Protein AF-A0A3B1A2A9-F1 (afdb_monomer)

pLDDT: mean 73.96, std 19.76, range [22.53, 96.31]

Structure (mmCIF, N/CA/C/O backbone):
data_AF-A0A3B1A2A9-F1
#
_entry.id   AF-A0A3B1A2A9-F1
#
loop_
_atom_site.group_PDB
_atom_site.id
_atom_site.type_symbol
_atom_site.label_atom_id
_atom_site.label_alt_id
_atom_site.label_comp_id
_atom_site.label_asym_id
_atom_site.label_entity_id
_atom_site.label_seq_id
_atom_site.pdbx_PDB_ins_code
_atom_site.Cartn_x
_atom_site.Cartn_y
_atom_site.Cartn_z
_atom_site.occupancy
_atom_site.B_iso_or_equiv
_atom_site.auth_seq_id
_atom_site.auth_comp_id
_atom_site.auth_asym_id
_atom_site.auth_atom_id
_atom_site.pdbx_PDB_model_num
ATOM 1 N N . GLU A 1 1 ? 9.808 -23.663 -14.595 1.00 27.73 1 GLU A N 1
ATOM 2 C CA . GLU A 1 1 ? 9.965 -24.298 -15.918 1.00 27.73 1 GLU A CA 1
ATOM 3 C C . GLU A 1 1 ? 10.204 -23.204 -16.942 1.00 27.73 1 GLU A C 1
ATOM 5 O O . GLU A 1 1 ? 9.520 -22.186 -16.897 1.00 27.73 1 GLU A O 1
ATOM 10 N N . TYR A 1 2 ? 11.259 -23.348 -17.740 1.00 28.92 2 TYR A N 1
ATOM 11 C CA . TYR A 1 2 ? 11.684 -22.374 -18.742 1.00 28.92 2 TYR A CA 1
ATOM 12 C C . TYR A 1 2 ? 10.851 -22.633 -20.002 1.00 28.92 2 TYR A C 1
ATOM 14 O O . TYR A 1 2 ? 10.947 -23.704 -20.588 1.00 28.92 2 TYR A O 1
ATOM 22 N N . ASN A 1 3 ? 9.958 -21.705 -20.343 1.00 31.47 3 ASN A N 1
ATOM 23 C CA . ASN A 1 3 ? 9.167 -21.779 -21.568 1.00 31.47 3 ASN A CA 1
ATOM 24 C C . ASN A 1 3 ? 10.062 -21.319 -22.729 1.00 31.47 3 ASN A C 1
ATOM 26 O O . ASN A 1 3 ? 10.518 -20.178 -22.698 1.00 31.47 3 ASN A O 1
ATOM 30 N N . GLU A 1 4 ? 10.341 -22.189 -23.702 1.00 34.75 4 GLU A N 1
ATOM 31 C CA . GLU A 1 4 ? 11.272 -21.918 -24.816 1.00 34.75 4 GLU A CA 1
ATOM 32 C C . GLU A 1 4 ? 10.700 -20.977 -25.888 1.00 34.75 4 GLU A C 1
ATOM 34 O O . GLU A 1 4 ? 11.444 -20.496 -26.736 1.00 34.75 4 GLU A O 1
ATOM 39 N N . ASP A 1 5 ? 9.412 -20.636 -25.797 1.00 41.22 5 ASP A N 1
ATOM 40 C CA . ASP A 1 5 ? 8.772 -19.642 -26.660 1.00 41.22 5 ASP A CA 1
ATOM 41 C C . ASP A 1 5 ? 7.884 -18.708 -25.809 1.00 41.22 5 ASP A C 1
ATOM 43 O O . ASP A 1 5 ? 6.647 -18.797 -25.807 1.00 41.22 5 ASP A O 1
ATOM 47 N N . PRO A 1 6 ? 8.483 -17.845 -24.958 1.00 40.66 6 PRO A N 1
ATOM 48 C CA . PRO A 1 6 ? 7.706 -16.870 -24.216 1.00 40.66 6 PRO A CA 1
ATOM 49 C C . PRO A 1 6 ? 7.072 -15.939 -25.242 1.00 40.66 6 PRO A C 1
ATOM 51 O O . PRO A 1 6 ? 7.781 -15.303 -26.024 1.00 40.66 6 PRO A O 1
ATOM 54 N N . SER A 1 7 ? 5.734 -15.863 -25.257 1.00 50.72 7 SER A N 1
ATOM 55 C CA . SER A 1 7 ? 5.036 -14.975 -26.193 1.00 50.72 7 SER A CA 1
ATOM 56 C C . SER A 1 7 ? 5.697 -13.597 -26.145 1.00 50.72 7 SER A C 1
ATOM 58 O O . SER A 1 7 ? 6.099 -13.131 -25.079 1.00 50.72 7 SER A O 1
ATOM 60 N N . LEU A 1 8 ? 5.826 -12.926 -27.281 1.00 43.97 8 LEU A N 1
ATOM 61 C CA . LEU A 1 8 ? 6.548 -11.655 -27.368 1.00 43.97 8 LEU A CA 1
ATOM 62 C C . LEU A 1 8 ? 6.011 -10.598 -26.373 1.00 43.97 8 LEU A C 1
ATOM 64 O O . LEU A 1 8 ? 6.749 -9.734 -25.903 1.00 43.97 8 LEU A O 1
ATOM 68 N N . GLY A 1 9 ? 4.741 -10.744 -25.974 1.00 41.38 9 GLY A N 1
ATOM 69 C CA . GLY A 1 9 ? 4.128 -10.015 -24.870 1.00 41.38 9 GLY A CA 1
ATOM 70 C C . GLY A 1 9 ? 4.683 -10.350 -23.485 1.00 41.38 9 GLY A C 1
ATOM 71 O O . GLY A 1 9 ? 4.899 -9.439 -22.707 1.00 41.38 9 GLY A O 1
ATOM 72 N N . GLN A 1 10 ? 5.001 -11.605 -23.172 1.00 46.31 10 GLN A N 1
ATOM 73 C CA . GLN A 1 10 ? 5.679 -11.994 -21.928 1.00 46.31 10 GLN A CA 1
ATOM 74 C C . GLN A 1 10 ? 7.103 -11.445 -21.840 1.00 46.31 10 GLN A C 1
ATOM 76 O O . GLN A 1 10 ? 7.514 -11.062 -20.753 1.00 46.31 10 GLN A O 1
ATOM 81 N N . ILE A 1 11 ? 7.845 -11.362 -22.951 1.00 47.53 11 ILE A N 1
ATOM 82 C CA . ILE A 1 11 ? 9.187 -10.758 -22.957 1.00 47.53 11 ILE A CA 1
ATOM 83 C C . ILE A 1 11 ? 9.076 -9.266 -22.643 1.00 47.53 11 ILE A C 1
ATOM 85 O O . ILE A 1 11 ? 9.707 -8.803 -21.704 1.00 47.53 11 ILE A O 1
ATOM 89 N N . ILE A 1 12 ? 8.216 -8.528 -23.351 1.00 49.12 12 ILE A N 1
ATOM 90 C CA . ILE A 1 12 ? 8.043 -7.085 -23.127 1.00 49.12 12 ILE A CA 1
ATOM 91 C C . ILE A 1 12 ? 7.391 -6.807 -21.764 1.00 49.12 12 ILE A C 1
ATOM 93 O O . ILE A 1 12 ? 7.818 -5.881 -21.093 1.00 49.12 12 ILE A O 1
ATOM 97 N N . VAL A 1 13 ? 6.425 -7.610 -21.299 1.00 50.91 13 VAL A N 1
ATOM 98 C CA . VAL A 1 13 ? 5.856 -7.525 -19.939 1.00 50.91 13 VAL A CA 1
ATOM 99 C C . VAL A 1 13 ? 6.926 -7.807 -18.891 1.00 50.91 13 VAL A C 1
ATOM 101 O O . VAL A 1 13 ? 7.052 -7.028 -17.961 1.00 50.91 13 VAL A O 1
ATOM 104 N N . ASN A 1 14 ? 7.740 -8.854 -19.033 1.00 50.38 14 ASN A N 1
ATOM 105 C CA . ASN A 1 14 ? 8.820 -9.138 -18.086 1.00 50.38 14 ASN A CA 1
ATOM 106 C C . ASN A 1 14 ? 9.898 -8.048 -18.126 1.00 50.38 14 ASN A C 1
ATOM 108 O O . ASN A 1 14 ? 10.423 -7.677 -17.082 1.00 50.38 14 ASN A O 1
ATOM 112 N N . THR A 1 15 ? 10.200 -7.483 -19.296 1.00 51.34 15 THR A N 1
ATOM 113 C CA . THR A 1 15 ? 11.117 -6.347 -19.457 1.00 51.34 15 THR A CA 1
ATOM 114 C C . THR A 1 15 ? 10.533 -5.069 -18.851 1.00 51.34 15 THR A C 1
ATOM 116 O O . THR A 1 15 ? 11.230 -4.370 -18.133 1.00 51.34 15 THR A O 1
ATOM 119 N N . LEU A 1 16 ? 9.248 -4.779 -19.052 1.00 50.59 16 LEU A N 1
ATOM 120 C CA . LEU A 1 16 ? 8.565 -3.625 -18.461 1.00 50.59 16 LEU A CA 1
ATOM 121 C C . LEU A 1 16 ? 8.451 -3.775 -16.940 1.00 50.59 16 LEU A C 1
ATOM 123 O O . LEU A 1 16 ? 8.774 -2.849 -16.209 1.00 50.59 16 LEU A O 1
ATOM 127 N N . LEU A 1 17 ? 8.067 -4.952 -16.446 1.00 52.53 17 LEU A N 1
ATOM 128 C CA . LEU A 1 17 ? 7.952 -5.236 -15.014 1.00 52.53 17 LEU A CA 1
ATOM 129 C C . LEU A 1 17 ? 9.298 -5.186 -14.287 1.00 52.53 17 LEU A C 1
ATOM 131 O O . LEU A 1 17 ? 9.328 -4.774 -13.134 1.00 52.53 17 LEU A O 1
ATOM 135 N N . THR A 1 18 ? 10.397 -5.582 -14.937 1.00 52.00 18 THR A N 1
ATOM 136 C CA . THR A 1 18 ? 11.746 -5.553 -14.333 1.00 52.00 18 THR A CA 1
ATOM 137 C C . THR A 1 18 ? 12.444 -4.197 -14.448 1.00 52.00 18 THR A C 1
ATOM 139 O O . THR A 1 18 ? 13.417 -3.960 -13.736 1.00 52.00 18 THR A O 1
ATOM 142 N N . LEU A 1 19 ? 11.972 -3.305 -15.327 1.00 44.88 19 LEU A N 1
ATOM 143 C CA . LEU A 1 19 ? 12.591 -1.999 -15.576 1.00 44.88 19 LEU A CA 1
ATOM 144 C C . LEU A 1 19 ? 11.820 -0.807 -14.992 1.00 44.88 19 LEU A C 1
ATOM 146 O O . LEU A 1 19 ? 12.374 0.288 -14.993 1.00 44.88 19 LEU A O 1
ATOM 150 N N . ILE A 1 20 ? 10.596 -0.983 -14.473 1.00 48.97 20 ILE A N 1
ATOM 151 C CA . ILE A 1 20 ? 9.854 0.070 -13.757 1.00 48.97 20 ILE A CA 1
ATOM 152 C C . ILE A 1 20 ? 10.272 0.065 -12.274 1.00 48.97 20 ILE A C 1
ATOM 154 O O . ILE A 1 20 ? 9.777 -0.761 -11.503 1.00 48.97 20 ILE A O 1
ATOM 158 N N . PRO A 1 21 ? 11.085 1.030 -11.800 1.00 43.72 21 PRO A N 1
ATOM 159 C CA . PRO A 1 21 ? 11.542 1.066 -10.405 1.00 43.72 21 PRO A CA 1
ATOM 160 C C . PRO A 1 21 ? 10.399 1.349 -9.411 1.00 43.72 21 PRO A C 1
ATOM 162 O O . PRO A 1 21 ? 10.538 1.139 -8.209 1.00 43.72 21 PRO A O 1
ATOM 165 N N . VAL A 1 22 ? 9.265 1.852 -9.913 1.00 39.75 22 VAL A N 1
ATOM 166 C CA . VAL A 1 22 ? 8.077 2.242 -9.134 1.00 39.75 22 VAL A CA 1
ATOM 167 C C . VAL A 1 22 ? 7.258 1.021 -8.683 1.00 39.75 22 VAL A C 1
ATOM 169 O O . VAL A 1 22 ? 6.613 1.066 -7.638 1.00 39.75 22 VAL A O 1
ATOM 172 N N . VAL A 1 23 ? 7.313 -0.092 -9.428 1.00 43.31 23 VAL A N 1
ATOM 173 C CA . VAL A 1 23 ? 6.503 -1.303 -9.181 1.00 43.31 23 VAL A CA 1
ATOM 174 C C . VAL A 1 23 ? 7.154 -2.241 -8.150 1.00 43.31 23 VAL A C 1
ATOM 176 O O . VAL A 1 23 ? 6.456 -3.015 -7.496 1.00 43.31 23 VAL A O 1
ATOM 179 N N . ASP A 1 24 ? 8.459 -2.102 -7.899 1.00 37.44 24 ASP A N 1
ATOM 180 C CA . ASP A 1 24 ? 9.218 -2.932 -6.948 1.00 37.44 24 ASP A CA 1
ATOM 181 C C . ASP A 1 24 ? 8.899 -2.678 -5.460 1.00 37.44 24 ASP A C 1
ATOM 183 O O . ASP A 1 24 ? 9.404 -3.382 -4.583 1.00 37.44 24 ASP A O 1
ATOM 187 N N . GLN A 1 25 ? 8.061 -1.688 -5.128 1.00 43.91 25 GLN A N 1
ATOM 188 C CA . GLN A 1 25 ? 7.821 -1.299 -3.732 1.00 43.91 25 GLN A CA 1
ATOM 189 C C . GLN A 1 25 ? 6.473 -1.699 -3.127 1.00 43.91 25 GLN A C 1
ATOM 191 O O . GLN A 1 25 ? 6.313 -1.525 -1.916 1.00 43.91 25 GLN A O 1
ATOM 196 N N . VAL A 1 26 ? 5.496 -2.204 -3.888 1.00 42.25 26 VAL A N 1
ATOM 197 C CA . VAL A 1 26 ? 4.115 -2.205 -3.377 1.00 42.25 26 VAL A CA 1
ATOM 198 C C . VAL A 1 26 ? 3.330 -3.449 -3.782 1.00 42.25 26 VAL A C 1
ATOM 200 O O . VAL A 1 26 ? 2.771 -3.532 -4.867 1.00 42.25 26 VAL A O 1
ATOM 203 N N . GLY A 1 27 ? 3.242 -4.391 -2.845 1.00 42.38 27 GLY A N 1
ATOM 204 C CA . GLY A 1 27 ? 1.992 -5.067 -2.479 1.00 42.38 27 GLY A CA 1
ATOM 205 C C . GLY A 1 27 ? 1.338 -6.040 -3.459 1.00 42.38 27 GLY A C 1
ATOM 206 O O . GLY A 1 27 ? 1.071 -7.152 -3.043 1.00 42.38 27 GLY A O 1
ATOM 207 N N . ASP A 1 28 ? 1.094 -5.686 -4.722 1.00 54.28 28 ASP A N 1
ATOM 208 C CA . ASP A 1 28 ? 0.291 -6.488 -5.658 1.00 54.28 28 ASP A CA 1
ATOM 209 C C . ASP A 1 28 ? 0.727 -6.273 -7.123 1.00 54.28 28 ASP A C 1
ATOM 211 O O . ASP A 1 28 ? -0.059 -5.882 -7.991 1.00 54.28 28 ASP A O 1
ATOM 215 N N . ILE A 1 29 ? 1.998 -6.565 -7.432 1.00 55.41 29 ILE A N 1
ATOM 216 C CA . ILE A 1 29 ? 2.536 -6.566 -8.811 1.00 55.41 29 ILE A CA 1
ATOM 217 C C . ILE A 1 29 ? 1.628 -7.379 -9.744 1.00 55.41 29 ILE A C 1
ATOM 219 O O . ILE A 1 29 ? 1.369 -6.985 -10.880 1.00 55.41 29 ILE A O 1
ATOM 223 N N . ARG A 1 30 ? 1.085 -8.493 -9.244 1.00 59.12 30 ARG A N 1
ATOM 224 C CA . ARG A 1 30 ? 0.255 -9.428 -10.008 1.00 59.12 30 ARG A CA 1
ATOM 225 C C . ARG A 1 30 ? -1.053 -8.808 -10.515 1.00 59.12 30 ARG A C 1
ATOM 227 O O . ARG A 1 30 ? -1.417 -9.035 -11.667 1.00 59.12 30 ARG A O 1
ATOM 234 N N . ASP A 1 31 ? -1.739 -8.021 -9.690 1.00 66.56 31 ASP A N 1
ATOM 235 C CA . ASP A 1 31 ? -3.053 -7.472 -10.044 1.00 66.56 31 ASP A CA 1
ATOM 236 C C . ASP A 1 31 ? -2.915 -6.243 -10.952 1.00 66.56 31 ASP A C 1
ATOM 238 O O . ASP A 1 31 ? -3.664 -6.101 -11.918 1.00 66.56 31 ASP A O 1
ATOM 242 N N . THR A 1 32 ? -1.899 -5.406 -10.727 1.00 72.44 32 THR A N 1
ATOM 243 C CA . THR A 1 32 ? -1.562 -4.302 -11.641 1.00 72.44 32 THR A CA 1
ATOM 244 C C . THR A 1 32 ? -1.129 -4.837 -13.008 1.00 72.44 32 THR A C 1
ATOM 246 O O . THR A 1 32 ? -1.621 -4.366 -14.031 1.00 72.44 32 THR A O 1
ATOM 249 N N . THR A 1 33 ? -0.296 -5.887 -13.039 1.00 70.56 33 THR A N 1
ATOM 250 C CA . THR A 1 33 ? 0.133 -6.550 -14.287 1.00 70.56 33 THR A CA 1
ATOM 251 C C . THR A 1 33 ? -1.058 -7.040 -15.100 1.00 70.56 33 THR A C 1
ATOM 253 O O . THR A 1 33 ? -1.091 -6.847 -16.313 1.00 70.56 33 THR A O 1
ATOM 256 N N . LYS A 1 34 ? -2.058 -7.641 -14.440 1.00 81.75 34 LYS A N 1
ATOM 257 C CA . LYS A 1 34 ? -3.269 -8.119 -15.110 1.00 81.75 34 LYS A CA 1
ATOM 258 C C . LYS A 1 34 ? -3.975 -6.993 -15.864 1.00 81.75 34 LYS A C 1
ATOM 260 O O . LYS A 1 34 ? -4.238 -7.136 -17.052 1.00 81.75 34 LYS A O 1
ATOM 265 N N . TYR A 1 35 ? -4.274 -5.881 -15.196 1.00 83.50 35 TYR A N 1
ATOM 266 C CA . TYR A 1 35 ? -5.019 -4.800 -15.843 1.00 83.50 35 TYR A CA 1
ATOM 267 C C . TYR A 1 35 ? -4.179 -4.035 -16.868 1.00 83.50 35 TYR A C 1
ATOM 269 O O . TYR A 1 35 ? -4.712 -3.633 -17.896 1.00 83.50 35 TYR A O 1
ATOM 277 N N . LEU A 1 36 ? -2.867 -3.890 -16.657 1.00 80.12 36 LEU A N 1
ATOM 278 C CA . LEU A 1 36 ? -1.971 -3.334 -17.677 1.00 80.12 36 LEU A CA 1
ATOM 279 C C . LEU A 1 36 ? -1.939 -4.204 -18.938 1.00 80.12 36 LEU A C 1
ATOM 281 O O . LEU A 1 36 ? -1.995 -3.678 -20.047 1.00 80.12 36 LEU A O 1
ATOM 285 N N . LYS A 1 37 ? -1.913 -5.532 -18.781 1.00 80.88 37 LYS A N 1
ATOM 286 C CA . LYS A 1 37 ? -2.017 -6.480 -19.894 1.00 80.88 37 LYS A CA 1
ATOM 287 C C . LYS A 1 37 ? -3.349 -6.324 -20.634 1.00 80.88 37 LYS A C 1
ATOM 289 O O . LYS A 1 37 ? -3.342 -6.226 -21.858 1.00 80.88 37 LYS A O 1
ATOM 294 N N . ASP A 1 38 ? -4.468 -6.221 -19.920 1.00 82.69 38 ASP A N 1
ATOM 295 C CA . ASP A 1 38 ? -5.782 -6.005 -20.541 1.00 82.69 38 ASP A CA 1
ATOM 296 C C . ASP A 1 38 ? -5.841 -4.662 -21.314 1.00 82.69 38 ASP A C 1
ATOM 298 O O . ASP A 1 38 ? -6.349 -4.607 -22.435 1.00 82.69 38 ASP A O 1
ATOM 302 N N . LEU A 1 39 ? -5.282 -3.577 -20.764 1.00 84.44 39 LEU A N 1
ATOM 303 C CA . LEU A 1 39 ? -5.281 -2.253 -21.405 1.00 84.44 39 LEU A CA 1
ATOM 304 C C . LEU A 1 39 ? -4.358 -2.179 -22.630 1.00 84.44 39 LEU A C 1
ATOM 306 O O . LEU A 1 39 ? -4.749 -1.635 -23.663 1.00 84.44 39 LEU A O 1
ATOM 310 N N . ILE A 1 40 ? -3.138 -2.705 -22.508 1.00 80.50 40 ILE A N 1
ATOM 311 C CA . ILE A 1 40 ? -2.063 -2.512 -23.490 1.00 80.50 40 ILE A CA 1
ATOM 312 C C . ILE A 1 40 ? -2.065 -3.626 -24.542 1.00 80.50 40 ILE A C 1
ATOM 314 O O . ILE A 1 40 ? -1.954 -3.346 -25.731 1.00 80.50 40 ILE A O 1
ATOM 318 N N . TRP A 1 41 ? -2.212 -4.889 -24.138 1.00 73.88 41 TRP A N 1
ATOM 319 C CA . TRP A 1 41 ? -2.144 -6.024 -25.069 1.00 73.88 41 TRP A CA 1
ATOM 320 C C . TRP A 1 41 ? -3.486 -6.369 -25.675 1.00 73.88 41 TRP A C 1
ATOM 322 O O . TRP A 1 41 ? -3.599 -6.489 -26.894 1.00 73.88 41 TRP A O 1
ATOM 332 N N . ASP A 1 42 ? -4.506 -6.487 -24.832 1.00 79.88 42 ASP A N 1
ATOM 333 C CA . ASP A 1 42 ? -5.843 -6.818 -25.318 1.00 79.88 42 ASP A CA 1
ATOM 334 C C . ASP A 1 42 ? -6.539 -5.574 -25.910 1.00 79.88 42 ASP A C 1
ATOM 336 O O . ASP A 1 42 ? -7.639 -5.674 -26.448 1.00 79.88 42 ASP A O 1
ATOM 340 N N . LYS A 1 43 ? -5.882 -4.400 -25.850 1.00 83.62 43 LYS A N 1
ATOM 341 C CA . LYS A 1 43 ? -6.362 -3.103 -26.361 1.00 83.62 43 LYS A CA 1
ATOM 342 C C . LYS A 1 43 ? -7.719 -2.707 -25.781 1.00 83.62 43 LYS A C 1
ATOM 344 O O . LYS A 1 43 ? -8.501 -1.997 -26.411 1.00 83.62 43 LYS A O 1
ATOM 349 N N . ARG A 1 44 ? -7.985 -3.122 -24.541 1.00 87.00 44 ARG A N 1
ATOM 350 C CA . ARG A 1 44 ? -9.249 -2.880 -23.831 1.00 87.00 44 ARG A CA 1
ATOM 351 C C . ARG A 1 44 ? -9.247 -1.529 -23.118 1.00 87.00 44 ARG A C 1
ATOM 353 O O . ARG A 1 44 ? -9.903 -1.356 -22.096 1.00 87.00 44 ARG A O 1
ATOM 360 N N . TYR A 1 45 ? -8.520 -0.549 -23.657 1.00 86.31 45 TYR A N 1
ATOM 361 C CA . TYR A 1 45 ? -8.405 0.797 -23.088 1.00 86.31 45 TYR A CA 1
ATOM 362 C C . TYR A 1 45 ? -9.714 1.598 -23.136 1.00 86.31 45 TYR A C 1
ATOM 364 O O . TYR A 1 45 ? -9.856 2.550 -22.381 1.00 86.31 45 TYR A O 1
ATOM 372 N N . ALA A 1 46 ? -10.700 1.186 -23.937 1.00 87.00 46 ALA A N 1
ATOM 373 C CA . ALA A 1 46 ? -12.050 1.755 -23.912 1.00 87.00 46 ALA A CA 1
ATOM 374 C C . ALA A 1 46 ? -12.960 1.130 -22.828 1.00 87.00 46 ALA A C 1
ATOM 376 O O . ALA A 1 46 ? -14.048 1.637 -22.552 1.00 87.00 46 ALA A O 1
ATOM 377 N N . GLU A 1 47 ? -12.556 0.015 -22.209 1.00 89.81 47 GLU A N 1
ATOM 378 C CA . GLU A 1 47 ? -13.406 -0.719 -21.275 1.00 89.81 47 GLU A CA 1
ATOM 379 C C . GLU A 1 47 ? -13.286 -0.185 -19.849 1.00 89.81 47 GLU A C 1
ATOM 381 O O . GLU A 1 47 ? -12.325 -0.449 -19.123 1.00 89.81 47 GLU A O 1
ATOM 386 N N . PHE A 1 48 ? -14.338 0.491 -19.392 1.00 88.75 48 PHE A N 1
ATOM 387 C CA . PHE A 1 48 ? -14.388 1.051 -18.044 1.00 88.75 48 PHE A CA 1
ATOM 388 C C . PHE A 1 48 ? -14.170 0.012 -16.928 1.00 88.75 48 PHE A C 1
ATOM 390 O O . PHE A 1 48 ? -13.578 0.331 -15.903 1.00 88.75 48 PHE A O 1
ATOM 397 N N . ALA A 1 49 ? -14.598 -1.243 -17.108 1.00 85.25 49 ALA A N 1
ATOM 398 C CA . ALA A 1 49 ? -14.408 -2.290 -16.100 1.00 85.25 49 ALA A CA 1
ATOM 399 C C . ALA A 1 49 ? -12.922 -2.612 -15.845 1.00 85.25 49 ALA A C 1
ATOM 401 O O . ALA A 1 49 ? -12.540 -2.884 -14.705 1.00 85.25 49 ALA A O 1
ATOM 402 N N . VAL A 1 50 ? -12.086 -2.542 -16.887 1.00 87.38 50 VAL A N 1
ATOM 403 C CA . VAL A 1 50 ? -10.635 -2.749 -16.788 1.00 87.38 50 VAL A CA 1
ATOM 404 C C . VAL A 1 50 ? -10.002 -1.593 -16.011 1.00 87.38 50 VAL A C 1
ATOM 406 O O . VAL A 1 50 ? -9.242 -1.820 -15.068 1.00 87.38 50 VAL A O 1
ATOM 409 N N . TRP A 1 51 ? -10.402 -0.357 -16.325 1.00 90.56 51 TRP A N 1
ATOM 410 C CA . TRP A 1 51 ? -9.975 0.845 -15.607 1.00 90.56 51 TRP A CA 1
ATOM 411 C C . TRP A 1 51 ? -10.419 0.864 -14.149 1.00 90.56 51 TRP A C 1
ATOM 413 O O . TRP A 1 51 ? -9.611 1.143 -13.270 1.00 90.56 51 TRP A O 1
ATOM 423 N N . ALA A 1 52 ? -11.674 0.519 -13.866 1.00 87.62 52 ALA A N 1
ATOM 424 C CA . ALA A 1 52 ? -12.190 0.436 -12.505 1.00 87.62 52 ALA A CA 1
ATOM 425 C C . ALA A 1 52 ? -11.420 -0.600 -11.674 1.00 87.62 52 ALA A C 1
ATOM 427 O O . ALA A 1 52 ? -11.173 -0.372 -10.492 1.00 87.62 52 ALA A O 1
ATOM 428 N N . GLY A 1 53 ? -11.015 -1.712 -12.297 1.00 84.88 53 GLY A N 1
ATOM 429 C CA . GLY A 1 53 ? -10.116 -2.694 -11.704 1.00 84.88 53 GLY A CA 1
ATOM 430 C C . GLY A 1 53 ? -8.763 -2.086 -11.349 1.00 84.88 53 GLY A C 1
ATOM 431 O O . GLY A 1 53 ? -8.393 -2.109 -10.180 1.00 84.88 53 GLY A O 1
ATOM 432 N N . LEU A 1 54 ? -8.079 -1.478 -12.324 1.00 85.94 54 LEU A N 1
ATOM 433 C CA . LEU A 1 54 ? -6.765 -0.853 -12.142 1.00 85.94 54 LEU A CA 1
ATOM 434 C C . LEU A 1 54 ? -6.771 0.273 -11.095 1.00 85.94 54 LEU A C 1
ATOM 436 O O . LEU A 1 54 ? -5.917 0.309 -10.211 1.00 85.94 54 LEU A O 1
ATOM 440 N N . ILE A 1 55 ? -7.755 1.170 -11.163 1.00 87.62 55 ILE A N 1
ATOM 441 C CA . ILE A 1 55 ? -7.936 2.278 -10.218 1.00 87.62 55 ILE A CA 1
ATOM 442 C C . ILE A 1 55 ? -8.152 1.738 -8.805 1.00 87.62 55 ILE A C 1
ATOM 444 O O . ILE A 1 55 ? -7.558 2.244 -7.856 1.00 87.62 55 ILE A O 1
ATOM 448 N N . LEU A 1 56 ? -8.956 0.684 -8.649 1.00 81.88 56 LEU A N 1
ATOM 449 C CA . LEU A 1 56 ? -9.173 0.045 -7.355 1.00 81.88 56 LEU A CA 1
ATOM 450 C C . LEU A 1 56 ? -7.885 -0.583 -6.804 1.00 81.88 56 LEU A C 1
ATOM 452 O O . LEU A 1 56 ? -7.663 -0.519 -5.594 1.00 81.88 56 LEU A O 1
ATOM 456 N N . THR A 1 57 ? -7.029 -1.146 -7.662 1.00 77.62 57 THR A N 1
ATOM 457 C CA . THR A 1 57 ? -5.705 -1.654 -7.268 1.00 77.62 57 THR A CA 1
ATOM 458 C C . THR A 1 57 ? -4.810 -0.527 -6.748 1.00 77.62 57 THR A C 1
ATOM 460 O O . THR A 1 57 ? -4.209 -0.673 -5.688 1.00 77.62 57 THR A O 1
ATOM 463 N N . ILE A 1 58 ? -4.789 0.626 -7.428 1.00 77.06 58 ILE A N 1
ATOM 464 C CA . ILE A 1 58 ? -3.989 1.805 -7.038 1.00 77.06 58 ILE A CA 1
ATOM 465 C C . ILE A 1 58 ? -4.534 2.463 -5.764 1.00 77.06 58 ILE A C 1
ATOM 467 O O . ILE A 1 58 ? -3.770 2.845 -4.882 1.00 77.06 58 ILE A O 1
ATOM 471 N N . ILE A 1 59 ? -5.858 2.555 -5.606 1.00 72.88 59 ILE A N 1
ATOM 472 C CA . ILE A 1 59 ? -6.491 3.000 -4.352 1.00 72.88 59 ILE A CA 1
ATOM 473 C C . ILE A 1 59 ? -6.157 2.019 -3.215 1.00 72.88 59 ILE A C 1
ATOM 475 O O . ILE A 1 59 ? -5.961 2.444 -2.077 1.00 72.88 59 ILE A O 1
ATOM 479 N N . GLY A 1 60 ? -6.016 0.726 -3.521 1.00 63.31 60 GLY A N 1
ATOM 480 C CA . GLY A 1 60 ? -5.536 -0.314 -2.607 1.00 63.31 60 GLY A CA 1
ATOM 481 C C . GLY A 1 60 ? -4.161 -0.033 -1.990 1.00 63.31 60 GLY A C 1
ATOM 482 O O . GLY A 1 60 ? -3.886 -0.519 -0.897 1.00 63.31 60 GLY A O 1
ATOM 483 N N . TRP A 1 61 ? -3.333 0.806 -2.623 1.00 61.72 61 TRP A N 1
ATOM 484 C CA . TRP A 1 61 ? -2.042 1.247 -2.079 1.00 61.72 61 TRP A CA 1
ATOM 485 C C . TRP A 1 61 ? -2.176 2.283 -0.960 1.00 61.72 61 TRP A C 1
ATOM 487 O O . TRP A 1 61 ? -1.185 2.612 -0.314 1.00 61.72 61 TRP A O 1
ATOM 497 N N . ILE A 1 62 ? -3.385 2.797 -0.713 1.00 59.38 62 ILE A N 1
ATOM 498 C CA . ILE A 1 62 ? -3.699 3.687 0.403 1.00 59.38 62 ILE A CA 1
ATOM 499 C C . ILE A 1 62 ? -4.279 2.815 1.532 1.00 59.38 62 ILE A C 1
ATOM 501 O O . ILE A 1 62 ? -5.465 2.479 1.476 1.00 59.38 62 ILE A O 1
ATOM 505 N N . PRO A 1 63 ? -3.498 2.438 2.564 1.00 45.66 63 PRO A N 1
ATOM 506 C CA . PRO A 1 63 ? -3.847 1.332 3.466 1.00 45.66 63 PRO A CA 1
ATOM 507 C C . PRO A 1 63 ? -5.188 1.489 4.203 1.00 45.66 63 PRO A C 1
ATOM 509 O O . PRO A 1 63 ? -5.901 0.511 4.412 1.00 45.66 63 PRO A O 1
ATOM 512 N N . GLU A 1 64 ? -5.570 2.719 4.552 1.00 51.19 64 GLU A N 1
ATOM 513 C CA . GLU A 1 64 ? -6.817 3.017 5.278 1.00 51.19 64 GLU A CA 1
ATOM 514 C C . GLU A 1 64 ? -8.009 3.313 4.350 1.00 51.19 64 GLU A C 1
ATOM 516 O O . GLU A 1 64 ? -9.167 3.130 4.718 1.00 51.19 64 GLU A O 1
ATOM 521 N N . PHE A 1 65 ? -7.737 3.760 3.125 1.00 56.25 65 PHE A N 1
ATOM 522 C CA . PHE A 1 65 ? -8.745 4.261 2.185 1.00 56.25 65 PHE A CA 1
ATOM 523 C C . PHE A 1 65 ? -9.141 3.195 1.153 1.00 56.25 65 PHE A C 1
ATOM 525 O O . PHE A 1 65 ? -10.310 3.088 0.786 1.00 56.25 65 PHE A O 1
ATOM 532 N N . GLY A 1 66 ? -8.186 2.360 0.735 1.00 56.28 66 GLY A N 1
ATOM 533 C CA . GLY A 1 66 ? -8.347 1.335 -0.292 1.00 56.28 66 GLY A CA 1
ATOM 534 C C . GLY A 1 66 ? -9.274 0.199 0.109 1.00 56.28 66 GLY A C 1
ATOM 535 O O . GLY A 1 66 ? -10.259 -0.070 -0.577 1.00 56.28 66 GLY A O 1
ATOM 536 N N . SER A 1 67 ? -9.006 -0.439 1.249 1.00 58.03 67 SER A N 1
ATOM 537 C CA . SER A 1 67 ? -9.826 -1.546 1.765 1.00 58.03 67 SER A CA 1
ATOM 538 C C . SER A 1 67 ? -11.256 -1.109 2.074 1.00 58.03 67 SER A C 1
ATOM 540 O O . SER A 1 67 ? -12.207 -1.855 1.835 1.00 58.03 67 SER A O 1
ATOM 542 N N . LEU A 1 68 ? -11.409 0.127 2.548 1.00 58.97 68 LEU A N 1
ATOM 543 C CA . LEU A 1 68 ? -12.696 0.696 2.900 1.00 58.97 68 LEU A CA 1
ATOM 544 C C . LEU A 1 68 ? -13.507 1.049 1.655 1.00 58.97 68 LEU A C 1
ATOM 546 O O . LEU A 1 68 ? -14.605 0.526 1.513 1.00 58.97 68 LEU A O 1
ATOM 550 N N . ILE A 1 69 ? -12.961 1.807 0.695 1.00 64.56 69 ILE A N 1
ATOM 551 C CA . ILE A 1 69 ? -13.639 2.064 -0.590 1.00 64.56 69 ILE A CA 1
ATOM 552 C C . ILE A 1 69 ? -13.966 0.767 -1.314 1.00 64.56 69 ILE A C 1
ATOM 554 O O . ILE A 1 69 ? -15.070 0.624 -1.827 1.00 64.56 69 ILE A O 1
ATOM 558 N N . LYS A 1 70 ? -13.056 -0.210 -1.315 1.00 63.91 70 LYS A N 1
ATOM 559 C CA . LYS A 1 70 ? -13.314 -1.532 -1.892 1.00 63.91 70 LYS A CA 1
ATOM 560 C C . LYS A 1 70 ? -14.501 -2.218 -1.217 1.00 63.91 70 LYS A C 1
ATOM 562 O O . LYS A 1 70 ? -15.327 -2.811 -1.908 1.00 63.91 70 LYS A O 1
ATOM 567 N N . GLY A 1 71 ? -14.616 -2.105 0.106 1.00 63.09 71 GLY A N 1
ATOM 568 C CA . GLY A 1 71 ? -15.786 -2.535 0.870 1.00 63.09 71 GLY A CA 1
ATOM 569 C C . GLY A 1 71 ? -17.057 -1.794 0.455 1.00 63.09 71 GLY A C 1
ATOM 570 O O . GLY A 1 71 ? -18.046 -2.436 0.121 1.00 63.09 71 GLY A O 1
ATOM 571 N N . ILE A 1 72 ? -17.016 -0.463 0.389 1.00 62.19 72 ILE A N 1
ATOM 572 C CA . ILE A 1 72 ? -18.151 0.398 0.026 1.00 62.19 72 ILE A CA 1
ATOM 573 C C . ILE A 1 72 ? -18.644 0.102 -1.393 1.00 62.19 72 ILE A C 1
ATOM 575 O O . ILE A 1 72 ? -19.812 -0.224 -1.580 1.00 62.19 72 ILE A O 1
ATOM 579 N N . VAL A 1 73 ? -17.748 0.117 -2.380 1.00 65.69 73 VAL A N 1
ATOM 580 C CA . VAL A 1 73 ? -18.039 -0.210 -3.782 1.00 65.69 73 VAL A CA 1
ATOM 581 C C . VAL A 1 73 ? -18.630 -1.616 -3.893 1.00 65.69 73 VAL A C 1
ATOM 583 O O . VAL A 1 73 ? -19.599 -1.830 -4.619 1.00 65.69 73 VAL A O 1
ATOM 586 N N . LYS A 1 74 ? -18.098 -2.590 -3.142 1.00 65.19 74 LYS A N 1
ATOM 587 C CA . LYS A 1 74 ? -18.629 -3.959 -3.120 1.00 65.19 74 LYS A CA 1
ATOM 588 C C . LYS A 1 74 ? -20.017 -4.032 -2.484 1.00 65.19 74 LYS A C 1
ATOM 590 O O . LYS A 1 74 ? -20.832 -4.818 -2.953 1.00 65.19 74 LYS A O 1
ATOM 595 N N . LEU A 1 75 ? -20.292 -3.249 -1.443 1.00 61.97 75 LEU A N 1
ATOM 596 C CA . LEU A 1 75 ? -21.591 -3.206 -0.766 1.00 61.97 75 LEU A CA 1
ATOM 597 C C . LEU A 1 75 ? -22.656 -2.516 -1.626 1.00 61.97 75 LEU A C 1
ATOM 599 O O . LEU A 1 75 ? -23.761 -3.038 -1.742 1.00 61.97 75 LEU A O 1
ATOM 603 N N . ILE A 1 76 ? -22.311 -1.407 -2.283 1.00 60.78 76 ILE A N 1
ATOM 604 C CA . ILE A 1 76 ? -23.223 -0.649 -3.148 1.00 60.78 76 ILE A CA 1
ATOM 605 C C . ILE A 1 76 ? -23.539 -1.440 -4.419 1.00 60.78 76 ILE A C 1
ATOM 607 O O . ILE A 1 76 ? -24.709 -1.642 -4.741 1.00 60.78 76 ILE A O 1
ATOM 611 N N . ARG A 1 77 ? -22.525 -2.024 -5.073 1.00 62.00 77 ARG A N 1
ATOM 612 C CA . ARG A 1 77 ? -22.724 -2.869 -6.265 1.00 62.00 77 ARG A CA 1
ATOM 613 C C . ARG A 1 77 ? -23.417 -4.203 -5.962 1.00 62.00 77 ARG A C 1
ATOM 615 O O . ARG A 1 77 ? -24.056 -4.764 -6.846 1.00 62.00 77 ARG A O 1
ATOM 622 N N . LYS A 1 78 ? -23.340 -4.710 -4.723 1.00 58.41 78 LYS A N 1
ATOM 623 C CA . LYS A 1 78 ? -24.150 -5.852 -4.244 1.00 58.41 78 LYS A CA 1
ATOM 624 C C . LYS A 1 78 ? -25.522 -5.444 -3.696 1.00 58.41 78 LYS A C 1
ATOM 626 O O . LYS A 1 78 ? -26.295 -6.317 -3.308 1.00 58.41 78 LYS A O 1
ATOM 631 N N . GLY A 1 79 ? -25.859 -4.154 -3.707 1.00 48.78 79 GLY A N 1
ATOM 632 C CA . GLY A 1 79 ? -27.126 -3.581 -3.245 1.00 48.78 79 GLY A CA 1
ATOM 633 C C . GLY A 1 79 ? -28.364 -3.951 -4.073 1.00 48.78 79 GLY A C 1
ATOM 634 O O . GLY A 1 79 ? -29.394 -3.294 -3.951 1.00 48.78 79 GLY A O 1
ATOM 635 N N . GLY A 1 80 ? -28.292 -5.009 -4.884 1.00 42.72 80 GLY A N 1
ATOM 636 C CA . GLY A 1 80 ? -29.441 -5.739 -5.398 1.00 42.72 80 GLY A CA 1
ATOM 637 C C . GLY A 1 80 ? -29.742 -6.957 -4.517 1.00 42.72 80 GLY A C 1
ATOM 638 O O . GLY A 1 80 ? -29.189 -8.027 -4.739 1.00 42.72 80 GLY A O 1
ATOM 639 N N . LYS A 1 81 ? -30.675 -6.786 -3.569 1.00 44.59 81 LYS A N 1
ATOM 640 C CA . LYS A 1 81 ? -31.493 -7.823 -2.890 1.00 44.59 81 LYS A CA 1
ATOM 641 C C . LYS A 1 81 ? -30.957 -8.613 -1.678 1.00 44.59 81 LYS A C 1
ATOM 643 O O . LYS A 1 81 ? -31.753 -9.359 -1.118 1.00 44.59 81 LYS A O 1
ATOM 648 N N . SER A 1 82 ? -29.723 -8.453 -1.186 1.00 47.41 82 SER A N 1
ATOM 649 C CA . SER A 1 82 ? -29.261 -9.324 -0.071 1.00 47.41 82 SER A CA 1
ATOM 650 C C . SER A 1 82 ? -28.253 -8.733 0.927 1.00 47.41 82 SER A C 1
ATOM 652 O O . SER A 1 82 ? -27.583 -9.482 1.632 1.00 47.41 82 SER A O 1
ATOM 654 N N . VAL A 1 83 ? -28.137 -7.406 1.024 1.00 51.09 83 VAL A N 1
ATOM 655 C CA . VAL A 1 83 ? -27.320 -6.744 2.058 1.00 51.09 83 VAL A CA 1
ATOM 656 C C . VAL A 1 83 ? -28.232 -5.888 2.931 1.00 51.09 83 VAL A C 1
ATOM 658 O O . VAL A 1 83 ? -28.873 -4.966 2.428 1.00 51.09 83 VAL A O 1
ATOM 661 N N . ASN A 1 84 ? -28.305 -6.201 4.227 1.00 59.19 84 ASN A N 1
ATOM 662 C CA . ASN A 1 84 ? -29.063 -5.408 5.186 1.00 59.19 84 ASN A CA 1
ATOM 663 C C . ASN A 1 84 ? -28.354 -4.056 5.388 1.00 59.19 84 ASN A C 1
ATOM 665 O O . ASN A 1 84 ? -27.191 -4.008 5.796 1.00 59.19 84 ASN A O 1
ATOM 669 N N . LEU A 1 85 ? -29.047 -2.959 5.072 1.00 54.75 85 LEU A N 1
ATOM 670 C CA . LEU A 1 85 ? -28.540 -1.591 5.229 1.00 54.75 85 LEU A CA 1
ATOM 671 C C . LEU A 1 85 ? -28.117 -1.295 6.677 1.00 54.75 85 LEU A C 1
ATOM 673 O O . LEU A 1 85 ? -27.221 -0.478 6.880 1.00 54.75 85 LEU A O 1
ATOM 677 N N . ASP A 1 86 ? -28.673 -2.010 7.658 1.00 57.91 86 ASP A N 1
ATOM 678 C CA . ASP A 1 86 ? -28.300 -1.902 9.069 1.00 57.91 86 ASP A CA 1
ATOM 679 C C . ASP A 1 86 ? -26.903 -2.467 9.367 1.00 57.91 86 ASP A C 1
ATOM 681 O O . ASP A 1 86 ? -26.193 -1.946 10.228 1.00 57.91 86 ASP A O 1
ATOM 685 N N . ASP A 1 87 ? -26.459 -3.504 8.652 1.00 59.59 87 ASP A N 1
ATOM 686 C CA . ASP A 1 87 ? -25.116 -4.073 8.836 1.00 59.59 87 ASP A CA 1
ATOM 687 C C . ASP A 1 87 ? -24.055 -3.199 8.170 1.00 59.59 87 ASP A C 1
ATOM 689 O O . ASP A 1 87 ? -22.977 -2.981 8.725 1.00 59.59 87 ASP A O 1
ATOM 693 N N . VAL A 1 88 ? -24.405 -2.601 7.028 1.00 57.47 88 VAL A N 1
ATOM 694 C CA . VAL A 1 88 ? -23.620 -1.520 6.426 1.00 57.47 88 VAL A CA 1
ATOM 695 C C . VAL A 1 88 ? -23.529 -0.360 7.417 1.00 57.47 88 VAL A C 1
ATOM 697 O O . VAL A 1 88 ? -22.435 0.086 7.746 1.00 57.47 88 VAL A O 1
ATOM 700 N N . PHE A 1 89 ? -24.650 0.072 7.992 1.00 59.81 89 PHE A N 1
ATOM 701 C CA . PHE A 1 89 ? -24.676 1.156 8.968 1.00 59.81 89 PHE A CA 1
ATOM 702 C C . PHE A 1 89 ? -23.802 0.877 10.199 1.00 59.81 89 PHE A C 1
ATOM 704 O O . PHE A 1 89 ? -23.063 1.764 10.619 1.00 59.81 89 PHE A O 1
ATOM 711 N N . LYS A 1 90 ? -23.802 -0.348 10.743 1.00 60.97 90 LYS A N 1
ATOM 712 C CA . LYS A 1 90 ? -22.928 -0.742 11.865 1.00 60.97 90 LYS A CA 1
ATOM 713 C C . LYS A 1 90 ? -21.446 -0.683 11.507 1.00 60.97 90 LYS A C 1
ATOM 715 O O . LYS A 1 90 ? -20.670 -0.144 12.291 1.00 60.97 90 LYS A O 1
ATOM 720 N N . VAL A 1 91 ? -21.056 -1.179 10.330 1.00 56.81 91 VAL A N 1
ATOM 721 C CA . VAL A 1 91 ? -19.664 -1.104 9.849 1.00 56.81 91 VAL A CA 1
ATOM 722 C C . VAL A 1 91 ? -19.234 0.355 9.707 1.00 56.81 91 VAL A C 1
ATOM 724 O O . VAL A 1 91 ? -18.181 0.746 10.203 1.00 56.81 91 VAL A O 1
ATOM 727 N N . PHE A 1 92 ? -20.072 1.195 9.104 1.00 57.47 92 PHE A N 1
ATOM 728 C CA . PHE A 1 92 ? -19.762 2.613 8.958 1.00 57.47 92 PHE A CA 1
ATOM 729 C C . PHE A 1 92 ? -19.732 3.351 10.303 1.00 57.47 92 PHE A C 1
ATOM 731 O O . PHE A 1 92 ? -18.826 4.147 10.526 1.00 57.47 92 PHE A O 1
ATOM 738 N N . ASN A 1 93 ? -20.661 3.082 11.226 1.00 59.66 93 ASN A N 1
ATOM 739 C CA . ASN A 1 93 ? -20.644 3.690 12.560 1.00 59.66 93 ASN A CA 1
ATOM 740 C C . ASN A 1 93 ? -19.449 3.235 13.401 1.00 59.66 93 ASN A C 1
ATOM 742 O O . ASN A 1 93 ? -18.934 4.038 14.178 1.00 59.66 93 ASN A O 1
ATOM 746 N N . PHE A 1 94 ? -18.987 1.997 13.223 1.00 57.41 94 PHE A N 1
ATOM 747 C CA . PHE A 1 94 ? -17.770 1.484 13.847 1.00 57.41 94 PHE A CA 1
ATOM 748 C C . PHE A 1 94 ? -16.539 2.294 13.411 1.00 57.41 94 PHE A C 1
ATOM 750 O O . PHE A 1 94 ? -15.821 2.820 14.259 1.00 57.41 94 PHE A O 1
ATOM 757 N N . PHE A 1 95 ? -16.352 2.511 12.103 1.00 51.97 95 PHE A N 1
ATOM 758 C CA . PHE A 1 95 ? -15.254 3.347 11.590 1.00 51.97 95 PHE A CA 1
ATOM 759 C C . PHE A 1 95 ? -15.434 4.847 11.882 1.00 51.97 95 PHE A C 1
ATOM 761 O O . PHE A 1 95 ? -14.457 5.581 12.016 1.00 51.97 95 PHE A O 1
ATOM 768 N N . ALA A 1 96 ? -16.676 5.311 12.021 1.00 53.75 96 ALA A N 1
ATOM 769 C CA . ALA A 1 96 ? -17.013 6.720 12.193 1.00 53.75 96 ALA A CA 1
ATOM 770 C C . ALA A 1 96 ? -17.214 7.167 13.652 1.00 53.75 96 ALA A C 1
ATOM 772 O O . ALA A 1 96 ? -17.755 8.253 13.876 1.00 53.75 96 ALA A O 1
ATOM 773 N N . LYS A 1 97 ? -16.849 6.341 14.646 1.00 58.94 97 LYS A N 1
ATOM 774 C CA . LYS A 1 97 ? -17.097 6.607 16.081 1.00 58.94 97 LYS A CA 1
ATOM 775 C C . LYS A 1 97 ? -18.553 7.027 16.366 1.00 58.94 97 LYS A C 1
ATOM 777 O O . LYS A 1 97 ? -18.808 7.939 17.148 1.00 58.94 97 LYS A O 1
ATOM 782 N N . GLY A 1 98 ? -19.510 6.395 15.684 1.00 58.53 98 GLY A N 1
ATOM 783 C CA . GLY A 1 98 ? -20.945 6.648 15.841 1.00 58.53 98 GLY A CA 1
ATOM 784 C C . GLY A 1 98 ? -21.554 7.719 14.927 1.00 58.53 98 GLY A C 1
ATOM 785 O O . GLY A 1 98 ? -22.724 8.049 15.113 1.00 58.53 98 GLY A O 1
ATOM 786 N N . ASN A 1 99 ? -20.822 8.268 13.945 1.00 69.81 99 ASN A N 1
ATOM 787 C CA . ASN A 1 99 ? -21.391 9.219 12.978 1.00 69.81 99 ASN A CA 1
ATOM 788 C C . ASN A 1 99 ? -21.015 8.914 11.517 1.00 69.81 99 ASN A C 1
ATOM 790 O O . ASN A 1 99 ? -20.276 9.661 10.869 1.00 69.81 99 ASN A O 1
ATOM 794 N N . ALA A 1 100 ? -21.564 7.814 10.994 1.00 68.88 100 ALA A N 1
ATOM 795 C CA . ALA A 1 100 ? -21.382 7.351 9.616 1.00 68.88 100 ALA A CA 1
ATOM 796 C C . ALA A 1 100 ? -21.590 8.452 8.558 1.00 68.88 100 ALA A C 1
ATOM 798 O O . ALA A 1 100 ? -20.784 8.594 7.641 1.00 68.88 100 ALA A O 1
ATOM 799 N N . VAL A 1 101 ? -22.636 9.274 8.700 1.00 74.31 101 VAL A N 1
ATOM 800 C CA . VAL A 1 101 ? -22.955 10.350 7.744 1.00 74.31 101 VAL A CA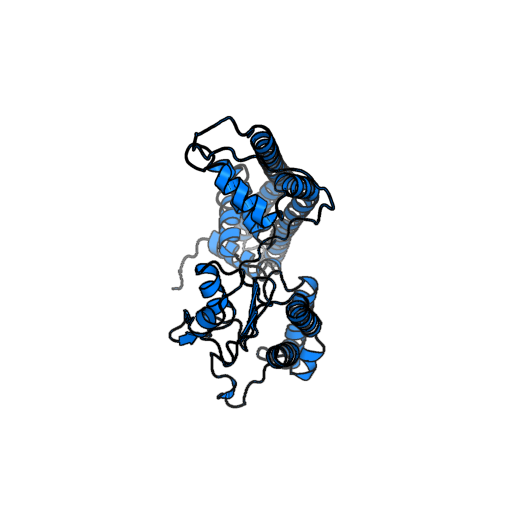 1
ATOM 801 C C . VAL A 1 101 ? -21.876 11.432 7.738 1.00 74.31 101 VAL A C 1
ATOM 803 O O . VAL A 1 101 ? -21.464 11.875 6.667 1.00 74.31 101 VAL A O 1
ATOM 806 N N . LYS A 1 102 ? -21.393 11.862 8.913 1.00 80.44 102 LYS A N 1
ATOM 807 C CA . LYS A 1 102 ? -20.291 12.831 9.012 1.00 80.44 102 LYS A CA 1
ATOM 808 C C . LYS A 1 102 ? -19.025 12.276 8.365 1.00 80.44 102 LYS A C 1
ATOM 810 O O . LYS A 1 102 ? -18.388 12.974 7.586 1.00 80.44 102 LYS A O 1
ATOM 815 N N . TRP A 1 103 ? -18.707 11.017 8.636 1.00 75.12 103 TRP A N 1
ATOM 816 C CA . TRP A 1 103 ? -17.532 10.365 8.073 1.00 75.12 103 TRP A CA 1
ATOM 817 C C . TRP A 1 103 ? -17.606 10.229 6.542 1.00 75.12 103 TRP A C 1
ATOM 819 O O . TRP A 1 103 ? -16.635 10.546 5.860 1.00 75.12 103 TRP A O 1
ATOM 829 N N . ILE A 1 104 ? -18.764 9.867 5.972 1.00 75.94 104 ILE A N 1
ATOM 830 C CA . ILE A 1 104 ? -18.934 9.832 4.506 1.00 75.94 104 ILE A CA 1
ATOM 831 C C . ILE A 1 104 ? -18.803 11.234 3.906 1.00 75.94 104 ILE A C 1
ATOM 833 O O . ILE A 1 104 ? -18.189 11.390 2.857 1.00 75.94 104 ILE A O 1
ATOM 837 N N . LYS A 1 105 ? -19.311 12.275 4.575 1.00 82.62 105 LYS A N 1
ATOM 838 C CA . LYS A 1 105 ? -19.107 13.665 4.134 1.00 82.62 105 LYS A CA 1
ATOM 839 C C . LYS A 1 105 ? -17.629 14.069 4.154 1.00 82.62 105 LYS A C 1
ATOM 841 O O . LYS A 1 105 ? -17.168 14.730 3.228 1.00 82.62 105 LYS A O 1
ATOM 846 N N . GLU A 1 106 ? -16.871 13.645 5.163 1.00 83.25 106 GLU A N 1
ATOM 847 C CA . GLU A 1 106 ? -15.416 13.843 5.210 1.00 83.25 106 GLU A CA 1
ATOM 848 C C . GLU A 1 106 ? -14.688 13.054 4.108 1.00 83.25 106 GLU A C 1
ATOM 850 O O . GLU A 1 106 ? -13.709 13.546 3.545 1.00 83.25 106 GLU A O 1
ATOM 855 N N . LEU A 1 107 ? -15.173 11.857 3.763 1.00 78.31 107 LEU A N 1
ATOM 856 C CA . LEU A 1 107 ? -14.667 11.058 2.647 1.00 78.31 107 LEU A CA 1
ATOM 857 C C . LEU A 1 107 ? -14.923 11.756 1.304 1.00 78.31 107 LEU A C 1
ATOM 859 O O . LEU A 1 107 ? -13.995 11.919 0.514 1.00 78.31 107 LEU A O 1
ATOM 863 N N . LEU A 1 108 ? -16.155 12.226 1.082 1.00 82.62 108 LEU A N 1
ATOM 864 C CA . LEU A 1 108 ? -16.559 13.017 -0.083 1.00 82.62 108 LEU A CA 1
ATOM 865 C C . LEU A 1 108 ? -15.673 14.256 -0.247 1.00 82.62 108 LEU A C 1
ATOM 867 O O . LEU A 1 108 ? -15.199 14.530 -1.347 1.00 82.62 108 LEU A O 1
ATOM 871 N N . ALA A 1 109 ? -15.374 14.957 0.850 1.00 85.94 109 ALA A N 1
ATOM 872 C CA . ALA A 1 109 ? -14.485 16.118 0.839 1.00 85.94 109 ALA A CA 1
ATOM 873 C C . ALA A 1 109 ? -13.037 15.770 0.441 1.00 85.94 109 ALA A C 1
ATOM 875 O O . ALA A 1 109 ? -12.324 16.610 -0.108 1.00 85.94 109 ALA A O 1
ATOM 876 N N . LYS A 1 110 ? -12.589 14.535 0.696 1.00 84.69 110 LYS A N 1
ATOM 877 C CA . LYS A 1 110 ? -11.244 14.058 0.341 1.00 84.69 110 LYS A CA 1
ATOM 878 C C . LYS A 1 110 ? -11.168 13.449 -1.061 1.00 84.69 110 LYS A C 1
ATOM 880 O O . LYS A 1 110 ? -10.058 13.332 -1.582 1.00 84.69 110 LYS A O 1
ATOM 885 N N . LEU A 1 111 ? -12.292 13.094 -1.697 1.00 84.81 111 LEU A N 1
ATOM 886 C CA . LEU A 1 111 ? -12.303 12.468 -3.028 1.00 84.81 111 LEU A CA 1
ATOM 887 C C . LEU A 1 111 ? -11.454 13.209 -4.074 1.00 84.81 111 LEU A C 1
ATOM 889 O O . LEU A 1 111 ? -10.672 12.528 -4.734 1.00 84.81 111 LEU A O 1
ATOM 893 N N . PRO A 1 112 ? -11.485 14.554 -4.195 1.00 89.06 112 PRO A N 1
ATOM 894 C CA . PRO A 1 112 ? -10.661 15.253 -5.184 1.00 89.06 112 PRO A CA 1
ATOM 895 C C . PRO A 1 112 ? -9.155 15.034 -4.982 1.00 89.06 112 PRO A C 1
ATOM 897 O O . PRO A 1 112 ? -8.402 14.888 -5.944 1.00 89.06 112 PRO A O 1
ATOM 900 N N . LYS A 1 113 ? -8.700 14.953 -3.722 1.00 86.88 113 LYS A N 1
ATOM 901 C CA . LYS A 1 113 ? -7.297 14.661 -3.390 1.00 86.88 113 LYS A CA 1
ATOM 902 C C . LYS A 1 113 ? -6.911 13.254 -3.844 1.00 86.88 113 LYS A C 1
ATOM 904 O O . LYS A 1 113 ? -5.819 13.059 -4.373 1.00 86.88 113 LYS A O 1
ATOM 909 N N . HIS A 1 114 ? -7.796 12.283 -3.637 1.00 83.56 114 HIS A N 1
ATOM 910 C CA . HIS A 1 114 ? -7.561 10.894 -4.024 1.00 83.56 114 HIS A CA 1
ATOM 911 C C . HIS A 1 114 ? -7.642 10.689 -5.534 1.00 83.56 114 HIS A C 1
ATOM 913 O O . HIS A 1 114 ? -6.813 9.969 -6.080 1.00 83.56 114 HIS A O 1
ATOM 919 N N . GLN A 1 115 ? -8.563 11.377 -6.206 1.00 89.06 115 GLN A N 1
ATOM 920 C CA . GLN A 1 115 ? -8.632 11.422 -7.661 1.00 89.06 115 GLN A CA 1
ATOM 921 C C . GLN A 1 115 ? -7.311 11.936 -8.235 1.00 89.06 115 GLN A C 1
ATOM 923 O O . GLN A 1 115 ? -6.690 11.249 -9.037 1.00 89.06 115 GLN A O 1
ATOM 928 N N . LYS A 1 116 ? -6.818 13.079 -7.735 1.00 88.19 116 LYS A N 1
ATOM 929 C CA . LYS A 1 116 ? -5.524 13.637 -8.148 1.00 88.19 116 LYS A CA 1
ATOM 930 C C . LYS A 1 116 ? -4.370 12.663 -7.902 1.00 88.19 116 LYS A C 1
ATOM 932 O O . LYS A 1 116 ? -3.543 12.483 -8.785 1.00 88.19 116 LYS A O 1
ATOM 937 N N . PHE A 1 117 ? -4.325 12.020 -6.733 1.00 83.06 117 PHE A N 1
ATOM 938 C CA . PHE A 1 117 ? -3.304 11.015 -6.428 1.00 83.06 117 PHE A CA 1
ATOM 939 C C . PHE A 1 117 ? -3.320 9.861 -7.439 1.00 83.06 117 PHE A C 1
ATOM 941 O O . PHE A 1 117 ? -2.281 9.552 -8.010 1.00 83.06 117 PHE A O 1
ATOM 948 N N . VAL A 1 118 ? -4.487 9.264 -7.700 1.00 85.50 118 VAL A N 1
ATOM 949 C CA . VAL A 1 118 ? -4.628 8.154 -8.657 1.00 85.50 118 VAL A CA 1
ATOM 950 C C . VAL A 1 118 ? -4.237 8.591 -10.070 1.00 85.50 118 VAL A C 1
ATOM 952 O O . VAL A 1 118 ? -3.471 7.886 -10.722 1.00 85.50 118 VAL A O 1
ATOM 955 N N . THR A 1 119 ? -4.698 9.762 -10.523 1.00 90.25 119 THR A N 1
ATOM 956 C CA . THR A 1 119 ? -4.317 10.335 -11.822 1.00 90.25 119 THR A CA 1
ATOM 957 C C . THR A 1 119 ? -2.803 10.509 -11.934 1.00 90.25 119 THR A C 1
ATOM 959 O O . THR A 1 119 ? -2.226 10.135 -12.952 1.00 90.25 119 THR A O 1
ATOM 962 N N . THR A 1 120 ? -2.140 11.043 -10.903 1.00 84.75 120 THR A N 1
ATOM 963 C CA . THR A 1 120 ? -0.678 11.202 -10.895 1.00 84.75 120 THR A CA 1
ATOM 964 C C . THR A 1 120 ? 0.028 9.851 -10.951 1.00 84.75 120 THR A C 1
ATOM 966 O O . THR A 1 120 ? 0.875 9.659 -11.812 1.00 84.75 120 THR A O 1
ATOM 969 N N . GLN A 1 121 ? -0.363 8.886 -10.113 1.00 81.31 121 GLN A N 1
ATOM 970 C CA . GLN A 1 121 ? 0.265 7.560 -10.100 1.00 81.31 121 GLN A CA 1
ATOM 971 C C . GLN A 1 121 ? 0.115 6.825 -11.438 1.00 81.31 121 GLN A C 1
ATOM 973 O O . GLN A 1 121 ? 1.061 6.192 -11.901 1.00 81.31 121 GLN A O 1
ATOM 978 N N . LEU A 1 122 ? -1.050 6.927 -12.085 1.00 86.06 122 LEU A N 1
ATOM 979 C CA . LEU A 1 122 ? -1.255 6.373 -13.423 1.00 86.06 122 LEU A CA 1
ATOM 980 C C . LEU A 1 122 ? -0.396 7.091 -14.466 1.00 86.06 122 LEU A C 1
ATOM 982 O O . LEU A 1 122 ? 0.257 6.431 -15.267 1.00 86.06 122 LEU A O 1
ATOM 986 N N . ASN A 1 123 ? -0.340 8.422 -14.448 1.00 87.19 123 ASN A N 1
ATOM 987 C CA . ASN A 1 123 ? 0.504 9.166 -15.383 1.00 87.19 123 ASN A CA 1
ATOM 988 C C . ASN A 1 123 ? 1.991 8.828 -15.225 1.00 87.19 123 ASN A C 1
ATOM 990 O O . ASN A 1 123 ? 2.668 8.624 -16.233 1.00 87.19 123 ASN A O 1
ATOM 994 N N . ASP A 1 124 ? 2.484 8.719 -13.992 1.00 80.81 124 ASP A N 1
ATOM 995 C CA . ASP A 1 124 ? 3.873 8.355 -13.699 1.00 80.81 124 ASP A CA 1
ATOM 996 C C . ASP A 1 124 ? 4.176 6.922 -14.162 1.00 80.81 124 ASP A C 1
ATOM 998 O O . ASP A 1 124 ? 5.205 6.674 -14.791 1.00 80.81 124 ASP A O 1
ATOM 1002 N N . LEU A 1 125 ? 3.253 5.984 -13.921 1.00 79.81 125 LEU A N 1
ATOM 1003 C CA . LEU A 1 125 ? 3.367 4.595 -14.369 1.00 79.81 125 LEU A CA 1
ATOM 1004 C C . LEU A 1 125 ? 3.436 4.497 -15.899 1.00 79.81 125 LEU A C 1
ATOM 1006 O O . LEU A 1 125 ? 4.327 3.842 -16.439 1.00 79.81 125 LEU A O 1
ATOM 1010 N N . PHE A 1 126 ? 2.512 5.152 -16.606 1.00 84.69 126 PHE A N 1
ATOM 1011 C CA . PHE A 1 126 ? 2.453 5.118 -18.069 1.00 84.69 126 PHE A CA 1
ATOM 1012 C C . PHE A 1 126 ? 3.635 5.849 -18.710 1.00 84.69 126 PHE A C 1
ATOM 1014 O O . PHE A 1 126 ? 4.212 5.335 -19.668 1.00 84.69 126 PHE A O 1
ATOM 1021 N N . SER A 1 127 ? 4.055 6.987 -18.150 1.00 84.06 127 SER A N 1
ATOM 1022 C CA . SER A 1 127 ? 5.241 7.715 -18.623 1.00 84.06 127 SER A CA 1
ATOM 1023 C C . SER A 1 127 ? 6.512 6.894 -18.407 1.00 84.06 127 SER A C 1
ATOM 1025 O O . SER A 1 127 ? 7.277 6.708 -19.346 1.00 84.06 127 SER A O 1
ATOM 1027 N N . GLY A 1 128 ? 6.682 6.284 -17.229 1.00 76.12 128 GLY A N 1
ATOM 1028 C CA . GLY A 1 128 ? 7.823 5.410 -16.950 1.00 76.12 128 GLY A CA 1
ATOM 1029 C C . GLY A 1 128 ? 7.905 4.200 -17.888 1.00 76.12 128 GLY A C 1
ATOM 1030 O O . GLY A 1 128 ? 9.001 3.818 -18.301 1.00 76.12 128 GLY A O 1
ATOM 1031 N N . MET A 1 129 ? 6.763 3.621 -18.281 1.00 76.50 129 MET A N 1
ATOM 1032 C CA . MET A 1 129 ? 6.725 2.568 -19.304 1.00 76.50 129 MET A CA 1
ATOM 1033 C C . MET A 1 129 ? 7.183 3.082 -20.673 1.00 76.50 129 MET A C 1
ATOM 1035 O O . MET A 1 129 ? 8.001 2.429 -21.321 1.00 76.50 129 MET A O 1
ATOM 1039 N N . ILE A 1 130 ? 6.685 4.242 -21.109 1.00 84.06 130 ILE A N 1
ATOM 1040 C CA . ILE A 1 130 ? 7.063 4.854 -22.392 1.00 84.06 130 ILE A CA 1
ATOM 1041 C C . ILE A 1 130 ? 8.563 5.160 -22.416 1.00 84.06 130 ILE A C 1
ATOM 1043 O O . ILE A 1 130 ? 9.249 4.717 -23.337 1.00 84.06 130 ILE A O 1
ATOM 1047 N N . ASP A 1 131 ? 9.081 5.836 -21.392 1.00 82.62 131 ASP A N 1
ATOM 1048 C CA . ASP A 1 131 ? 10.491 6.231 -21.291 1.00 82.62 131 ASP A CA 1
ATOM 1049 C C . ASP A 1 131 ? 11.417 5.009 -21.311 1.00 82.62 131 ASP A C 1
ATOM 1051 O O . ASP A 1 131 ? 12.459 4.995 -21.976 1.00 82.62 131 ASP A O 1
ATOM 1055 N N . THR A 1 132 ? 11.010 3.940 -20.624 1.00 72.94 132 THR A N 1
ATOM 1056 C CA . THR A 1 132 ? 11.735 2.668 -20.606 1.00 72.94 132 THR A CA 1
ATOM 1057 C C . THR A 1 132 ? 11.762 2.025 -21.989 1.00 72.94 132 THR A C 1
ATOM 1059 O O . THR A 1 132 ? 12.830 1.649 -22.477 1.00 72.94 132 THR A O 1
ATOM 1062 N N . LEU A 1 133 ? 10.606 1.918 -22.652 1.00 79.19 133 LEU A N 1
ATOM 1063 C CA . LEU A 1 133 ? 10.511 1.336 -23.992 1.00 79.19 133 LEU A CA 1
ATOM 1064 C C . LEU A 1 133 ? 11.310 2.145 -25.012 1.00 79.19 133 LEU A C 1
ATOM 1066 O O . LEU A 1 133 ? 12.015 1.558 -25.830 1.00 79.19 133 LEU A O 1
ATOM 1070 N N . GLN A 1 134 ? 11.260 3.475 -24.937 1.00 84.81 134 GLN A N 1
ATOM 1071 C CA . GLN A 1 134 ? 12.062 4.360 -25.782 1.00 84.81 134 GLN A CA 1
ATOM 1072 C C . GLN A 1 134 ? 13.562 4.167 -25.534 1.00 84.81 134 GLN A C 1
ATOM 1074 O O . GLN A 1 134 ? 14.334 4.049 -26.487 1.00 84.81 134 GLN A O 1
ATOM 1079 N N . SER A 1 135 ? 13.976 4.055 -24.270 1.00 80.62 135 SER A N 1
ATOM 1080 C CA . SER A 1 135 ? 15.376 3.834 -23.893 1.00 80.62 135 SER A CA 1
ATOM 1081 C C . SER A 1 135 ? 15.916 2.488 -24.376 1.00 80.62 135 SER A C 1
ATOM 1083 O O . SER A 1 135 ? 17.078 2.396 -24.774 1.00 80.62 135 SER A O 1
ATOM 1085 N N . VAL A 1 136 ? 15.093 1.435 -24.346 1.00 76.19 136 VAL A N 1
ATOM 1086 C CA . VAL A 1 136 ? 15.460 0.116 -24.884 1.00 76.19 136 VAL A CA 1
ATOM 1087 C C . VAL A 1 136 ? 15.500 0.161 -26.409 1.00 76.19 136 VAL A C 1
ATOM 1089 O O . VAL A 1 136 ? 16.496 -0.258 -26.994 1.00 76.19 136 VAL A O 1
ATOM 1092 N N . LYS A 1 137 ? 14.475 0.737 -27.051 1.00 80.44 137 LYS A N 1
ATOM 1093 C CA . LYS A 1 137 ? 14.406 0.914 -28.509 1.00 80.44 137 LYS A CA 1
ATOM 1094 C C . LYS A 1 137 ? 15.645 1.630 -29.052 1.00 80.44 137 LYS A C 1
ATOM 1096 O O . LYS A 1 137 ? 16.211 1.186 -30.043 1.00 80.44 137 LYS A O 1
ATOM 1101 N N . ALA A 1 138 ? 16.097 2.693 -28.385 1.00 84.81 138 ALA A N 1
ATOM 1102 C CA . ALA A 1 138 ? 17.262 3.480 -28.795 1.00 84.81 138 ALA A CA 1
ATOM 1103 C C . ALA A 1 138 ? 18.584 2.687 -28.804 1.00 84.81 138 ALA A C 1
ATOM 1105 O O . ALA A 1 138 ? 19.539 3.097 -29.458 1.00 84.81 138 ALA A O 1
ATOM 1106 N N . LYS A 1 139 ? 18.651 1.561 -28.083 1.00 82.06 139 LYS A N 1
ATOM 1107 C CA . LYS A 1 139 ? 19.833 0.688 -28.009 1.00 82.06 139 LYS A CA 1
ATOM 1108 C C . LYS A 1 139 ? 19.788 -0.470 -29.009 1.00 82.06 139 LYS A C 1
ATOM 1110 O O . LYS A 1 139 ? 20.767 -1.207 -29.112 1.00 82.06 139 LYS A O 1
ATOM 1115 N N . LEU A 1 140 ? 18.672 -0.664 -29.715 1.00 78.19 140 LEU A N 1
ATOM 1116 C CA . LEU A 1 140 ? 18.535 -1.745 -30.687 1.00 78.19 140 LEU A CA 1
ATOM 1117 C C . LEU A 1 140 ? 19.253 -1.396 -32.002 1.00 78.19 140 LEU A C 1
ATOM 1119 O O . LEU A 1 140 ? 19.095 -0.283 -32.508 1.00 78.19 140 LEU A O 1
ATOM 1123 N N . PRO A 1 141 ? 20.000 -2.341 -32.603 1.00 87.69 141 PRO A N 1
ATOM 1124 C CA . PRO A 1 141 ? 20.543 -2.170 -33.946 1.00 87.69 141 PRO A CA 1
ATOM 1125 C C . PRO A 1 141 ? 19.433 -1.971 -34.985 1.00 87.69 141 PRO A C 1
ATOM 1127 O O . PRO A 1 141 ? 18.400 -2.639 -34.934 1.00 87.69 141 PRO A O 1
ATOM 1130 N N . SER A 1 142 ? 19.680 -1.131 -35.994 1.00 82.94 142 SER A N 1
ATOM 1131 C CA . SER A 1 142 ? 18.730 -0.858 -37.089 1.00 82.94 142 SER A CA 1
ATOM 1132 C C . SER A 1 142 ? 18.320 -2.105 -37.885 1.00 82.94 142 SER A C 1
ATOM 1134 O O . SER A 1 142 ? 17.230 -2.140 -38.449 1.00 82.94 142 SER A O 1
ATOM 1136 N N . ALA A 1 143 ? 19.155 -3.149 -37.883 1.00 80.19 143 ALA A N 1
ATOM 1137 C CA . ALA A 1 143 ? 18.860 -4.450 -38.481 1.00 80.19 143 ALA A CA 1
ATOM 1138 C C . ALA A 1 143 ? 17.694 -5.201 -37.798 1.00 80.19 143 ALA A C 1
ATOM 1140 O O . ALA A 1 143 ? 17.161 -6.144 -38.372 1.00 80.19 143 ALA A O 1
ATOM 1141 N N . MET A 1 144 ? 17.269 -4.790 -36.596 1.00 81.50 144 MET A N 1
ATOM 1142 C CA . MET A 1 144 ? 16.136 -5.373 -35.860 1.00 81.50 144 MET A CA 1
ATOM 1143 C C . MET A 1 144 ? 14.824 -4.607 -36.114 1.00 81.50 144 MET A C 1
ATOM 1145 O O . MET A 1 144 ? 14.077 -4.309 -35.179 1.00 81.50 144 MET A O 1
ATOM 1149 N N . SER A 1 145 ? 14.536 -4.264 -37.372 1.00 81.75 145 SER A N 1
ATOM 1150 C CA . SER A 1 145 ? 13.398 -3.416 -37.770 1.00 81.75 145 SER A CA 1
ATOM 1151 C C . SER A 1 145 ? 12.039 -3.927 -37.271 1.00 81.75 145 SER A C 1
ATOM 1153 O O . SER A 1 145 ? 11.228 -3.138 -36.785 1.00 81.75 145 SER A O 1
ATOM 1155 N N . ASP A 1 146 ? 11.805 -5.240 -37.307 1.00 80.00 146 ASP A N 1
ATOM 1156 C CA . ASP A 1 146 ? 10.560 -5.848 -36.823 1.00 80.00 146 ASP A CA 1
ATOM 1157 C C . ASP A 1 146 ? 10.375 -5.690 -35.311 1.00 80.00 146 ASP A C 1
ATOM 1159 O O . ASP A 1 146 ? 9.260 -5.476 -34.831 1.00 80.00 146 ASP A O 1
ATOM 1163 N N . LEU A 1 147 ? 11.465 -5.778 -34.544 1.00 75.69 147 LEU A N 1
ATOM 1164 C CA . LEU A 1 147 ? 11.431 -5.558 -33.102 1.00 75.69 147 LEU A CA 1
ATOM 1165 C C . LEU A 1 147 ? 11.202 -4.075 -32.802 1.00 75.69 147 LEU A C 1
ATOM 1167 O O . LEU A 1 147 ? 10.323 -3.750 -32.012 1.00 75.69 147 LEU A O 1
ATOM 1171 N N . ILE A 1 148 ? 11.914 -3.178 -33.490 1.00 79.94 148 ILE A N 1
ATOM 1172 C CA . ILE A 1 148 ? 11.740 -1.721 -33.380 1.00 79.94 148 ILE A CA 1
ATOM 1173 C C . ILE A 1 148 ? 10.279 -1.323 -33.646 1.00 79.94 148 ILE A C 1
ATOM 1175 O O . ILE A 1 148 ? 9.698 -0.578 -32.857 1.00 79.94 148 ILE A O 1
ATOM 1179 N N . LYS A 1 149 ? 9.652 -1.879 -34.691 1.00 84.00 149 LYS A N 1
ATOM 1180 C CA . LYS A 1 149 ? 8.236 -1.644 -35.005 1.00 84.00 149 LYS A CA 1
ATOM 1181 C C . LYS A 1 149 ? 7.301 -2.113 -33.886 1.00 84.00 149 LYS A C 1
ATOM 1183 O O . LYS A 1 149 ? 6.361 -1.409 -33.539 1.00 84.00 149 LYS A O 1
ATOM 1188 N N . LYS A 1 150 ? 7.581 -3.261 -33.263 1.00 78.75 150 LYS A N 1
ATOM 1189 C CA . LYS A 1 150 ? 6.805 -3.761 -32.113 1.00 78.75 150 LYS A CA 1
ATOM 1190 C C . LYS A 1 150 ? 6.919 -2.848 -30.888 1.00 78.75 150 LYS A C 1
ATOM 1192 O O . LYS A 1 150 ? 5.929 -2.668 -30.177 1.00 78.75 150 LYS A O 1
ATOM 1197 N N . PHE A 1 151 ? 8.091 -2.254 -30.645 1.00 80.81 151 PHE A N 1
ATOM 1198 C CA . PHE A 1 151 ? 8.248 -1.214 -29.622 1.00 80.81 151 PHE A CA 1
ATOM 1199 C C . PHE A 1 151 ? 7.384 0.010 -29.948 1.00 80.81 151 PHE A C 1
ATOM 1201 O O . PHE A 1 151 ? 6.674 0.488 -29.067 1.00 80.81 151 PHE A O 1
ATOM 1208 N N . ASP A 1 152 ? 7.379 0.465 -31.204 1.00 85.94 152 ASP A N 1
ATOM 1209 C CA . ASP A 1 152 ? 6.549 1.593 -31.645 1.00 85.94 152 ASP A CA 1
ATOM 1210 C C . ASP A 1 152 ? 5.049 1.326 -31.492 1.00 85.94 152 ASP A C 1
ATOM 1212 O O . ASP A 1 152 ? 4.334 2.148 -30.917 1.00 85.94 152 ASP A O 1
ATOM 1216 N N . ASP A 1 153 ? 4.577 0.151 -31.908 1.00 85.00 153 ASP A N 1
ATOM 1217 C CA . ASP A 1 153 ? 3.173 -0.248 -31.768 1.00 85.00 153 ASP A CA 1
ATOM 1218 C C . ASP A 1 153 ? 2.748 -0.339 -30.289 1.00 85.00 153 ASP A C 1
ATOM 1220 O O . ASP A 1 153 ? 1.635 0.052 -29.912 1.00 85.00 153 ASP A O 1
ATOM 1224 N N . THR A 1 154 ? 3.649 -0.822 -29.426 1.00 80.94 154 THR A N 1
ATOM 1225 C CA . THR A 1 154 ? 3.417 -0.905 -27.976 1.00 80.94 154 THR A CA 1
ATOM 1226 C C . THR A 1 154 ? 3.366 0.489 -27.352 1.00 80.94 154 THR A C 1
ATOM 1228 O O . THR A 1 154 ? 2.416 0.797 -26.635 1.00 80.94 154 THR A O 1
ATOM 1231 N N . ILE A 1 155 ? 4.326 1.365 -27.672 1.00 86.19 155 ILE A N 1
ATOM 1232 C CA . ILE A 1 155 ? 4.353 2.764 -27.212 1.00 86.19 155 ILE A CA 1
ATOM 1233 C C . ILE A 1 155 ? 3.087 3.500 -27.664 1.00 86.19 155 ILE A C 1
ATOM 1235 O O . ILE A 1 155 ? 2.456 4.182 -26.860 1.00 86.19 155 ILE A O 1
ATOM 1239 N N . ALA A 1 156 ? 2.669 3.331 -28.920 1.00 89.94 156 ALA A N 1
ATOM 1240 C CA . ALA A 1 156 ? 1.445 3.934 -29.437 1.00 89.94 156 ALA A CA 1
ATOM 1241 C C . ALA A 1 156 ? 0.200 3.462 -28.671 1.00 89.94 156 ALA A C 1
ATOM 1243 O O . ALA A 1 156 ? -0.698 4.256 -28.397 1.00 89.94 156 ALA A O 1
ATOM 1244 N N . THR A 1 157 ? 0.149 2.186 -28.285 1.00 87.12 157 THR A N 1
ATOM 1245 C CA . THR A 1 157 ? -0.968 1.648 -27.498 1.00 87.12 157 THR A CA 1
ATOM 1246 C C . THR A 1 157 ? -0.957 2.164 -26.056 1.00 87.12 157 THR A C 1
ATOM 1248 O O . THR A 1 157 ? -2.010 2.519 -25.529 1.00 87.12 157 THR A O 1
ATOM 1251 N N . ILE A 1 158 ? 0.221 2.284 -25.436 1.00 86.56 158 ILE A N 1
ATOM 1252 C CA . ILE A 1 158 ? 0.369 2.880 -24.100 1.00 86.56 158 ILE A CA 1
ATOM 1253 C C . ILE A 1 158 ? -0.031 4.359 -24.121 1.00 86.56 158 ILE A C 1
ATOM 1255 O O . ILE A 1 158 ? -0.733 4.791 -23.215 1.00 86.56 158 ILE A O 1
ATOM 1259 N N . ASN A 1 159 ? 0.338 5.115 -25.161 1.00 91.62 159 ASN A N 1
ATOM 1260 C CA . ASN A 1 159 ? -0.098 6.506 -25.330 1.00 91.62 159 ASN A CA 1
ATOM 1261 C C . ASN A 1 159 ? -1.624 6.616 -25.428 1.00 91.62 159 ASN A C 1
ATOM 1263 O O . ASN A 1 159 ? -2.212 7.386 -24.680 1.00 91.62 159 ASN A O 1
ATOM 1267 N N . LYS A 1 160 ? -2.282 5.775 -26.239 1.00 92.38 160 LYS A N 1
ATOM 1268 C CA . LYS A 1 160 ? -3.756 5.747 -26.304 1.00 92.38 160 LYS A CA 1
ATOM 1269 C C . LYS A 1 160 ? -4.397 5.486 -24.944 1.00 92.38 160 LYS A C 1
ATOM 1271 O O . LYS A 1 160 ? -5.369 6.133 -24.585 1.00 92.38 160 LYS A O 1
ATOM 1276 N N . ALA A 1 161 ? -3.863 4.536 -24.182 1.00 88.88 161 ALA A N 1
ATOM 1277 C CA . ALA A 1 161 ? -4.362 4.269 -22.840 1.00 88.88 161 ALA A CA 1
ATOM 1278 C C . ALA A 1 161 ? -4.054 5.424 -21.866 1.00 88.88 161 ALA A C 1
ATOM 1280 O O . ALA A 1 161 ? -4.877 5.721 -21.006 1.00 88.88 161 ALA A O 1
ATOM 1281 N N . ARG A 1 162 ? -2.914 6.111 -22.012 1.00 90.06 162 ARG A N 1
ATOM 1282 C CA . ARG A 1 162 ? -2.569 7.300 -21.222 1.00 90.06 162 ARG A CA 1
ATOM 1283 C C . ARG A 1 162 ? -3.552 8.447 -21.462 1.00 90.06 162 ARG A C 1
ATOM 1285 O O . ARG A 1 162 ? -3.969 9.081 -20.497 1.00 90.06 162 ARG A O 1
ATOM 1292 N N . ASP A 1 163 ? -3.956 8.665 -22.710 1.00 94.06 163 ASP A N 1
ATOM 1293 C CA . ASP A 1 163 ? -4.917 9.709 -23.087 1.00 94.06 163 ASP A CA 1
ATOM 1294 C C . ASP A 1 163 ? -6.299 9.494 -22.434 1.00 94.06 163 ASP A C 1
ATOM 1296 O O . ASP A 1 163 ? -7.030 10.448 -22.173 1.00 94.06 163 ASP A O 1
ATOM 1300 N N . GLU A 1 164 ? -6.639 8.247 -22.090 1.00 94.00 164 GLU A N 1
ATOM 1301 C CA . GLU A 1 164 ? -7.892 7.886 -21.415 1.00 94.00 164 GLU A CA 1
ATOM 1302 C C . GLU A 1 164 ? -7.848 8.051 -19.884 1.00 94.00 164 GLU A C 1
ATOM 1304 O O . GLU A 1 164 ? -8.894 7.960 -19.234 1.00 94.00 164 GLU A O 1
ATOM 1309 N N . ILE A 1 165 ?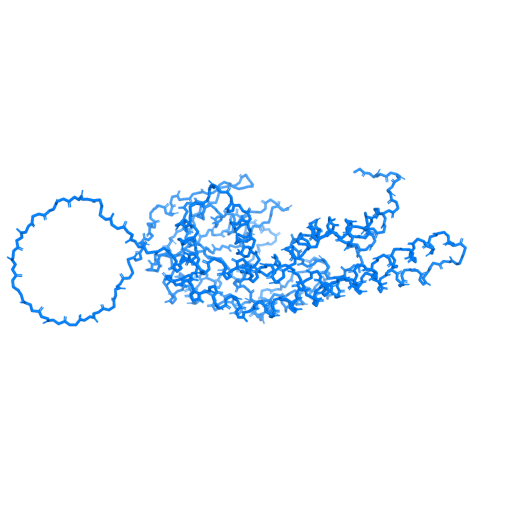 -6.677 8.298 -19.275 1.00 93.62 165 ILE A N 1
ATOM 1310 C CA . ILE A 1 165 ? -6.519 8.327 -17.807 1.00 93.62 165 ILE A CA 1
ATOM 1311 C C . ILE A 1 165 ? -7.475 9.335 -17.168 1.00 93.62 165 ILE A C 1
ATOM 1313 O O . ILE A 1 165 ? -8.219 8.974 -16.255 1.00 93.62 165 ILE A O 1
ATOM 1317 N N . ASP A 1 166 ? -7.477 10.586 -17.631 1.00 93.19 166 ASP A N 1
ATOM 1318 C CA . ASP A 1 166 ? -8.281 11.644 -17.010 1.00 93.19 166 ASP A CA 1
ATOM 1319 C C . ASP A 1 166 ? -9.781 11.363 -17.140 1.00 93.19 166 ASP A C 1
ATOM 1321 O O . ASP A 1 166 ? -10.531 11.513 -16.169 1.00 93.19 166 ASP A O 1
ATOM 1325 N N . THR A 1 167 ? -10.206 10.865 -18.304 1.00 95.69 167 THR A N 1
ATOM 1326 C CA . THR A 1 167 ? -11.589 10.457 -18.577 1.00 95.69 167 THR A CA 1
ATOM 1327 C C . THR A 1 167 ? -12.023 9.321 -17.654 1.00 95.69 167 THR A C 1
ATOM 1329 O O . THR A 1 167 ? -13.057 9.409 -16.986 1.00 95.69 167 THR A O 1
ATOM 1332 N N . MET A 1 168 ? -11.233 8.252 -17.577 1.00 95.56 168 MET A N 1
ATOM 1333 C CA . MET A 1 168 ? -11.595 7.036 -16.848 1.00 95.56 168 MET A CA 1
ATOM 1334 C C . MET A 1 168 ? -11.511 7.222 -15.334 1.00 95.56 168 MET A C 1
ATOM 1336 O O . MET A 1 168 ? -12.401 6.774 -14.605 1.00 95.56 168 MET A O 1
ATOM 1340 N N . VAL A 1 169 ? -10.491 7.937 -14.852 1.00 94.31 169 VAL A N 1
ATOM 1341 C CA . VAL A 1 169 ? -10.377 8.313 -13.439 1.00 94.31 169 VAL A CA 1
ATOM 1342 C C . VAL A 1 169 ? -11.504 9.274 -13.058 1.00 94.31 169 VAL A C 1
ATOM 1344 O O . VAL A 1 169 ? -12.180 9.048 -12.054 1.00 94.31 169 VAL A O 1
ATOM 1347 N N . GLY A 1 170 ? -11.774 10.298 -13.873 1.00 93.19 170 GLY A N 1
ATOM 1348 C CA . GLY A 1 170 ? -12.876 11.232 -13.642 1.00 93.19 170 GLY A CA 1
ATOM 1349 C C . GLY A 1 170 ? -14.230 10.527 -13.572 1.00 93.19 170 GLY A C 1
ATOM 1350 O O . GLY A 1 170 ? -15.004 10.756 -12.637 1.00 93.19 170 GLY A O 1
ATOM 1351 N N . ARG A 1 171 ? -14.488 9.594 -14.495 1.00 93.50 171 ARG A N 1
ATOM 1352 C CA . ARG A 1 171 ? -15.691 8.758 -14.478 1.00 93.50 171 ARG A CA 1
ATOM 1353 C C . ARG A 1 171 ? -15.780 7.910 -13.209 1.00 93.50 171 ARG A C 1
ATOM 1355 O O . ARG A 1 171 ? -16.807 7.950 -12.538 1.00 93.50 171 ARG A O 1
ATOM 1362 N N . TYR A 1 172 ? -14.716 7.193 -12.840 1.00 91.88 172 TYR A N 1
ATOM 1363 C CA . TYR A 1 172 ? -14.708 6.337 -11.647 1.00 91.88 172 TYR A CA 1
ATOM 1364 C C . TYR A 1 172 ? -15.031 7.119 -10.370 1.00 91.88 172 TYR A C 1
ATOM 1366 O O . TYR A 1 172 ? -15.855 6.687 -9.564 1.00 91.88 172 TYR A O 1
ATOM 1374 N N . PHE A 1 173 ? -14.407 8.284 -10.183 1.00 90.69 173 PHE A N 1
ATOM 1375 C CA . PHE A 1 173 ? -14.637 9.113 -9.000 1.00 90.69 173 PHE A CA 1
ATOM 1376 C C . PHE A 1 173 ? -16.006 9.802 -9.018 1.00 90.69 173 PHE A C 1
ATOM 1378 O O . PHE A 1 173 ? -16.573 10.040 -7.952 1.00 90.69 173 PHE A O 1
ATOM 1385 N N . THR A 1 174 ? -16.570 10.059 -10.199 1.00 92.25 174 THR A N 1
ATOM 1386 C CA . THR A 1 174 ? -17.949 10.545 -10.339 1.00 92.25 174 THR A CA 1
ATOM 1387 C C . THR A 1 174 ? -18.959 9.474 -9.927 1.00 92.25 174 THR A C 1
ATOM 1389 O O . THR A 1 174 ? -19.832 9.760 -9.110 1.00 92.25 174 THR A O 1
ATOM 1392 N N . GLU A 1 175 ? -18.816 8.241 -10.425 1.00 88.31 175 GLU A N 1
ATOM 1393 C CA . GLU A 1 175 ? -19.670 7.111 -10.029 1.00 88.31 175 GLU A CA 1
ATOM 1394 C C . GLU A 1 175 ? -19.537 6.826 -8.523 1.00 88.31 175 GLU A C 1
ATOM 1396 O O . GLU A 1 175 ? -20.536 6.712 -7.820 1.00 88.31 175 GLU A O 1
ATOM 1401 N N . LEU A 1 176 ? -18.310 6.837 -7.986 1.00 85.75 176 LEU A N 1
ATOM 1402 C CA . LEU A 1 176 ? -18.070 6.680 -6.549 1.00 85.75 176 LEU A CA 1
ATOM 1403 C C . LEU A 1 176 ? -18.724 7.795 -5.717 1.00 85.75 176 LEU A C 1
ATOM 1405 O O . LEU A 1 176 ? -19.247 7.537 -4.635 1.00 85.75 176 LEU A O 1
ATOM 1409 N N . LYS A 1 177 ? -18.689 9.045 -6.190 1.00 87.75 177 LYS A N 1
ATOM 1410 C CA . LYS A 1 177 ? -19.360 10.160 -5.514 1.00 87.75 177 LYS A CA 1
ATOM 1411 C C . LYS A 1 177 ? -20.875 9.943 -5.474 1.00 87.75 177 LYS A C 1
ATOM 1413 O O . LYS A 1 177 ? -21.465 10.112 -4.412 1.00 87.75 177 LYS A O 1
ATOM 1418 N N . GLN A 1 178 ? -21.481 9.563 -6.600 1.00 86.38 178 GLN A N 1
ATOM 1419 C CA . GLN A 1 178 ? -22.919 9.274 -6.687 1.00 86.38 178 GLN A CA 1
ATOM 1420 C C . GLN A 1 178 ? -23.316 8.145 -5.732 1.00 86.38 178 GLN A C 1
ATOM 1422 O O . GLN A 1 178 ? -24.246 8.302 -4.948 1.00 86.38 178 GLN A O 1
ATOM 1427 N N . ASP A 1 179 ? -22.542 7.064 -5.724 1.00 81.31 179 ASP A N 1
ATOM 1428 C CA . ASP A 1 179 ? -22.694 5.925 -4.822 1.00 81.31 179 ASP A CA 1
ATOM 1429 C C . ASP A 1 179 ? -22.692 6.352 -3.334 1.00 81.31 179 ASP A C 1
ATOM 1431 O O . ASP A 1 179 ? -23.523 5.911 -2.533 1.00 81.31 179 ASP A O 1
ATOM 1435 N N . LEU A 1 180 ? -21.772 7.241 -2.946 1.00 81.44 180 LEU A N 1
ATOM 1436 C CA . LEU A 1 180 ? -21.674 7.764 -1.578 1.00 81.44 180 LEU A CA 1
ATOM 1437 C C . LEU A 1 180 ? -22.811 8.736 -1.224 1.00 81.44 180 LEU A C 1
ATOM 1439 O O . LEU A 1 180 ? -23.308 8.704 -0.094 1.00 81.44 180 LEU A O 1
ATOM 1443 N N . ASP A 1 181 ? -23.234 9.580 -2.165 1.00 84.31 181 ASP A N 1
ATOM 1444 C CA . ASP A 1 181 ? -24.376 10.486 -1.995 1.00 84.31 181 ASP A CA 1
ATOM 1445 C C . ASP A 1 181 ? -25.686 9.690 -1.819 1.00 84.31 181 ASP A C 1
ATOM 1447 O O . ASP A 1 181 ? -26.468 9.964 -0.902 1.00 84.31 181 ASP A O 1
ATOM 1451 N N . ASP A 1 182 ? -25.888 8.637 -2.615 1.00 80.44 182 ASP A N 1
ATOM 1452 C CA . ASP A 1 182 ? -27.015 7.707 -2.497 1.00 80.44 182 ASP A CA 1
ATOM 1453 C C . ASP A 1 182 ? -27.029 6.995 -1.143 1.00 80.44 182 ASP A C 1
ATOM 1455 O O . ASP A 1 182 ? -28.087 6.807 -0.532 1.00 80.44 182 ASP A O 1
ATOM 1459 N N . LEU A 1 183 ? -25.853 6.615 -0.643 1.00 75.25 183 LEU A N 1
ATOM 1460 C CA . LEU A 1 183 ? -25.715 6.001 0.671 1.00 75.25 183 LEU A CA 1
ATOM 1461 C C . LEU A 1 183 ? -26.128 6.969 1.793 1.00 75.25 183 LEU A C 1
ATOM 1463 O O . LEU A 1 183 ? -26.876 6.580 2.693 1.00 75.25 183 LEU A O 1
ATOM 1467 N N . ILE A 1 184 ? -25.726 8.244 1.715 1.00 77.25 184 ILE A N 1
ATOM 1468 C CA . ILE A 1 184 ? -26.180 9.290 2.649 1.00 77.25 184 ILE A CA 1
ATOM 1469 C C . ILE A 1 184 ? -27.702 9.470 2.569 1.00 77.25 184 ILE A C 1
ATOM 1471 O O . ILE A 1 184 ? -28.369 9.553 3.604 1.00 77.25 184 ILE A O 1
ATOM 1475 N N . ALA A 1 185 ? -28.271 9.515 1.362 1.00 80.31 185 ALA A N 1
ATOM 1476 C CA . ALA A 1 185 ? -29.710 9.680 1.168 1.00 80.31 185 ALA A CA 1
ATOM 1477 C C . ALA A 1 185 ? -30.512 8.506 1.754 1.00 80.31 185 ALA A C 1
ATOM 1479 O O . ALA A 1 185 ? -31.573 8.713 2.348 1.00 80.31 185 ALA A O 1
ATOM 1480 N N . ARG A 1 186 ? -29.993 7.276 1.644 1.00 72.19 186 ARG A N 1
ATOM 1481 C CA . ARG A 1 186 ? -30.581 6.080 2.268 1.00 72.19 186 ARG A CA 1
ATOM 1482 C C . ARG A 1 186 ? -30.544 6.161 3.794 1.00 72.19 186 ARG A C 1
ATOM 1484 O O . ARG A 1 186 ? -31.562 5.874 4.416 1.00 72.19 186 ARG A O 1
ATOM 1491 N N . PHE A 1 187 ? -29.450 6.647 4.387 1.00 66.44 187 PHE A N 1
ATOM 1492 C CA . PHE A 1 187 ? -29.371 6.877 5.838 1.00 66.44 187 PHE A CA 1
ATOM 1493 C C . PHE A 1 187 ? -30.341 7.950 6.348 1.00 66.44 187 PHE A C 1
ATOM 1495 O O . PHE A 1 187 ? -30.790 7.878 7.489 1.00 66.44 187 PHE A O 1
ATOM 1502 N N . GLY A 1 188 ? -30.699 8.934 5.518 1.00 60.75 188 GLY A N 1
ATOM 1503 C CA . GLY A 1 188 ? -31.713 9.937 5.860 1.00 60.75 188 GLY A CA 1
ATOM 1504 C C . GLY A 1 188 ? -33.160 9.428 5.782 1.00 60.75 188 GLY A C 1
ATOM 1505 O O . GLY A 1 188 ? -34.039 9.998 6.427 1.00 60.75 188 GLY A O 1
ATOM 1506 N N . LYS A 1 189 ? -33.418 8.365 5.005 1.00 56.56 189 LYS A N 1
ATOM 1507 C CA . LYS A 1 189 ? -34.757 7.777 4.803 1.00 56.56 189 LYS A CA 1
ATOM 1508 C C . LYS A 1 189 ? -35.121 6.699 5.828 1.00 56.56 189 LYS A C 1
ATOM 1510 O O . LYS A 1 189 ? -36.301 6.404 5.984 1.00 56.56 189 LYS A O 1
ATOM 1515 N N . SER A 1 190 ? -34.155 6.147 6.558 1.00 43.97 190 SER A N 1
ATOM 1516 C CA . SER A 1 190 ? -34.394 5.270 7.710 1.00 43.97 190 SER A CA 1
ATOM 1517 C C . SER A 1 190 ? -34.864 6.078 8.931 1.00 43.97 190 SER A C 1
ATOM 1519 O O . SER A 1 190 ? -34.095 6.341 9.854 1.00 43.97 190 SER A O 1
ATOM 1521 N N . LYS A 1 191 ? -36.138 6.497 8.940 1.00 31.25 191 LYS A N 1
ATOM 1522 C CA . LYS A 1 191 ? -36.868 6.771 10.190 1.00 31.25 191 LYS A CA 1
ATOM 1523 C C . LYS A 1 191 ? -37.314 5.433 10.805 1.00 31.25 191 LYS A C 1
ATOM 1525 O O . LYS A 1 191 ? -37.693 4.535 10.056 1.00 31.25 191 LYS A O 1
ATOM 1530 N N . PRO A 1 192 ? -37.282 5.283 12.141 1.00 35.88 192 PRO A N 1
ATOM 1531 C CA . PRO A 1 192 ? -37.798 4.099 12.810 1.00 35.88 192 PRO A CA 1
ATOM 1532 C C . PRO A 1 192 ? -39.325 4.186 12.878 1.00 35.88 192 PRO A C 1
ATOM 1534 O O . PRO A 1 192 ? -39.865 4.893 13.728 1.00 35.88 192 PRO A O 1
ATOM 1537 N N . ASP A 1 193 ? -40.025 3.464 12.008 1.00 30.50 193 ASP A N 1
ATOM 1538 C CA . ASP A 1 193 ? -41.466 3.278 12.160 1.00 30.50 193 ASP A CA 1
ATOM 1539 C C . ASP A 1 193 ? -41.757 2.083 13.083 1.00 30.50 193 ASP A C 1
ATOM 1541 O O . ASP A 1 193 ? -41.568 0.917 12.751 1.00 30.50 193 ASP A O 1
ATOM 1545 N N . THR A 1 194 ? -42.253 2.449 14.266 1.00 29.03 194 THR A N 1
ATOM 1546 C CA . THR A 1 194 ? -43.323 1.802 15.043 1.00 29.03 194 THR A CA 1
ATOM 1547 C C . THR A 1 194 ? -43.181 0.362 15.564 1.00 29.03 194 THR A C 1
ATOM 1549 O O . THR A 1 194 ? -43.324 -0.622 14.852 1.00 29.03 194 THR A O 1
ATOM 1552 N N . VAL A 1 195 ? -43.105 0.294 16.901 1.00 31.20 195 VAL A N 1
ATOM 1553 C CA . VAL A 1 195 ? -43.963 -0.509 17.800 1.00 31.20 195 VAL A CA 1
ATOM 1554 C C . VAL A 1 195 ? -44.126 -1.998 17.459 1.00 31.20 195 VAL A C 1
ATOM 1556 O O . VAL A 1 195 ? -45.099 -2.424 16.848 1.00 31.20 195 VAL A O 1
ATOM 1559 N N . GLY A 1 196 ? -43.245 -2.811 18.045 1.00 24.42 196 GLY A N 1
ATOM 1560 C CA . GLY A 1 196 ? -43.551 -4.175 18.475 1.00 24.42 196 GLY A CA 1
ATOM 1561 C C . GLY A 1 196 ? -43.646 -4.212 20.000 1.00 24.42 196 GLY A C 1
ATOM 1562 O O . GLY A 1 196 ? -42.637 -4.242 20.697 1.00 24.42 196 GLY A O 1
ATOM 1563 N N . THR A 1 197 ? -44.870 -4.161 20.516 1.00 29.59 197 THR A N 1
ATOM 1564 C CA . THR A 1 197 ? -45.262 -4.299 21.927 1.00 29.59 197 THR A CA 1
ATOM 1565 C C . THR A 1 197 ? -44.470 -5.348 22.715 1.00 29.59 197 THR A C 1
ATOM 1567 O O . THR A 1 197 ? -44.588 -6.539 22.437 1.00 29.59 197 THR A O 1
ATOM 1570 N N . LYS A 1 198 ? -43.841 -4.937 23.825 1.00 27.52 198 LYS A N 1
ATOM 1571 C CA . LYS A 1 198 ? -43.839 -5.726 25.067 1.00 27.52 198 LYS A CA 1
ATOM 1572 C C . LYS A 1 198 ? -44.107 -4.818 26.266 1.00 27.52 198 LYS A C 1
ATOM 1574 O O . LYS A 1 198 ? -43.401 -3.849 26.515 1.00 27.52 198 LYS A O 1
ATOM 1579 N N . LYS A 1 199 ? -45.204 -5.151 26.947 1.00 30.27 199 LYS A N 1
ATOM 1580 C CA . LYS A 1 199 ? -45.719 -4.560 28.181 1.00 30.27 199 LYS A CA 1
ATOM 1581 C C . LYS A 1 199 ? -44.661 -4.593 29.284 1.00 30.27 199 LYS A C 1
ATOM 1583 O O . LYS A 1 199 ? -44.158 -5.671 29.590 1.00 30.27 199 LYS A O 1
ATOM 1588 N N . THR A 1 200 ? -44.495 -3.478 29.987 1.00 23.83 200 THR A N 1
ATOM 1589 C CA . THR A 1 200 ? -44.093 -3.512 31.396 1.00 23.83 200 THR A CA 1
ATOM 1590 C C . THR A 1 200 ? -44.727 -2.355 32.154 1.00 23.83 200 THR A C 1
ATOM 1592 O O . THR A 1 200 ? -44.892 -1.250 31.644 1.00 23.83 200 THR A O 1
ATOM 1595 N N . PHE A 1 201 ? -45.189 -2.698 33.349 1.00 23.38 201 PHE A N 1
ATOM 1596 C CA . PHE A 1 201 ? -46.126 -1.979 34.194 1.00 23.38 201 PHE A CA 1
ATOM 1597 C C . PHE A 1 201 ? -45.660 -0.584 34.625 1.00 23.38 201 PHE A C 1
ATOM 1599 O O . PHE A 1 201 ? -44.499 -0.357 34.952 1.00 23.38 201 PHE A O 1
ATOM 1606 N N . SER A 1 202 ? -46.637 0.319 34.719 1.00 22.53 202 SER A N 1
ATOM 1607 C CA . SER A 1 202 ? -46.534 1.591 35.424 1.00 22.53 202 SER A CA 1
ATOM 1608 C C . SER A 1 202 ? -46.238 1.374 36.911 1.00 22.53 202 SER A C 1
ATOM 1610 O O . SER A 1 202 ? -46.966 0.652 37.594 1.00 22.53 202 SER A O 1
ATOM 1612 N N . LYS A 1 203 ? -45.235 2.084 37.435 1.00 25.50 203 LYS A N 1
ATOM 1613 C CA . LYS A 1 203 ? -45.256 2.567 38.818 1.00 25.50 203 LYS A CA 1
ATOM 1614 C C . LYS A 1 203 ? -44.644 3.969 38.863 1.00 25.50 203 LYS A C 1
ATOM 1616 O O . LYS A 1 203 ? -43.488 4.168 38.508 1.00 25.50 203 LYS A O 1
ATOM 1621 N N . LYS A 1 204 ? -45.469 4.945 39.253 1.00 24.33 204 LYS A N 1
ATOM 1622 C CA . LYS A 1 204 ? -45.082 6.327 39.577 1.00 24.33 204 LYS A CA 1
ATOM 1623 C C . LYS A 1 204 ? -44.046 6.334 40.705 1.00 24.33 204 LYS A C 1
ATOM 1625 O O . LYS A 1 204 ? -44.334 5.757 41.749 1.00 24.33 204 LYS A O 1
ATOM 1630 N N . GLN A 1 205 ? -42.974 7.119 40.568 1.00 24.06 205 GLN A N 1
ATOM 1631 C CA . GLN A 1 205 ? -42.518 7.980 41.665 1.00 24.06 205 GLN A CA 1
ATOM 1632 C C . GLN A 1 205 ? -41.680 9.179 41.188 1.00 24.06 205 GLN A C 1
ATOM 1634 O O . GLN A 1 205 ? -41.089 9.180 40.115 1.00 24.06 205 GLN A O 1
ATOM 1639 N N . SER A 1 206 ? -41.767 10.217 42.009 1.00 23.08 206 SER A N 1
ATOM 1640 C CA . SER A 1 206 ? -41.473 11.642 41.874 1.00 23.08 206 SER A CA 1
ATOM 1641 C C . SER A 1 206 ? -40.010 12.065 41.645 1.00 23.08 206 SER A C 1
ATOM 1643 O O . SER A 1 206 ? -39.104 11.531 42.270 1.00 23.08 206 SER A O 1
ATOM 1645 N N . SER A 1 207 ? -39.855 13.122 40.835 1.00 24.41 207 SER A N 1
ATOM 1646 C CA . SER A 1 207 ? -38.953 14.290 40.963 1.00 24.41 207 SER A CA 1
ATOM 1647 C C . SER A 1 207 ? -37.560 14.156 41.606 1.00 24.41 207 SER A C 1
ATOM 1649 O O . SER A 1 207 ? -37.464 13.995 42.817 1.00 24.41 207 SER A O 1
ATOM 1651 N N . GLN A 1 208 ? -36.516 14.472 40.825 1.00 23.30 208 GLN A N 1
ATOM 1652 C CA . GLN A 1 208 ? -35.542 15.564 41.061 1.00 23.30 208 GLN A CA 1
ATOM 1653 C C . GLN A 1 208 ? -34.491 15.585 39.926 1.00 23.30 208 GLN A C 1
ATOM 1655 O O . GLN A 1 208 ? -33.959 14.549 39.543 1.00 23.30 208 GLN A O 1
ATOM 1660 N N . ALA A 1 209 ? -34.202 16.764 39.365 1.00 26.27 209 ALA A N 1
ATOM 1661 C CA . ALA A 1 209 ? -33.020 17.004 38.522 1.00 26.27 209 ALA A CA 1
ATOM 1662 C C . ALA A 1 209 ? -31.767 17.044 39.430 1.00 26.27 209 ALA A C 1
ATOM 1664 O O . ALA A 1 209 ? -31.922 17.523 40.557 1.00 26.27 209 ALA A O 1
ATOM 1665 N N . PRO A 1 210 ? -30.543 16.627 39.008 1.00 26.97 210 PRO A N 1
ATOM 1666 C CA . PRO A 1 210 ? -29.777 17.407 38.018 1.00 26.97 210 PRO A CA 1
ATOM 1667 C C . PRO A 1 210 ? -28.682 16.652 37.197 1.00 26.97 210 PRO A C 1
ATOM 1669 O O . PRO A 1 210 ? -28.357 15.500 37.445 1.00 26.97 210 PRO A O 1
ATOM 1672 N N . LYS A 1 211 ? -28.050 17.398 36.269 1.00 24.67 211 LYS A N 1
ATOM 1673 C CA . LYS A 1 211 ? -26.752 17.168 35.578 1.00 24.67 211 LYS A CA 1
ATOM 1674 C C . LYS A 1 211 ? -26.664 16.012 34.562 1.00 24.67 211 LYS A C 1
ATOM 1676 O O . LYS A 1 211 ? -26.415 14.864 34.899 1.00 24.67 211 LYS A O 1
ATOM 1681 N N . LYS A 1 212 ? -26.729 16.369 33.270 1.00 26.20 212 LYS A N 1
ATOM 1682 C CA . LYS A 1 212 ? -26.288 15.514 32.155 1.00 26.20 212 LYS A CA 1
ATOM 1683 C C . LYS A 1 212 ? -24.762 15.364 32.186 1.00 26.20 212 LYS A C 1
ATOM 1685 O O . LYS A 1 212 ? -24.049 16.234 31.693 1.00 26.20 212 LYS A O 1
ATOM 1690 N N . SER A 1 213 ? -24.283 14.268 32.764 1.00 27.08 213 SER A N 1
ATOM 1691 C CA . SER A 1 213 ? -23.019 13.641 32.383 1.00 27.08 213 SER A CA 1
ATOM 1692 C C . SER A 1 213 ? -23.183 12.989 31.005 1.00 27.08 213 SER A C 1
ATOM 1694 O O . SER A 1 213 ? -24.228 12.422 30.677 1.00 27.08 213 SER A O 1
ATOM 1696 N N . SER A 1 214 ? -22.161 13.135 30.167 1.00 26.03 214 SER A N 1
ATOM 1697 C CA . SER A 1 214 ? -22.041 12.468 28.870 1.00 26.03 214 SER A CA 1
ATOM 1698 C C . SER A 1 214 ? -22.125 10.942 29.041 1.00 26.03 214 SER A C 1
ATOM 1700 O O . SER A 1 214 ? -21.602 10.433 30.030 1.00 26.03 214 SER A O 1
ATOM 1702 N N . PRO A 1 215 ? -22.750 10.194 28.115 1.00 31.88 215 PRO A N 1
ATOM 1703 C CA . PRO A 1 215 ? -22.853 8.744 28.240 1.00 31.88 215 PRO A CA 1
ATOM 1704 C C . PRO A 1 215 ? -21.466 8.095 28.119 1.00 31.88 215 PRO A C 1
ATOM 1706 O O . PRO A 1 215 ? -20.832 8.158 27.064 1.00 31.88 215 PRO A O 1
ATOM 1709 N N . GLU A 1 216 ? -21.002 7.471 29.205 1.00 32.88 216 GLU A N 1
ATOM 1710 C CA . GLU A 1 216 ? -19.873 6.542 29.194 1.00 32.88 216 GLU A CA 1
ATOM 1711 C C . GLU A 1 216 ? -20.176 5.412 28.207 1.00 32.88 216 GLU A C 1
ATOM 1713 O O . GLU A 1 216 ? -21.157 4.676 28.327 1.00 32.88 216 GLU A O 1
ATOM 1718 N N . THR A 1 217 ? -19.335 5.298 27.184 1.00 37.06 217 THR A N 1
ATOM 1719 C CA . THR A 1 217 ? -19.339 4.143 26.290 1.00 37.06 217 THR A CA 1
ATOM 1720 C C . THR A 1 217 ? -18.839 2.957 27.109 1.00 37.06 217 THR A C 1
ATOM 1722 O O . THR A 1 217 ? -17.716 3.003 27.600 1.00 37.06 217 THR A O 1
ATOM 1725 N N . ILE A 1 218 ? -19.656 1.915 27.289 1.00 43.47 218 ILE A N 1
ATOM 1726 C CA . ILE A 1 218 ? -19.234 0.684 27.970 1.00 43.47 218 ILE A CA 1
ATOM 1727 C C . ILE A 1 218 ? -18.140 0.037 27.111 1.00 43.47 218 ILE A C 1
ATOM 1729 O O . ILE A 1 218 ? -18.425 -0.644 26.126 1.00 43.47 218 ILE A O 1
ATOM 1733 N N . VAL A 1 219 ? -16.879 0.298 27.448 1.00 54.91 219 VAL A N 1
ATOM 1734 C CA . VAL A 1 219 ? -15.721 -0.359 26.840 1.00 54.91 219 VAL A CA 1
ATOM 1735 C C . VAL A 1 219 ? -15.743 -1.814 27.302 1.00 54.91 219 VAL A C 1
ATOM 1737 O O . VAL A 1 219 ? -15.674 -2.089 28.499 1.00 54.91 219 VAL A O 1
ATOM 1740 N N . LYS A 1 220 ? -15.879 -2.761 26.365 1.00 62.09 220 LYS A N 1
ATOM 1741 C CA . LYS A 1 220 ? -15.808 -4.194 26.679 1.00 62.09 220 LYS A CA 1
ATOM 1742 C C . LYS A 1 220 ? -14.413 -4.486 27.242 1.00 62.09 220 LYS A C 1
ATOM 1744 O O . LYS A 1 220 ? -13.426 -4.378 26.518 1.00 62.09 220 LYS A O 1
ATOM 1749 N N . LYS A 1 221 ? -14.336 -4.819 28.533 1.00 71.50 221 LYS A N 1
ATOM 1750 C CA . LYS A 1 221 ? -13.080 -5.185 29.195 1.00 71.50 221 LYS A CA 1
ATOM 1751 C C . LYS A 1 221 ? -12.515 -6.450 28.539 1.00 71.50 221 LYS A C 1
ATOM 1753 O O . LYS A 1 221 ? -13.263 -7.395 28.288 1.00 71.50 221 LYS A O 1
ATOM 1758 N N . ILE A 1 222 ? -11.222 -6.440 28.229 1.00 86.69 222 ILE A N 1
ATOM 1759 C CA . ILE A 1 222 ? -10.515 -7.600 27.680 1.00 86.69 222 ILE A CA 1
ATOM 1760 C C . ILE A 1 222 ? -10.244 -8.591 28.815 1.00 86.69 222 ILE A C 1
ATOM 1762 O O . ILE A 1 222 ? -9.749 -8.194 29.870 1.00 86.69 222 ILE A O 1
ATOM 1766 N N . ASP A 1 223 ? -10.562 -9.864 28.590 1.00 87.31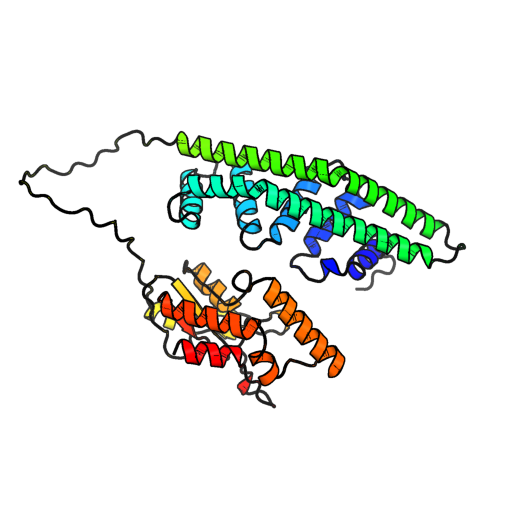 223 ASP A N 1
ATOM 1767 C CA . ASP A 1 223 ? -10.214 -10.953 29.500 1.00 87.31 223 ASP A CA 1
ATOM 1768 C C . ASP A 1 223 ? -8.756 -11.376 29.256 1.00 87.31 223 ASP A C 1
ATOM 1770 O O . ASP A 1 223 ? -8.414 -11.977 28.234 1.00 87.31 223 ASP A O 1
ATOM 1774 N N . VAL A 1 224 ? -7.869 -11.010 30.181 1.00 88.69 224 VAL A N 1
ATOM 1775 C CA . VAL A 1 224 ? -6.437 -11.326 30.090 1.00 88.69 224 VAL A CA 1
ATOM 1776 C C . VAL A 1 224 ? -6.137 -12.809 30.321 1.00 88.69 224 VAL A C 1
ATOM 1778 O O . VAL A 1 224 ? -5.139 -13.298 29.793 1.00 88.69 224 VAL A O 1
ATOM 1781 N N . ASP A 1 225 ? -6.995 -13.540 31.039 1.00 88.38 225 ASP A N 1
ATOM 1782 C CA . ASP A 1 225 ? -6.824 -14.978 31.268 1.00 88.38 225 ASP A CA 1
ATOM 1783 C C . ASP A 1 225 ? -7.175 -15.780 30.012 1.00 88.38 225 ASP A C 1
ATOM 1785 O O . ASP A 1 225 ? -6.567 -16.821 29.743 1.00 88.38 225 ASP A O 1
ATOM 1789 N N . GLU A 1 226 ? -8.139 -15.294 29.225 1.00 88.50 226 GLU A N 1
ATOM 1790 C CA . GLU A 1 226 ? -8.430 -15.819 27.890 1.00 88.50 226 GLU A CA 1
ATOM 1791 C C . GLU A 1 226 ? -7.241 -15.592 26.947 1.00 88.50 226 GLU A C 1
ATOM 1793 O O . GLU A 1 226 ? -6.759 -16.537 26.318 1.00 88.50 226 GLU A O 1
ATOM 1798 N N . LEU A 1 227 ? -6.700 -14.368 26.909 1.00 88.75 227 LEU A N 1
ATOM 1799 C CA . LEU A 1 227 ? -5.539 -14.049 26.072 1.00 88.75 227 LEU A CA 1
ATOM 1800 C C . LEU A 1 227 ? -4.287 -14.846 26.463 1.00 88.75 227 LEU A C 1
ATOM 1802 O O . LEU A 1 227 ? -3.537 -15.270 25.587 1.00 88.75 227 LEU A O 1
ATOM 1806 N N . ALA A 1 228 ? -4.063 -15.098 27.755 1.00 88.81 228 ALA A N 1
ATOM 1807 C CA . ALA A 1 228 ? -2.920 -15.884 28.226 1.00 88.81 228 ALA A CA 1
ATOM 1808 C C . ALA A 1 228 ? -2.960 -17.346 27.746 1.00 88.81 228 ALA A C 1
ATOM 1810 O O . ALA A 1 228 ? -1.915 -17.982 27.606 1.00 88.81 228 ALA A O 1
ATOM 1811 N N . LYS A 1 229 ? -4.159 -17.877 27.477 1.00 91.19 229 LYS A N 1
ATOM 1812 C CA . LYS A 1 229 ? -4.379 -19.235 26.951 1.00 91.19 229 LYS A CA 1
ATOM 1813 C C . LYS A 1 229 ? -4.453 -19.273 25.425 1.00 91.19 229 LYS A C 1
ATOM 1815 O O . LYS A 1 229 ? -4.539 -20.358 24.852 1.00 91.19 229 LYS A O 1
ATOM 1820 N N . PHE A 1 230 ? -4.457 -18.115 24.766 1.00 91.06 230 PHE A N 1
ATOM 1821 C CA . PHE A 1 230 ? -4.608 -18.028 23.324 1.00 91.06 230 PHE A CA 1
ATOM 1822 C C . PHE A 1 230 ? -3.328 -18.457 22.599 1.00 91.06 230 PHE A C 1
ATOM 1824 O O . PHE A 1 230 ? -2.242 -17.911 22.824 1.00 91.06 230 PHE A O 1
ATOM 1831 N N . GLU A 1 231 ? -3.485 -19.405 21.675 1.00 92.31 231 GLU A N 1
ATOM 1832 C CA . GLU A 1 231 ? -2.406 -19.944 20.853 1.00 92.31 231 GLU A CA 1
ATOM 1833 C C . GLU A 1 231 ? -2.737 -19.850 19.361 1.00 92.31 231 GLU A C 1
ATOM 1835 O O . GLU A 1 231 ? -3.866 -20.101 18.932 1.00 92.31 231 GLU A O 1
ATOM 1840 N N . VAL A 1 232 ? -1.722 -19.560 18.546 1.00 89.69 232 VAL A N 1
ATOM 1841 C CA . VAL A 1 232 ? -1.821 -19.581 17.081 1.00 89.69 232 VAL A CA 1
ATOM 1842 C C . VAL A 1 232 ? -0.841 -20.596 16.523 1.00 89.69 232 VAL A C 1
ATOM 1844 O O . VAL A 1 232 ? 0.348 -20.564 16.830 1.00 89.69 232 VAL A O 1
ATOM 1847 N N . ARG A 1 233 ? -1.329 -21.491 15.661 1.00 87.31 233 ARG A N 1
ATOM 1848 C CA . ARG A 1 233 ? -0.474 -22.398 14.890 1.00 87.31 233 ARG A CA 1
ATOM 1849 C C . ARG A 1 233 ? -0.185 -21.786 13.527 1.00 87.31 233 ARG A C 1
ATOM 1851 O O . ARG A 1 233 ? -1.097 -21.633 12.720 1.00 87.31 233 ARG A O 1
ATOM 1858 N N . ALA A 1 234 ? 1.078 -21.468 13.274 1.00 79.50 234 ALA A N 1
ATOM 1859 C CA . ALA A 1 234 ? 1.554 -20.907 12.014 1.00 79.50 234 ALA A CA 1
ATOM 1860 C C . ALA A 1 234 ? 2.918 -21.516 11.675 1.00 79.50 234 ALA A C 1
ATOM 1862 O O . ALA A 1 234 ? 3.701 -21.799 12.576 1.00 79.50 234 ALA A O 1
ATOM 1863 N N . GLY A 1 235 ? 3.203 -21.782 10.396 1.00 74.25 235 GLY A N 1
ATOM 1864 C CA . GLY A 1 235 ? 4.528 -22.254 9.957 1.00 74.25 235 GLY A CA 1
ATOM 1865 C C . GLY A 1 235 ? 5.076 -23.491 10.695 1.00 74.25 235 GLY A C 1
ATOM 1866 O O . GLY A 1 235 ? 6.284 -23.601 10.876 1.00 74.25 235 GLY A O 1
ATOM 1867 N N . GLY A 1 236 ? 4.208 -24.386 11.185 1.00 81.06 236 GLY A N 1
ATOM 1868 C CA . GLY A 1 236 ? 4.601 -25.552 11.995 1.00 81.06 236 GLY A CA 1
ATOM 1869 C C . GLY A 1 236 ? 5.003 -25.242 13.447 1.00 81.06 236 GLY A C 1
ATOM 1870 O O . GLY A 1 236 ? 5.412 -26.146 14.169 1.00 81.06 236 GLY A O 1
ATOM 1871 N N . LYS A 1 237 ? 4.873 -23.988 13.890 1.00 83.88 237 LYS A N 1
ATOM 1872 C CA . LYS A 1 237 ? 5.174 -23.506 15.243 1.00 83.88 237 LYS A CA 1
ATOM 1873 C C . LYS A 1 237 ? 3.895 -23.093 15.974 1.00 83.88 237 LYS A C 1
ATOM 1875 O O . LYS A 1 237 ? 2.880 -22.768 15.354 1.00 83.88 237 LYS A O 1
ATOM 1880 N N . VAL A 1 238 ? 3.959 -23.099 17.303 1.00 88.44 238 VAL A N 1
ATOM 1881 C CA . VAL A 1 238 ? 2.900 -22.592 18.186 1.00 88.44 238 VAL A CA 1
ATOM 1882 C C . VAL A 1 238 ? 3.351 -21.249 18.748 1.00 88.44 238 VAL A C 1
ATOM 1884 O O . VAL A 1 238 ? 4.370 -21.175 19.431 1.00 88.44 238 VAL A O 1
ATOM 1887 N N . LEU A 1 239 ? 2.597 -20.196 18.451 1.00 90.75 239 LEU A N 1
ATOM 1888 C CA . LEU A 1 239 ? 2.754 -18.869 19.032 1.00 90.75 239 LEU A CA 1
ATOM 1889 C C . LEU A 1 239 ? 1.837 -18.730 20.242 1.00 90.75 239 LEU A C 1
ATOM 1891 O O . LEU A 1 239 ? 0.651 -19.041 20.148 1.00 90.75 239 LEU A O 1
ATOM 1895 N N . LYS A 1 240 ? 2.375 -18.216 21.345 1.00 92.19 240 LYS A N 1
ATOM 1896 C CA . LYS A 1 240 ? 1.648 -17.933 22.586 1.00 92.19 240 LYS A CA 1
ATOM 1897 C C . LYS A 1 240 ? 2.267 -16.733 23.295 1.00 92.19 240 LYS A C 1
ATOM 1899 O O . LYS A 1 240 ? 3.392 -16.350 22.971 1.00 92.19 240 LYS A O 1
ATOM 1904 N N . ALA A 1 241 ? 1.546 -16.167 24.257 1.00 90.81 241 ALA A N 1
ATOM 1905 C CA . ALA A 1 241 ? 2.081 -15.105 25.097 1.00 90.81 241 ALA A CA 1
ATOM 1906 C C . ALA A 1 241 ? 3.316 -15.592 25.884 1.00 90.81 241 ALA A C 1
ATOM 1908 O O . ALA A 1 241 ? 3.324 -16.684 26.459 1.00 90.81 241 ALA A O 1
ATOM 1909 N N . GLU A 1 242 ? 4.362 -14.773 25.908 1.00 87.12 242 GLU A N 1
ATOM 1910 C CA . GLU A 1 242 ? 5.550 -14.937 26.732 1.00 87.12 242 GLU A CA 1
ATOM 1911 C C . GLU A 1 242 ? 5.391 -14.111 28.014 1.00 87.12 242 GLU A C 1
ATOM 1913 O O . GLU A 1 242 ? 5.449 -12.881 28.008 1.00 87.12 242 GLU A O 1
ATOM 1918 N N . GLY A 1 243 ? 5.220 -14.803 29.139 1.00 80.44 243 GLY A N 1
ATOM 1919 C CA . GLY A 1 243 ? 5.132 -14.167 30.449 1.00 80.44 243 GLY A CA 1
ATOM 1920 C C . GLY A 1 243 ? 3.805 -13.444 30.691 1.00 80.44 243 GLY A C 1
ATOM 1921 O O . GLY A 1 243 ? 2.741 -13.902 30.278 1.00 80.44 243 GLY A O 1
ATOM 1922 N N . LYS A 1 244 ? 3.863 -12.343 31.450 1.00 80.56 244 LYS A N 1
ATOM 1923 C CA . LYS A 1 244 ? 2.679 -11.592 31.881 1.00 80.56 244 LYS A CA 1
ATOM 1924 C C . LYS A 1 244 ? 2.162 -10.703 30.745 1.00 80.56 244 LYS A C 1
ATOM 1926 O O . LYS A 1 244 ? 2.938 -9.981 30.133 1.00 80.56 244 LYS A O 1
ATOM 1931 N N . ILE A 1 245 ? 0.850 -10.710 30.521 1.00 91.81 245 ILE A N 1
ATOM 1932 C CA . ILE A 1 245 ? 0.152 -9.756 29.647 1.00 91.81 245 ILE A CA 1
ATOM 1933 C C . ILE A 1 245 ? -0.070 -8.453 30.424 1.00 91.81 245 ILE A C 1
ATOM 1935 O O . ILE A 1 245 ? -0.480 -8.484 31.588 1.00 91.81 245 ILE A O 1
ATOM 1939 N N . LEU A 1 246 ? 0.206 -7.306 29.800 1.00 90.81 246 LEU A N 1
ATOM 1940 C CA . LEU A 1 246 ? -0.126 -6.008 30.386 1.00 90.81 246 LEU A CA 1
ATOM 1941 C C . LEU A 1 246 ? -1.635 -5.797 30.265 1.00 90.81 246 LEU A C 1
ATOM 1943 O O . LEU A 1 246 ? -2.145 -5.734 29.150 1.00 90.81 246 LEU A O 1
ATOM 1947 N N . GLU A 1 247 ? -2.345 -5.692 31.386 1.00 91.88 247 GLU A N 1
ATOM 1948 C CA . GLU A 1 247 ? -3.787 -5.426 31.387 1.00 91.88 247 GLU A CA 1
ATOM 1949 C C . GLU A 1 247 ? -4.059 -3.956 31.041 1.00 91.88 247 GLU A C 1
ATOM 1951 O O . GLU A 1 247 ? -3.518 -3.045 31.669 1.00 91.88 247 GLU A O 1
ATOM 1956 N N . GLY A 1 248 ? -4.898 -3.736 30.028 1.00 90.56 248 GLY A N 1
ATOM 1957 C CA . GLY A 1 248 ? -5.308 -2.410 29.583 1.00 90.56 248 GLY A CA 1
ATOM 1958 C C . GLY A 1 248 ? -6.712 -2.022 30.037 1.00 90.56 248 GLY A C 1
ATOM 1959 O O . GLY A 1 248 ? -7.479 -2.821 30.573 1.00 90.56 248 GLY A O 1
ATOM 1960 N N . THR A 1 249 ? -7.079 -0.775 29.764 1.00 87.00 249 THR A N 1
ATOM 1961 C CA . THR A 1 249 ? -8.361 -0.168 30.146 1.00 87.00 249 THR A CA 1
ATOM 1962 C C . THR A 1 249 ? -9.207 0.267 28.950 1.00 87.00 249 THR A C 1
ATOM 1964 O O . THR A 1 249 ? -10.396 0.532 29.111 1.00 87.00 249 THR A O 1
ATOM 1967 N N . ASN A 1 250 ? -8.636 0.318 27.741 1.00 83.44 250 ASN A N 1
ATOM 1968 C CA . ASN A 1 250 ? -9.305 0.879 26.562 1.00 83.44 250 ASN A CA 1
ATOM 1969 C C . ASN A 1 250 ? -9.992 -0.148 25.646 1.00 83.44 250 ASN A C 1
ATOM 1971 O O . ASN A 1 250 ? -10.531 0.227 24.604 1.00 83.44 250 ASN A O 1
ATOM 1975 N N . GLY A 1 251 ? -9.973 -1.432 26.016 1.00 85.56 251 GLY A N 1
ATOM 1976 C CA . GLY A 1 251 ? -10.611 -2.505 25.247 1.00 85.56 251 GLY A CA 1
ATOM 1977 C C . GLY A 1 251 ? -9.889 -2.888 23.950 1.00 85.56 251 GLY A C 1
ATOM 1978 O O . GLY A 1 251 ? -10.437 -3.665 23.170 1.00 85.56 251 GLY A O 1
ATOM 1979 N N . LYS A 1 252 ? -8.669 -2.384 23.722 1.00 91.00 252 LYS A N 1
ATOM 1980 C CA . LYS A 1 252 ? -7.812 -2.732 22.582 1.00 91.00 252 LYS A CA 1
ATOM 1981 C C . LYS A 1 252 ? -6.628 -3.589 23.001 1.00 91.00 252 LYS A C 1
ATOM 1983 O O . LYS A 1 252 ? -6.128 -3.475 24.122 1.00 91.00 252 LYS A O 1
ATOM 1988 N N . VAL A 1 253 ? -6.161 -4.413 22.070 1.00 93.75 253 VAL A N 1
ATOM 1989 C CA . VAL A 1 253 ? -4.987 -5.268 22.233 1.00 93.75 253 VAL A CA 1
ATOM 1990 C C . VAL A 1 253 ? -3.858 -4.757 21.342 1.00 93.75 253 VAL A C 1
ATOM 1992 O O . VAL A 1 253 ? -4.076 -4.425 20.181 1.00 93.75 253 VAL A O 1
ATOM 1995 N N . ALA A 1 254 ? -2.639 -4.715 21.858 1.00 95.19 254 ALA A N 1
ATOM 1996 C CA . ALA A 1 254 ? -1.436 -4.567 21.056 1.00 95.19 254 ALA A CA 1
ATOM 1997 C C . ALA A 1 254 ? -0.528 -5.777 21.242 1.00 95.19 254 ALA A C 1
ATOM 1999 O O . ALA A 1 254 ? -0.571 -6.441 22.278 1.00 95.19 254 ALA A O 1
ATOM 2000 N N . ILE A 1 255 ? 0.272 -6.085 20.225 1.00 95.19 255 ILE A N 1
ATOM 2001 C CA . ILE A 1 255 ? 1.180 -7.232 20.259 1.00 95.19 255 ILE A CA 1
ATOM 2002 C C . ILE A 1 255 ? 2.595 -6.754 19.975 1.00 95.19 255 ILE A C 1
ATOM 2004 O O . ILE A 1 255 ? 2.823 -6.054 18.987 1.00 95.19 255 ILE A O 1
ATOM 2008 N N . ILE A 1 256 ? 3.527 -7.175 20.826 1.00 92.25 256 ILE A N 1
ATOM 2009 C CA . ILE A 1 256 ? 4.965 -6.961 20.653 1.00 92.25 256 ILE A CA 1
ATOM 2010 C C . ILE A 1 256 ? 5.690 -8.303 20.585 1.00 92.25 256 ILE A C 1
ATOM 2012 O O . ILE A 1 256 ? 5.234 -9.305 21.138 1.00 92.25 256 ILE A O 1
ATOM 2016 N N . GLY A 1 257 ? 6.828 -8.329 19.906 1.00 91.00 257 GLY A N 1
ATOM 2017 C CA . GLY A 1 257 ? 7.636 -9.531 19.748 1.00 91.00 257 GLY A CA 1
ATOM 2018 C C . GLY A 1 257 ? 8.842 -9.274 18.858 1.00 91.00 257 GLY A C 1
ATOM 2019 O O . GLY A 1 257 ? 8.901 -8.291 18.123 1.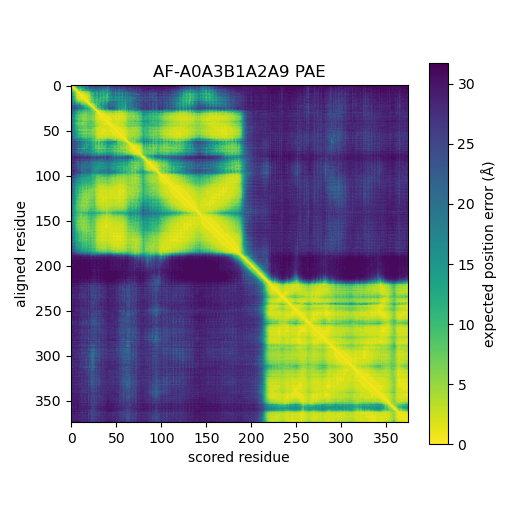00 91.00 257 GLY A O 1
ATOM 2020 N N . ARG A 1 258 ? 9.817 -10.181 18.886 1.00 85.62 258 ARG A N 1
ATOM 2021 C CA . ARG A 1 258 ? 11.083 -10.001 18.153 1.00 85.62 258 ARG A CA 1
ATOM 2022 C C . ARG A 1 258 ? 10.957 -10.080 16.639 1.00 85.62 258 ARG A C 1
ATOM 2024 O O . ARG A 1 258 ? 11.834 -9.586 15.936 1.00 85.62 258 ARG A O 1
ATOM 2031 N N . SER A 1 259 ? 9.915 -10.739 16.141 1.00 86.44 259 SER A N 1
ATOM 2032 C CA .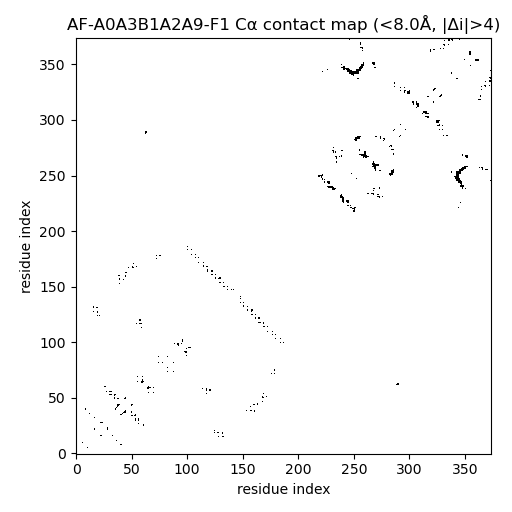 SER A 1 259 ? 9.685 -10.946 14.713 1.00 86.44 259 SER A CA 1
ATOM 2033 C C . SER A 1 259 ? 8.295 -10.504 14.323 1.00 86.44 259 SER A C 1
ATOM 2035 O O . SER A 1 259 ? 7.330 -10.861 14.992 1.00 86.44 259 SER A O 1
ATOM 2037 N N . MET A 1 260 ? 8.178 -9.843 13.175 1.00 85.62 260 MET A N 1
ATOM 2038 C CA . MET A 1 260 ? 6.881 -9.623 12.535 1.00 85.62 260 MET A CA 1
ATOM 2039 C C . MET A 1 260 ? 6.353 -10.880 11.829 1.00 85.62 260 MET A C 1
ATOM 2041 O O . MET A 1 260 ? 5.174 -10.924 11.501 1.00 85.62 260 MET A O 1
ATOM 2045 N N . GLY A 1 261 ? 7.193 -11.904 11.639 1.00 83.75 261 GLY A N 1
ATOM 2046 C CA . GLY A 1 261 ? 6.907 -13.061 10.791 1.00 83.75 261 GLY A CA 1
ATOM 2047 C C . GLY A 1 261 ? 7.369 -12.831 9.349 1.00 83.75 261 GLY A C 1
ATOM 2048 O O . GLY A 1 261 ? 7.322 -11.719 8.820 1.00 83.75 261 GLY A O 1
ATOM 2049 N N . ASN A 1 262 ? 7.868 -13.887 8.711 1.00 78.88 262 ASN A N 1
ATOM 2050 C CA . ASN A 1 262 ? 8.235 -13.889 7.300 1.00 78.88 262 ASN A CA 1
ATOM 2051 C C . ASN A 1 262 ? 8.013 -15.294 6.714 1.00 78.88 262 ASN A C 1
ATOM 2053 O O . ASN A 1 262 ? 8.894 -16.157 6.826 1.00 78.88 262 ASN A O 1
ATOM 2057 N N . PRO A 1 263 ? 6.886 -15.510 6.013 1.00 71.62 263 PRO A N 1
ATOM 2058 C CA . PRO A 1 263 ? 6.544 -16.811 5.447 1.00 71.62 263 PRO A CA 1
ATOM 2059 C C . PRO A 1 263 ? 7.600 -17.359 4.484 1.00 71.62 263 PRO A C 1
ATOM 2061 O O . PRO A 1 263 ? 7.779 -18.571 4.407 1.00 71.62 263 PRO A O 1
ATOM 2064 N N . LYS A 1 264 ? 8.348 -16.488 3.785 1.00 73.75 264 LYS A N 1
ATOM 2065 C CA . LYS A 1 264 ? 9.399 -16.913 2.841 1.00 73.75 264 LYS A CA 1
ATOM 2066 C C . LYS A 1 264 ? 10.543 -17.658 3.531 1.00 73.75 264 LYS A C 1
ATOM 2068 O O . LYS A 1 264 ? 11.184 -18.488 2.899 1.00 73.75 264 LYS A O 1
ATOM 2073 N N . ASN A 1 265 ? 10.772 -17.372 4.812 1.00 72.38 265 ASN A N 1
ATOM 2074 C CA . ASN A 1 265 ? 11.831 -17.980 5.614 1.00 72.38 265 ASN A CA 1
ATOM 2075 C C . ASN A 1 265 ? 11.287 -18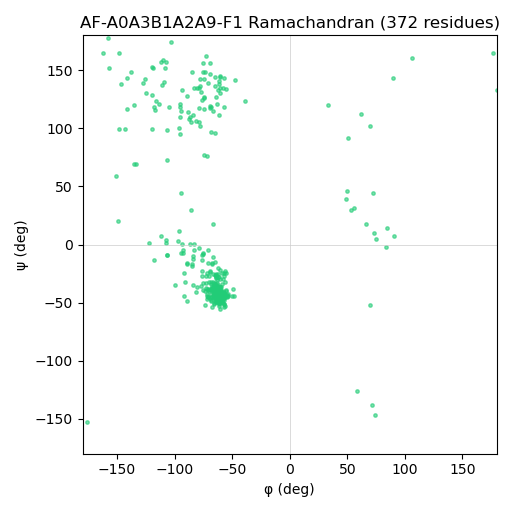.990 6.643 1.00 72.38 265 ASN A C 1
ATOM 2077 O O . ASN A 1 265 ? 12.057 -19.487 7.459 1.00 72.38 265 ASN A O 1
ATOM 2081 N N . GLY A 1 266 ? 9.975 -19.269 6.647 1.00 78.38 266 GLY A N 1
ATOM 2082 C CA . GLY A 1 266 ? 9.330 -20.075 7.695 1.00 78.38 266 GLY A CA 1
ATOM 2083 C C . GLY A 1 266 ? 9.332 -19.409 9.080 1.00 78.38 266 GLY A C 1
ATOM 2084 O O . GLY A 1 266 ? 9.157 -20.081 10.103 1.00 78.38 266 GLY A O 1
ATOM 2085 N N . ASP A 1 267 ? 9.557 -18.095 9.125 1.00 84.56 267 ASP A N 1
ATOM 2086 C CA . ASP A 1 267 ? 9.523 -17.320 10.358 1.00 84.56 267 ASP A CA 1
ATOM 2087 C C . ASP A 1 267 ? 8.079 -16.946 10.680 1.00 84.56 267 ASP A C 1
ATOM 2089 O O . ASP A 1 267 ? 7.342 -16.467 9.817 1.00 84.56 267 ASP A O 1
ATOM 2093 N N . VAL A 1 268 ? 7.705 -17.115 11.942 1.00 87.44 268 VAL A N 1
ATOM 2094 C CA . VAL A 1 268 ? 6.404 -16.711 12.489 1.00 87.44 268 VAL A CA 1
ATOM 2095 C C . VAL A 1 268 ? 6.582 -15.527 13.429 1.00 87.44 268 VAL A C 1
ATOM 2097 O O . VAL A 1 268 ? 7.684 -15.301 13.936 1.00 87.44 268 VAL A O 1
ATOM 2100 N N . GLY A 1 269 ? 5.536 -14.754 13.684 1.00 91.38 269 GLY A N 1
ATOM 2101 C CA . GLY A 1 269 ? 5.677 -13.595 14.552 1.00 91.38 269 GLY A CA 1
ATOM 2102 C C . GLY A 1 269 ? 4.402 -12.826 14.847 1.00 91.38 269 GLY A C 1
ATOM 2103 O O . GLY A 1 269 ? 3.296 -13.364 14.861 1.00 91.38 269 GLY A O 1
ATOM 2104 N N . VAL A 1 270 ? 4.592 -11.538 15.125 1.00 92.19 270 VAL A N 1
ATOM 2105 C CA . VAL A 1 270 ? 3.563 -10.609 15.597 1.00 92.19 270 VAL A CA 1
ATOM 2106 C C . VAL A 1 270 ? 2.365 -10.565 14.649 1.00 92.19 270 VAL A C 1
ATOM 2108 O O . VAL A 1 270 ? 1.231 -10.544 15.122 1.00 92.19 270 VAL A O 1
ATOM 2111 N N . LEU A 1 271 ? 2.581 -10.601 13.327 1.00 90.88 271 LEU A N 1
ATOM 2112 C CA . LEU A 1 271 ? 1.483 -10.549 12.356 1.00 90.88 271 LEU A CA 1
ATOM 2113 C C . LEU A 1 271 ? 0.610 -11.809 12.388 1.00 90.88 271 LEU A C 1
ATOM 2115 O O . LEU A 1 271 ? -0.612 -11.689 12.317 1.00 90.88 271 LEU A O 1
ATOM 2119 N N . ASP A 1 272 ? 1.210 -12.989 12.555 1.00 90.38 272 ASP A N 1
ATOM 2120 C CA . ASP A 1 272 ? 0.474 -14.255 12.644 1.00 90.38 272 ASP A CA 1
ATOM 2121 C C . ASP A 1 272 ? -0.393 -14.294 13.912 1.00 90.38 272 ASP A C 1
ATOM 2123 O O . ASP A 1 272 ? -1.577 -14.638 13.868 1.00 90.38 272 ASP A O 1
ATOM 2127 N N . TYR A 1 273 ? 0.178 -13.882 15.051 1.00 91.19 273 TYR A N 1
ATOM 2128 C CA . TYR A 1 273 ? -0.555 -13.812 16.316 1.00 91.19 273 TYR A CA 1
ATOM 2129 C C . TYR A 1 273 ? -1.691 -12.778 16.253 1.00 91.19 273 TYR A C 1
ATOM 2131 O O . TYR A 1 273 ? -2.812 -13.041 16.698 1.00 91.19 273 TYR A O 1
ATOM 2139 N N . ALA A 1 274 ? -1.429 -11.626 15.624 1.00 90.00 274 ALA A N 1
ATOM 2140 C CA . ALA A 1 274 ? -2.416 -10.571 15.420 1.00 90.00 274 ALA A CA 1
ATOM 2141 C C . ALA A 1 274 ? -3.590 -11.027 14.558 1.00 90.00 274 ALA A C 1
ATOM 2143 O O . ALA A 1 274 ? -4.737 -10.717 14.874 1.00 90.00 274 ALA A O 1
ATOM 2144 N N . GLU A 1 275 ? -3.329 -11.766 13.481 1.00 88.12 275 GLU A N 1
ATOM 2145 C CA . GLU A 1 275 ? -4.388 -12.329 12.649 1.00 88.12 275 GLU A CA 1
ATOM 2146 C C . GLU A 1 275 ? -5.268 -13.299 13.449 1.00 88.12 275 GLU A C 1
ATOM 2148 O O . GLU A 1 275 ? -6.496 -13.258 13.337 1.00 88.12 275 GLU A O 1
ATOM 2153 N N . GLY A 1 276 ? -4.656 -14.130 14.298 1.00 88.25 276 GLY A N 1
ATOM 2154 C CA . GLY A 1 276 ? -5.371 -15.030 15.199 1.00 88.25 276 GLY A CA 1
ATOM 2155 C C . GLY A 1 276 ? -6.338 -14.294 16.129 1.00 88.25 276 GLY A C 1
ATOM 2156 O O . GLY A 1 276 ? -7.521 -14.632 16.172 1.00 88.25 276 GLY A O 1
ATOM 2157 N N . LEU A 1 277 ? -5.869 -13.260 16.828 1.00 84.44 277 LEU A N 1
ATOM 2158 C CA . LEU A 1 277 ? -6.712 -12.484 17.744 1.00 84.44 277 LEU A CA 1
ATOM 2159 C C . LEU A 1 277 ? -7.796 -11.675 17.016 1.00 84.44 277 LEU A C 1
ATOM 2161 O O . LEU A 1 277 ? -8.926 -11.581 17.497 1.00 84.44 277 LEU A O 1
ATOM 2165 N N . LYS A 1 278 ? -7.505 -11.149 15.820 1.00 86.88 278 LYS A N 1
ATOM 2166 C CA . LYS A 1 278 ? -8.514 -10.477 14.983 1.00 86.88 278 LYS A CA 1
ATOM 2167 C C . LYS A 1 278 ? -9.649 -11.424 14.587 1.00 86.88 278 LYS A C 1
ATOM 2169 O O . LYS A 1 278 ? -10.803 -11.003 14.561 1.00 86.88 278 LYS A O 1
ATOM 2174 N N . LYS A 1 279 ? -9.360 -12.708 14.333 1.00 83.62 279 LYS A N 1
ATOM 2175 C CA . LYS A 1 279 ? -10.389 -13.735 14.062 1.00 83.62 279 LYS A CA 1
ATOM 2176 C C . LYS A 1 279 ? -11.295 -14.009 15.268 1.00 83.62 279 LYS A C 1
ATOM 2178 O O . LYS A 1 279 ? -12.446 -14.376 15.062 1.00 83.62 279 LYS A O 1
ATOM 2183 N N . GLN A 1 280 ? -10.811 -13.780 16.491 1.00 82.56 280 GLN A N 1
ATOM 2184 C CA . GLN A 1 280 ? -11.611 -13.832 17.725 1.00 82.56 280 GLN A CA 1
ATOM 2185 C C . GLN A 1 280 ? -12.378 -12.522 18.000 1.00 82.56 280 GLN A C 1
ATOM 2187 O O . GLN A 1 280 ? -13.111 -12.410 18.979 1.00 82.56 280 GLN A O 1
ATOM 2192 N N . GLY A 1 281 ? -12.246 -11.519 17.123 1.00 80.69 281 GLY A N 1
ATOM 2193 C CA . GLY A 1 281 ? -12.964 -10.250 17.226 1.00 80.69 281 GLY A CA 1
ATOM 2194 C C . GLY A 1 281 ? -12.301 -9.209 18.130 1.00 80.69 281 GLY A C 1
ATOM 2195 O O . GLY A 1 281 ? -12.952 -8.224 18.476 1.00 80.69 281 GLY A O 1
ATOM 2196 N N . HIS A 1 282 ? -11.032 -9.392 18.508 1.00 83.12 282 HIS A N 1
ATOM 2197 C CA . HIS A 1 282 ? -10.282 -8.357 19.221 1.00 83.12 282 HIS A CA 1
ATOM 2198 C C . HIS A 1 282 ? -9.875 -7.211 18.280 1.00 83.12 282 HIS A C 1
ATOM 2200 O O . HIS A 1 282 ? -9.488 -7.440 17.130 1.00 83.12 282 HIS A O 1
ATOM 2206 N N . ASP A 1 283 ? -9.916 -5.976 18.788 1.00 85.31 283 ASP A N 1
ATOM 2207 C CA . ASP A 1 283 ? -9.318 -4.811 18.127 1.00 85.31 283 ASP A CA 1
ATOM 2208 C C . ASP A 1 283 ? -7.808 -4.822 18.385 1.00 85.31 283 ASP A C 1
ATOM 2210 O O . ASP A 1 283 ? -7.369 -4.575 19.510 1.00 85.31 283 ASP A O 1
ATOM 2214 N N . VAL A 1 284 ? -7.030 -5.191 17.362 1.00 90.38 284 VAL A N 1
ATOM 2215 C CA . VAL A 1 284 ? -5.595 -5.469 17.492 1.00 90.38 284 VAL A CA 1
ATOM 2216 C C . VAL A 1 284 ? -4.744 -4.491 16.687 1.00 90.38 284 VAL A C 1
ATOM 2218 O O . VAL A 1 284 ? -4.854 -4.431 15.457 1.00 90.38 284 VAL A O 1
ATOM 2221 N N . GLU A 1 285 ? -3.820 -3.820 17.376 1.00 89.56 285 GLU A N 1
ATOM 2222 C CA . GLU A 1 285 ? -2.818 -2.914 16.808 1.00 89.56 285 GLU A CA 1
ATOM 2223 C C . GLU A 1 285 ? -1.401 -3.520 16.874 1.00 89.56 285 GLU A C 1
ATOM 2225 O O . GLU A 1 285 ? -1.006 -4.147 17.855 1.00 89.56 285 GLU A O 1
ATOM 2230 N N . THR A 1 286 ? -0.613 -3.328 15.818 1.00 92.12 286 THR A N 1
ATOM 2231 C CA . THR A 1 286 ? 0.789 -3.767 15.723 1.00 92.12 286 THR A CA 1
ATOM 2232 C C . THR A 1 286 ? 1.611 -2.660 15.074 1.00 92.12 286 THR A C 1
ATOM 2234 O O . THR A 1 286 ? 1.090 -1.956 14.205 1.00 92.12 286 THR A O 1
ATOM 2237 N N . PHE A 1 287 ? 2.893 -2.520 15.426 1.00 88.62 287 PHE A N 1
ATOM 2238 C CA . PHE A 1 287 ? 3.788 -1.549 14.783 1.00 88.62 287 PHE A CA 1
ATOM 2239 C C . PHE A 1 287 ? 4.150 -1.983 13.353 1.00 88.62 287 PHE A C 1
ATOM 2241 O O . PHE A 1 287 ? 5.201 -2.555 13.073 1.00 88.62 287 PHE A O 1
ATOM 2248 N N . SER A 1 288 ? 3.210 -1.798 12.431 1.00 83.88 288 SER A N 1
ATOM 2249 C CA . SER A 1 288 ? 3.301 -2.263 11.048 1.00 83.88 288 SER A CA 1
ATOM 2250 C C . SER A 1 288 ? 2.300 -1.540 10.155 1.00 83.88 288 SER A C 1
ATOM 2252 O O . SER A 1 288 ? 1.336 -0.947 10.641 1.00 83.88 288 SER A O 1
ATOM 2254 N N . GLY A 1 289 ? 2.482 -1.642 8.838 1.00 78.88 289 GLY A N 1
ATOM 2255 C CA . GLY A 1 289 ? 1.523 -1.100 7.877 1.00 78.88 289 GLY A CA 1
ATOM 2256 C C . GLY A 1 289 ? 1.322 0.404 8.064 1.00 78.88 289 GLY A C 1
ATOM 2257 O O . GLY A 1 289 ? 2.294 1.152 8.063 1.00 78.88 289 GLY A O 1
ATOM 2258 N N . SER A 1 290 ? 0.069 0.838 8.234 1.00 69.44 290 SER A N 1
ATOM 2259 C CA . SER A 1 290 ? -0.298 2.258 8.352 1.00 69.44 290 SER A CA 1
ATOM 2260 C C . SER A 1 290 ? 0.133 2.929 9.654 1.00 69.44 290 SER A C 1
ATOM 2262 O O . SER A 1 290 ? 0.146 4.154 9.710 1.00 69.44 290 SER A O 1
ATOM 2264 N N . ILE A 1 291 ? 0.501 2.155 10.680 1.00 77.38 291 ILE A N 1
ATOM 2265 C CA . ILE A 1 291 ? 1.048 2.704 11.929 1.00 77.38 291 ILE A CA 1
ATOM 2266 C C . ILE A 1 291 ? 2.418 3.351 11.692 1.00 77.38 291 ILE A C 1
ATOM 2268 O O . ILE A 1 291 ? 2.804 4.253 12.426 1.00 77.38 291 ILE A O 1
ATOM 2272 N N . ILE A 1 292 ? 3.133 2.915 10.652 1.00 77.19 292 ILE A N 1
ATOM 2273 C CA . ILE A 1 292 ? 4.426 3.466 10.260 1.00 77.19 292 ILE A CA 1
ATOM 2274 C C . ILE A 1 292 ? 4.200 4.514 9.173 1.00 77.19 292 ILE A C 1
ATOM 2276 O O . ILE A 1 292 ? 3.696 4.203 8.089 1.00 77.19 292 ILE A O 1
ATOM 2280 N N . SER A 1 293 ? 4.623 5.751 9.418 1.00 79.81 293 SER A N 1
ATOM 2281 C CA . SER A 1 293 ? 4.528 6.802 8.412 1.00 79.81 293 SER A CA 1
ATOM 2282 C C . SER A 1 293 ? 5.348 6.473 7.153 1.00 79.81 293 SER A C 1
ATOM 2284 O O . SER A 1 293 ? 6.472 5.963 7.203 1.00 79.81 293 SER A O 1
ATOM 2286 N N . GLY A 1 294 ? 4.793 6.794 5.977 1.00 79.56 294 GLY A N 1
ATOM 2287 C CA . GLY A 1 294 ? 5.439 6.489 4.693 1.00 79.56 294 GLY A CA 1
ATOM 2288 C C . GLY A 1 294 ? 6.830 7.118 4.556 1.00 79.56 294 GLY A C 1
ATOM 2289 O O . GLY A 1 294 ? 7.768 6.458 4.119 1.00 79.56 294 GLY A O 1
ATOM 2290 N N . SER A 1 295 ? 6.997 8.358 5.027 1.00 74.62 295 SER A N 1
ATOM 2291 C CA . SER A 1 295 ? 8.285 9.060 4.993 1.00 74.62 295 SER A CA 1
ATOM 2292 C C . SER A 1 295 ? 9.345 8.409 5.887 1.00 74.62 295 SER A C 1
ATOM 2294 O O . SER A 1 295 ? 10.527 8.424 5.539 1.00 74.62 295 SER A O 1
ATOM 2296 N N . VAL A 1 296 ? 8.945 7.819 7.016 1.00 77.50 296 VAL A N 1
ATOM 2297 C CA . VAL A 1 296 ? 9.848 7.081 7.905 1.00 77.50 296 VAL A CA 1
ATOM 2298 C C . VAL A 1 296 ? 10.208 5.724 7.320 1.00 77.50 296 VAL A C 1
ATOM 2300 O O . VAL A 1 296 ? 11.374 5.335 7.378 1.00 77.50 296 VAL A O 1
ATOM 2303 N N . ASN A 1 297 ? 9.256 5.038 6.688 1.00 80.38 297 ASN A N 1
ATOM 2304 C CA . ASN A 1 297 ? 9.541 3.801 5.968 1.00 80.38 297 ASN A CA 1
ATOM 2305 C C . ASN A 1 297 ? 10.543 4.035 4.820 1.00 80.38 297 ASN A C 1
ATOM 2307 O O . ASN A 1 297 ? 11.511 3.289 4.665 1.00 80.38 297 ASN A O 1
ATOM 2311 N N . ASP A 1 298 ? 10.370 5.112 4.053 1.00 81.81 298 ASP A N 1
ATOM 2312 C CA . ASP A 1 298 ? 11.282 5.476 2.964 1.00 81.81 298 ASP A CA 1
ATOM 2313 C C . ASP A 1 298 ? 12.678 5.860 3.467 1.00 81.81 298 ASP A C 1
ATOM 2315 O O . ASP A 1 298 ? 13.689 5.471 2.874 1.00 81.81 298 ASP A O 1
ATOM 2319 N N . ASP A 1 299 ? 12.756 6.604 4.573 1.00 88.00 299 ASP A N 1
ATOM 2320 C CA . ASP A 1 299 ? 14.022 6.925 5.234 1.00 88.00 299 ASP A CA 1
ATOM 2321 C C . ASP A 1 299 ? 14.740 5.653 5.707 1.00 88.00 299 ASP A C 1
ATOM 2323 O O . ASP A 1 299 ? 15.920 5.458 5.406 1.00 88.00 299 ASP A O 1
ATOM 2327 N N . PHE A 1 300 ? 14.016 4.735 6.349 1.00 89.94 300 PHE A N 1
ATOM 2328 C CA . PHE A 1 300 ? 14.562 3.464 6.816 1.00 89.94 300 PHE A CA 1
ATOM 2329 C C . PHE A 1 300 ? 15.105 2.612 5.660 1.00 89.94 300 PHE A C 1
ATOM 2331 O O . PHE A 1 300 ? 16.251 2.156 5.711 1.00 89.94 300 PHE A O 1
ATOM 2338 N N . LYS A 1 301 ? 14.346 2.474 4.561 1.00 90.00 301 LYS A N 1
ATOM 2339 C CA . LYS A 1 301 ? 14.800 1.781 3.340 1.00 90.00 301 LYS A CA 1
ATOM 2340 C C . LYS A 1 301 ? 16.087 2.393 2.780 1.00 90.00 301 LYS A C 1
ATOM 2342 O O . LYS A 1 301 ? 17.004 1.658 2.410 1.00 90.00 301 LYS A O 1
ATOM 2347 N N . LYS A 1 302 ? 16.195 3.728 2.753 1.00 90.88 302 LYS A N 1
ATOM 2348 C CA . LYS A 1 302 ? 17.413 4.428 2.306 1.00 90.88 302 LYS A CA 1
ATOM 2349 C C . LYS A 1 302 ? 18.607 4.128 3.209 1.00 90.88 302 LYS A C 1
ATOM 2351 O O . LYS A 1 302 ? 19.708 3.925 2.700 1.00 90.88 302 LYS A O 1
ATOM 2356 N N . GLN A 1 303 ? 18.416 4.082 4.526 1.00 92.06 303 GLN A N 1
ATOM 2357 C CA . GLN A 1 303 ? 19.485 3.738 5.467 1.00 92.06 303 GLN A CA 1
ATOM 2358 C C . GLN A 1 303 ? 19.953 2.287 5.287 1.00 92.06 303 GLN A C 1
ATOM 2360 O O . GLN A 1 303 ? 21.157 2.041 5.195 1.00 92.06 303 GLN A O 1
ATOM 2365 N N . VAL A 1 304 ? 19.022 1.341 5.124 1.00 89.25 304 VAL A N 1
ATOM 2366 C CA . VAL A 1 304 ? 19.342 -0.063 4.814 1.00 89.25 304 VAL A CA 1
ATOM 2367 C C . VAL A 1 304 ? 20.104 -0.179 3.490 1.00 89.25 304 VAL A C 1
ATOM 2369 O O . VAL A 1 304 ? 21.111 -0.882 3.421 1.00 89.25 304 VAL A O 1
ATOM 2372 N N . LEU A 1 305 ? 19.682 0.536 2.443 1.00 90.88 305 LEU A N 1
ATOM 2373 C CA . LEU A 1 305 ? 20.375 0.526 1.152 1.00 90.88 305 LEU A CA 1
ATOM 2374 C C . LEU A 1 305 ? 21.799 1.092 1.261 1.00 90.88 305 LEU A C 1
ATOM 2376 O O . LEU A 1 305 ? 22.735 0.507 0.723 1.00 90.88 305 LEU A O 1
ATOM 2380 N N . LYS A 1 306 ? 21.995 2.181 2.015 1.00 92.69 306 LYS A N 1
ATOM 2381 C CA . LYS A 1 306 ? 23.333 2.731 2.296 1.00 92.69 306 LYS A CA 1
ATOM 2382 C C . LYS A 1 306 ? 24.226 1.717 3.012 1.00 92.69 306 LYS A C 1
ATOM 2384 O O . LYS A 1 306 ? 25.393 1.576 2.651 1.00 92.69 306 LYS A O 1
ATOM 2389 N N . ALA A 1 307 ? 23.687 0.994 3.994 1.00 90.19 307 ALA A N 1
ATOM 2390 C CA . ALA A 1 307 ? 24.412 -0.068 4.684 1.00 90.19 307 ALA A CA 1
ATOM 2391 C C . ALA A 1 307 ? 24.838 -1.181 3.719 1.00 90.19 307 ALA A C 1
ATOM 2393 O O . ALA A 1 307 ? 26.006 -1.570 3.728 1.00 90.19 307 ALA A O 1
ATOM 2394 N N . LYS A 1 308 ? 23.929 -1.627 2.843 1.00 91.69 308 LYS A N 1
ATOM 2395 C CA . LYS A 1 308 ? 24.214 -2.647 1.826 1.00 91.69 308 LYS A CA 1
ATOM 2396 C C . LYS A 1 308 ? 25.269 -2.209 0.818 1.00 91.69 308 LYS A C 1
ATOM 2398 O O . LYS A 1 308 ? 26.193 -2.963 0.535 1.00 91.69 308 LYS A O 1
ATOM 2403 N N . ASN A 1 309 ? 25.191 -0.971 0.342 1.00 90.88 309 ASN A N 1
ATOM 2404 C CA . ASN A 1 309 ? 26.172 -0.434 -0.600 1.00 90.88 309 ASN A CA 1
ATOM 2405 C C . ASN A 1 309 ? 27.568 -0.316 0.027 1.00 90.88 309 ASN A C 1
ATOM 2407 O O . ASN A 1 309 ? 28.565 -0.513 -0.656 1.00 90.88 309 ASN A O 1
ATOM 2411 N N . LYS A 1 310 ? 27.651 -0.015 1.331 1.00 93.62 310 LYS A N 1
ATOM 2412 C CA . LYS A 1 310 ? 28.929 0.147 2.040 1.00 93.62 310 LYS A CA 1
ATOM 2413 C C . LYS A 1 310 ? 29.538 -1.176 2.522 1.00 93.62 310 LYS A C 1
ATOM 2415 O O . LYS A 1 310 ? 30.756 -1.283 2.592 1.00 93.62 310 LYS A O 1
ATOM 2420 N N . ARG A 1 311 ? 28.710 -2.144 2.932 1.00 93.38 311 ARG A N 1
ATOM 2421 C CA . ARG A 1 311 ? 29.138 -3.361 3.656 1.00 93.38 311 ARG A CA 1
ATOM 2422 C C . ARG A 1 311 ? 28.753 -4.679 2.964 1.00 93.38 311 ARG A C 1
ATOM 2424 O O . ARG A 1 311 ? 29.048 -5.741 3.499 1.00 93.38 311 ARG A O 1
ATOM 2431 N N . GLY A 1 312 ? 28.112 -4.625 1.797 1.00 88.69 312 GLY A N 1
ATOM 2432 C CA . GLY A 1 312 ? 27.701 -5.786 0.999 1.00 88.69 312 GLY A CA 1
ATOM 2433 C C . GLY A 1 312 ? 26.194 -6.069 1.040 1.00 88.69 312 GLY A C 1
ATOM 2434 O O . GLY A 1 312 ? 25.484 -5.645 1.947 1.00 88.69 312 GLY A O 1
ATOM 2435 N N . ALA A 1 313 ? 25.689 -6.829 0.061 1.00 80.75 313 ALA A N 1
ATOM 2436 C CA . ALA A 1 313 ? 24.251 -7.035 -0.180 1.00 80.75 313 ALA A CA 1
ATOM 2437 C C . ALA A 1 313 ? 23.457 -7.610 1.015 1.00 80.75 313 ALA A C 1
ATOM 2439 O O . ALA A 1 313 ? 22.260 -7.340 1.157 1.00 80.75 313 ALA A O 1
ATOM 2440 N N . ASN A 1 314 ? 24.136 -8.358 1.889 1.00 80.94 314 ASN A N 1
ATOM 2441 C CA . ASN A 1 314 ? 23.560 -8.975 3.086 1.00 80.94 314 ASN A CA 1
ATOM 2442 C C . ASN A 1 314 ? 23.714 -8.114 4.351 1.00 80.94 314 ASN A C 1
ATOM 2444 O O . ASN A 1 314 ? 23.294 -8.534 5.429 1.00 80.94 314 ASN A O 1
ATOM 2448 N N . ALA A 1 315 ? 24.317 -6.925 4.249 1.00 83.75 315 ALA A N 1
ATOM 2449 C CA . ALA A 1 315 ? 24.522 -6.061 5.399 1.00 83.75 315 ALA A CA 1
ATOM 2450 C C . ALA A 1 315 ? 23.187 -5.576 5.977 1.00 83.75 315 ALA A C 1
ATOM 2452 O O . ALA A 1 315 ? 22.281 -5.142 5.259 1.00 83.75 315 ALA A O 1
ATOM 2453 N N . ARG A 1 316 ? 23.104 -5.621 7.307 1.00 83.00 316 ARG A N 1
ATOM 2454 C CA . ARG A 1 316 ? 22.016 -5.058 8.108 1.00 83.00 316 ARG A CA 1
ATOM 2455 C C . ARG A 1 316 ? 22.508 -3.803 8.828 1.00 83.00 316 ARG A C 1
ATOM 2457 O O . ARG A 1 316 ? 23.713 -3.633 9.041 1.00 83.00 316 ARG A O 1
ATOM 2464 N N . LEU A 1 317 ? 21.579 -2.928 9.200 1.00 85.12 317 LEU A N 1
ATOM 2465 C CA . LEU A 1 317 ? 21.888 -1.844 10.131 1.00 85.12 317 LEU A CA 1
ATOM 2466 C C . LEU A 1 317 ? 22.336 -2.451 11.466 1.00 85.12 317 LEU A C 1
ATOM 2468 O O . LEU A 1 317 ? 21.774 -3.451 11.9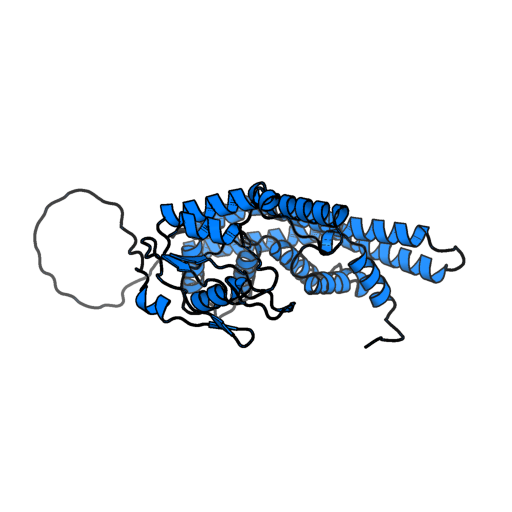05 1.00 85.12 317 LEU A O 1
ATOM 2472 N N . THR A 1 318 ? 23.374 -1.881 12.069 1.00 87.06 318 THR A N 1
ATOM 2473 C CA . THR A 1 318 ? 23.800 -2.235 13.425 1.00 87.06 318 THR A CA 1
ATOM 2474 C C . THR A 1 318 ? 22.806 -1.684 14.439 1.00 87.06 318 THR A C 1
ATOM 2476 O O . THR A 1 318 ? 22.071 -0.742 14.144 1.00 87.06 318 THR A O 1
ATOM 2479 N N . ASP A 1 319 ? 22.833 -2.203 15.659 1.00 82.44 319 ASP A N 1
ATOM 2480 C CA . ASP A 1 319 ? 21.992 -1.727 16.761 1.00 82.44 319 ASP A CA 1
ATOM 2481 C C . ASP A 1 319 ? 22.120 -0.211 16.989 1.00 82.44 319 ASP A C 1
ATOM 2483 O O . ASP A 1 319 ? 21.120 0.496 17.115 1.00 82.44 319 ASP A O 1
ATOM 2487 N N . SER A 1 320 ? 23.348 0.317 16.929 1.00 84.38 320 SER A N 1
ATOM 2488 C CA . SER A 1 320 ? 23.605 1.757 17.067 1.00 84.38 320 SER A CA 1
ATOM 2489 C C . SER A 1 320 ? 23.075 2.580 15.888 1.00 84.38 320 SER A C 1
ATOM 2491 O O . SER A 1 320 ? 22.680 3.733 16.066 1.00 84.38 320 SER A O 1
ATOM 2493 N N . GLU A 1 321 ? 23.074 2.024 14.674 1.00 88.94 321 GLU A N 1
ATOM 2494 C CA . GLU A 1 321 ? 22.464 2.679 13.514 1.00 88.94 321 GLU A CA 1
ATOM 2495 C C . GLU A 1 321 ? 20.937 2.655 13.626 1.00 88.94 321 GLU A C 1
ATOM 2497 O O . GLU A 1 321 ? 20.304 3.686 13.417 1.00 88.94 321 GLU A O 1
ATOM 2502 N N . LEU A 1 322 ? 20.354 1.516 14.019 1.00 86.00 322 LEU A N 1
ATOM 2503 C CA . LEU A 1 322 ? 18.914 1.340 14.205 1.00 86.00 322 LEU A CA 1
ATOM 2504 C C . LEU A 1 322 ? 18.340 2.341 15.209 1.00 86.00 322 LEU A C 1
ATOM 2506 O O . LEU A 1 322 ? 17.356 3.005 14.890 1.00 86.00 322 LEU A O 1
ATOM 2510 N N . GLN A 1 323 ? 18.989 2.528 16.359 1.00 86.81 323 GLN A N 1
ATOM 2511 C CA . GLN A 1 323 ? 18.571 3.491 17.389 1.00 86.81 323 GLN A CA 1
ATOM 2512 C C . GLN A 1 323 ? 18.534 4.951 16.907 1.00 86.81 323 GLN A C 1
ATOM 2514 O O . GLN A 1 323 ? 17.843 5.779 17.493 1.00 86.81 323 GLN A O 1
ATOM 2519 N N . LYS A 1 324 ? 19.262 5.281 15.833 1.00 90.44 324 LYS A N 1
ATOM 2520 C CA . LYS A 1 324 ? 19.292 6.626 15.233 1.00 90.44 324 LYS A CA 1
ATOM 2521 C C . LYS A 1 324 ? 18.274 6.794 14.104 1.00 90.44 324 LYS A C 1
ATOM 2523 O O . LYS A 1 324 ? 18.157 7.883 13.542 1.00 90.44 324 LYS A O 1
ATOM 2528 N N . THR A 1 325 ? 17.568 5.730 13.726 1.00 89.38 325 THR A N 1
ATOM 2529 C CA . THR A 1 325 ? 16.574 5.791 12.653 1.00 89.38 325 THR A CA 1
ATOM 2530 C C . THR A 1 325 ? 15.305 6.488 13.125 1.00 89.38 325 THR A C 1
ATOM 2532 O O . THR A 1 325 ? 14.877 6.330 14.268 1.00 89.38 325 THR A O 1
ATOM 2535 N N . LYS A 1 326 ? 14.623 7.180 12.206 1.00 89.69 326 LYS A N 1
ATOM 2536 C CA . LYS A 1 326 ? 13.278 7.703 12.487 1.00 89.69 326 LYS A CA 1
ATOM 2537 C C . LYS A 1 326 ? 12.279 6.587 12.799 1.00 89.69 326 LYS A C 1
ATOM 2539 O O . LYS A 1 326 ? 11.345 6.810 13.557 1.00 89.69 326 LYS A O 1
ATOM 2544 N N . MET A 1 327 ? 12.503 5.389 12.254 1.00 89.94 327 MET A N 1
ATOM 2545 C CA . MET A 1 327 ? 11.686 4.207 12.532 1.00 89.94 327 MET A CA 1
ATOM 2546 C C . MET A 1 327 ? 11.750 3.811 14.004 1.00 89.94 327 MET A C 1
ATOM 2548 O O . MET A 1 327 ? 10.723 3.488 14.588 1.00 89.94 327 MET A O 1
ATOM 2552 N N . TYR A 1 328 ? 12.932 3.883 14.615 1.00 90.12 328 TYR A N 1
ATOM 2553 C CA . TYR A 1 328 ? 13.095 3.642 16.046 1.00 90.12 328 TYR A CA 1
ATOM 2554 C C . TYR A 1 328 ? 12.352 4.681 16.882 1.00 90.12 328 TYR A C 1
ATOM 2556 O O . TYR A 1 328 ? 11.597 4.307 17.772 1.00 90.12 328 TYR A O 1
ATOM 2564 N N . THR A 1 329 ? 12.473 5.965 16.542 1.00 89.50 329 THR A N 1
ATOM 2565 C CA . THR A 1 329 ? 11.737 7.042 17.225 1.00 89.50 329 THR A CA 1
ATOM 2566 C C . THR A 1 329 ? 10.215 6.909 17.081 1.00 89.50 329 THR A C 1
ATOM 2568 O O . THR A 1 329 ? 9.474 7.157 18.033 1.00 89.50 329 THR A O 1
ATOM 2571 N N . GLU A 1 330 ? 9.721 6.514 15.907 1.00 89.00 330 GLU A N 1
ATOM 2572 C CA . GLU A 1 330 ? 8.285 6.324 15.672 1.00 89.00 330 GLU A CA 1
ATOM 2573 C C . GLU A 1 330 ? 7.751 5.096 16.420 1.00 89.00 330 GLU A C 1
ATOM 2575 O O . GLU A 1 330 ? 6.681 5.172 17.022 1.00 89.00 330 GLU A O 1
ATOM 2580 N N . ASN A 1 331 ? 8.529 4.012 16.482 1.00 92.69 331 ASN A N 1
ATOM 2581 C CA . ASN A 1 331 ? 8.192 2.849 17.298 1.00 92.69 331 ASN A CA 1
ATOM 2582 C C . ASN A 1 331 ? 8.170 3.195 18.795 1.00 92.69 331 ASN A C 1
ATOM 2584 O O . ASN A 1 331 ? 7.223 2.878 19.508 1.00 92.69 331 ASN A O 1
ATOM 2588 N N . GLU A 1 332 ? 9.160 3.949 19.270 1.00 88.25 332 GLU A N 1
ATOM 2589 C CA . GLU A 1 332 ? 9.197 4.433 20.651 1.00 88.25 332 GLU A CA 1
ATOM 2590 C C . GLU A 1 332 ? 7.964 5.284 20.992 1.00 88.25 332 GLU A C 1
ATOM 2592 O O . GLU A 1 332 ? 7.365 5.152 22.062 1.00 88.25 332 GLU A O 1
ATOM 2597 N N . THR A 1 333 ? 7.548 6.137 20.057 1.00 88.62 333 THR A N 1
ATOM 2598 C CA . THR A 1 333 ? 6.334 6.951 20.187 1.00 88.62 333 THR A CA 1
ATOM 2599 C C . THR A 1 333 ? 5.082 6.077 20.223 1.00 88.62 333 THR A C 1
ATOM 2601 O O . THR A 1 333 ? 4.199 6.307 21.051 1.00 88.62 333 THR A O 1
ATOM 2604 N N . TRP A 1 334 ? 5.017 5.052 19.372 1.00 92.75 334 TRP A N 1
ATOM 2605 C CA . TRP A 1 334 ? 3.935 4.073 19.362 1.00 92.75 334 TRP A CA 1
ATOM 2606 C C . TRP A 1 334 ? 3.843 3.310 20.689 1.00 92.75 334 TRP A C 1
ATOM 2608 O O . TRP A 1 334 ? 2.778 3.296 21.302 1.00 92.75 334 TRP A O 1
ATOM 2618 N N . ALA A 1 335 ? 4.950 2.778 21.207 1.00 88.50 335 ALA A N 1
ATOM 2619 C CA . ALA A 1 335 ? 4.978 2.086 22.495 1.00 88.50 335 ALA A CA 1
ATOM 2620 C C . ALA A 1 335 ? 4.531 3.003 23.653 1.00 88.50 335 ALA A C 1
ATOM 2622 O O . ALA A 1 335 ? 3.715 2.612 24.491 1.00 88.50 335 ALA A O 1
ATOM 2623 N N . LYS A 1 336 ? 4.977 4.269 23.676 1.00 85.94 336 LYS A N 1
ATOM 2624 C CA . LYS A 1 336 ? 4.509 5.264 24.663 1.00 85.94 336 LYS A CA 1
ATOM 2625 C C . LYS A 1 336 ? 3.009 5.539 24.531 1.00 85.94 336 LYS A C 1
ATOM 2627 O O . LYS A 1 336 ? 2.318 5.618 25.546 1.00 85.94 336 LYS A O 1
ATOM 2632 N N . LYS A 1 337 ? 2.488 5.651 23.302 1.00 93.88 337 LYS A N 1
ATOM 2633 C CA . LYS A 1 337 ? 1.048 5.794 23.031 1.00 93.88 337 LYS A CA 1
ATOM 2634 C C . LYS A 1 337 ? 0.269 4.609 23.602 1.00 93.88 337 LYS A C 1
ATOM 2636 O O . LYS A 1 337 ? -0.716 4.843 24.293 1.00 93.88 337 LYS A O 1
ATOM 2641 N N . LEU A 1 338 ? 0.713 3.370 23.376 1.00 89.25 338 LEU A N 1
ATOM 2642 C CA . LEU A 1 338 ? 0.034 2.179 23.902 1.00 89.25 338 LEU A CA 1
ATOM 2643 C C . LEU A 1 338 ? -0.118 2.227 25.427 1.00 89.25 338 LEU A C 1
ATOM 2645 O O . LEU A 1 338 ? -1.205 1.970 25.946 1.00 89.25 338 LEU A O 1
ATOM 2649 N N . LYS A 1 339 ? 0.952 2.610 26.133 1.00 89.12 339 LYS A N 1
ATOM 2650 C CA . LYS A 1 339 ? 0.938 2.783 27.590 1.00 89.12 339 LYS A CA 1
ATOM 2651 C C . LYS A 1 339 ? -0.030 3.883 28.023 1.00 89.12 339 LYS A C 1
ATOM 2653 O O . LYS A 1 339 ? -0.846 3.670 28.914 1.00 89.12 339 LYS A O 1
ATOM 2658 N N . ASN A 1 340 ? 0.039 5.044 27.373 1.00 82.38 340 ASN A N 1
ATOM 2659 C CA . ASN A 1 340 ? -0.756 6.222 27.730 1.00 82.38 340 ASN A CA 1
ATOM 2660 C C . ASN A 1 340 ? -2.252 6.039 27.451 1.00 82.38 340 ASN A C 1
ATOM 2662 O O . ASN A 1 340 ? -3.088 6.504 28.218 1.00 82.38 340 ASN A O 1
ATOM 2666 N N . GLU A 1 341 ? -2.593 5.372 26.351 1.00 85.50 341 GLU A N 1
ATOM 2667 C CA . GLU A 1 341 ? -3.976 5.088 25.971 1.00 85.50 341 GLU A CA 1
ATOM 2668 C C . GLU A 1 341 ? -4.534 3.841 26.673 1.00 85.50 341 GLU A C 1
ATOM 2670 O O . GLU A 1 341 ? -5.715 3.554 26.505 1.00 85.50 341 GLU A O 1
ATOM 2675 N N . GLY A 1 342 ? -3.725 3.102 27.441 1.00 89.31 342 GLY A N 1
ATOM 2676 C CA . GLY A 1 342 ? -4.171 1.950 28.226 1.00 89.31 342 GLY A CA 1
ATOM 2677 C C . GLY A 1 342 ? -4.506 0.715 27.389 1.00 89.31 342 GLY A C 1
ATOM 2678 O O . GLY A 1 342 ? -5.543 0.092 27.618 1.00 89.31 342 GLY A O 1
ATOM 2679 N N . TYR A 1 343 ? -3.667 0.365 26.410 1.00 93.19 343 TYR A N 1
ATOM 2680 C CA . TYR A 1 343 ? -3.820 -0.880 25.644 1.00 93.19 343 TYR A CA 1
ATOM 2681 C C . TYR A 1 343 ? -3.515 -2.097 26.513 1.00 93.19 343 TYR A C 1
ATOM 2683 O O . TYR A 1 343 ? -2.618 -2.067 27.354 1.00 93.19 343 TYR A O 1
ATOM 2691 N N . THR A 1 344 ? -4.221 -3.197 26.254 1.00 95.06 344 THR A N 1
ATOM 2692 C CA . THR A 1 344 ? -3.783 -4.514 26.724 1.00 95.06 344 THR A CA 1
ATOM 2693 C C . THR A 1 344 ? -2.639 -4.967 25.826 1.00 95.06 344 THR A C 1
ATOM 2695 O O . THR A 1 344 ? -2.818 -4.994 24.612 1.00 95.06 344 THR A O 1
ATOM 2698 N N . VAL A 1 345 ? -1.469 -5.307 26.364 1.00 96.31 345 VAL A N 1
ATOM 2699 C CA . VAL A 1 345 ? -0.303 -5.675 25.538 1.00 96.31 345 VAL A CA 1
ATOM 2700 C C . VAL A 1 345 ? 0.061 -7.135 25.738 1.00 96.31 345 VAL A C 1
ATOM 2702 O O . VAL A 1 345 ? 0.409 -7.555 26.842 1.00 96.31 345 VAL A O 1
ATOM 2705 N N . VAL A 1 346 ? 0.032 -7.893 24.642 1.00 95.50 346 VAL A N 1
ATOM 2706 C CA . VAL A 1 346 ? 0.528 -9.267 24.585 1.00 95.50 346 VAL A CA 1
ATOM 2707 C C . VAL A 1 346 ? 1.960 -9.261 24.065 1.00 95.50 346 VAL A C 1
ATOM 2709 O O . VAL A 1 346 ? 2.227 -8.861 22.933 1.00 95.50 346 VAL A O 1
ATOM 2712 N N . ASN A 1 347 ? 2.886 -9.732 24.889 1.00 94.38 347 ASN A N 1
ATOM 2713 C CA . ASN A 1 347 ? 4.243 -10.020 24.457 1.00 94.38 347 ASN A CA 1
ATOM 2714 C C . ASN A 1 347 ? 4.321 -11.470 23.964 1.00 94.38 347 ASN A C 1
ATOM 2716 O O . ASN A 1 347 ? 3.915 -12.359 24.701 1.00 94.38 347 ASN A O 1
ATOM 2720 N N . ILE A 1 348 ? 4.832 -11.723 22.757 1.00 92.38 348 ILE A N 1
ATOM 2721 C CA . ILE A 1 348 ? 5.038 -13.087 22.224 1.00 92.38 348 ILE A CA 1
ATOM 2722 C C . ILE A 1 348 ? 6.514 -13.511 22.167 1.00 92.38 348 ILE A C 1
ATOM 2724 O O . ILE A 1 348 ? 6.822 -14.606 21.693 1.00 92.38 348 ILE A O 1
ATOM 2728 N N . GLY A 1 349 ? 7.436 -12.658 22.617 1.00 89.56 349 GLY A N 1
ATOM 2729 C CA . GLY A 1 349 ? 8.829 -13.040 22.811 1.00 89.56 349 GLY A CA 1
ATOM 2730 C C . GLY A 1 349 ? 9.647 -13.272 21.546 1.00 89.56 349 GLY A C 1
ATOM 2731 O O . GLY A 1 349 ? 9.582 -12.506 20.578 1.00 89.56 349 GLY A O 1
ATOM 2732 N N . ASP A 1 350 ? 10.457 -14.336 21.583 1.00 88.12 350 ASP A N 1
ATOM 2733 C CA . ASP A 1 350 ? 11.315 -14.815 20.492 1.00 88.12 350 ASP A CA 1
ATOM 2734 C C . ASP A 1 350 ? 10.780 -16.104 19.839 1.00 88.12 350 ASP A C 1
ATOM 2736 O O . ASP A 1 350 ? 11.358 -17.183 20.013 1.00 88.12 350 ASP A O 1
ATOM 2740 N N . PRO A 1 351 ? 9.698 -16.046 19.046 1.00 87.06 351 PRO A N 1
ATOM 2741 C CA . PRO A 1 351 ? 9.060 -17.254 18.525 1.00 87.06 351 PRO A CA 1
ATOM 2742 C C . PRO A 1 351 ? 9.920 -18.044 17.520 1.00 87.06 351 PRO A C 1
ATOM 2744 O O . PRO A 1 351 ? 9.579 -19.173 17.164 1.00 87.06 351 PRO A O 1
ATOM 2747 N N . ASN A 1 352 ? 11.038 -17.478 17.048 1.00 85.06 352 ASN A N 1
ATOM 2748 C CA . ASN A 1 352 ? 11.963 -18.143 16.125 1.00 85.06 352 ASN A CA 1
ATOM 2749 C C . ASN A 1 352 ? 13.321 -18.474 16.760 1.00 85.06 352 ASN A C 1
ATOM 2751 O O . ASN A 1 352 ? 14.212 -18.933 16.043 1.00 85.06 352 ASN A O 1
ATOM 2755 N N . ASN A 1 353 ? 13.473 -18.273 18.074 1.00 83.25 353 ASN A N 1
ATOM 2756 C CA . ASN A 1 353 ? 14.699 -18.536 18.826 1.00 83.25 353 ASN A CA 1
ATOM 2757 C C . ASN A 1 353 ? 15.951 -17.914 18.170 1.00 83.25 353 ASN A C 1
ATOM 2759 O O . ASN A 1 353 ? 16.985 -18.568 18.006 1.00 83.25 353 ASN A O 1
ATOM 2763 N N . TYR A 1 354 ? 15.859 -16.648 17.755 1.00 76.12 354 TYR A N 1
ATOM 2764 C CA . TYR A 1 354 ? 17.006 -15.908 17.226 1.00 76.12 354 TYR A CA 1
ATOM 2765 C C . TYR A 1 354 ? 18.120 -15.737 18.270 1.00 76.12 354 TYR A C 1
ATOM 2767 O O . TYR A 1 354 ? 19.294 -15.701 17.902 1.00 76.12 354 TYR A O 1
ATOM 2775 N N . HIS A 1 355 ? 17.787 -15.710 19.564 1.00 66.38 355 HIS A N 1
ATOM 2776 C CA . HIS A 1 355 ? 18.775 -15.729 20.647 1.00 66.38 355 HIS A CA 1
ATOM 2777 C C . HIS A 1 355 ? 19.621 -17.006 20.689 1.00 66.38 355 HIS A C 1
ATOM 2779 O O . HIS A 1 355 ? 20.784 -16.954 21.082 1.00 66.38 355 HIS A O 1
ATOM 2785 N N . GLY A 1 356 ? 19.064 -18.145 20.268 1.00 62.56 356 GLY A N 1
ATOM 2786 C CA . GLY A 1 356 ? 19.788 -19.411 20.169 1.00 62.56 356 GLY A CA 1
ATOM 2787 C C . GLY A 1 356 ? 20.719 -19.507 18.955 1.00 62.56 356 GLY A C 1
ATOM 2788 O O . GLY A 1 356 ? 21.493 -20.463 18.858 1.00 62.56 356 GLY A O 1
ATOM 2789 N N . LYS A 1 357 ? 20.664 -18.547 18.019 1.00 65.56 357 LYS A N 1
ATOM 2790 C CA . LYS A 1 357 ? 21.564 -18.501 16.858 1.00 65.56 357 LYS A CA 1
ATOM 2791 C C . LYS A 1 357 ? 22.958 -18.027 17.274 1.00 65.56 357 LYS A C 1
ATOM 2793 O O . LYS A 1 357 ? 23.137 -17.360 18.289 1.00 65.56 357 LYS A O 1
ATOM 2798 N N . LYS A 1 358 ? 23.971 -18.396 16.486 1.00 46.75 358 LYS A N 1
ATOM 2799 C CA . LYS A 1 358 ? 25.360 -17.956 16.680 1.00 46.75 358 LYS A CA 1
ATOM 2800 C C . LYS A 1 358 ? 25.806 -17.128 15.467 1.00 46.75 358 LYS A C 1
ATOM 2802 O O . LYS A 1 358 ? 25.896 -17.704 14.383 1.00 46.75 358 LYS A O 1
ATOM 2807 N N . PRO A 1 359 ? 26.109 -15.826 15.631 1.00 54.06 359 PRO A N 1
ATOM 2808 C CA . PRO A 1 359 ? 25.992 -15.031 16.863 1.00 54.06 359 PRO A CA 1
ATOM 2809 C C . PRO A 1 359 ? 24.522 -14.780 17.268 1.00 54.06 359 PRO A C 1
ATOM 2811 O O . PRO A 1 359 ? 23.650 -14.829 16.399 1.00 54.06 359 PRO A O 1
ATOM 2814 N N . PRO A 1 360 ? 24.238 -14.520 18.560 1.00 57.25 360 PRO A N 1
ATOM 2815 C CA . PRO A 1 360 ? 22.889 -14.198 19.015 1.00 57.25 360 PRO A CA 1
ATOM 2816 C C . PRO A 1 360 ? 22.427 -12.887 18.377 1.00 57.25 360 PRO A C 1
ATOM 2818 O O . PRO A 1 360 ? 23.117 -11.870 18.458 1.00 57.25 360 PRO A O 1
ATOM 2821 N N . GLU A 1 361 ? 21.263 -12.905 17.731 1.00 65.44 361 GLU A N 1
ATOM 2822 C CA . GLU A 1 361 ? 20.703 -11.711 17.098 1.00 65.44 361 GLU A CA 1
ATOM 2823 C C . GLU A 1 361 ? 19.855 -10.955 18.129 1.00 65.44 361 GLU A C 1
ATOM 2825 O O . GLU A 1 361 ? 18.834 -11.472 18.585 1.00 65.44 361 GLU A O 1
ATOM 2830 N N . PHE A 1 362 ? 20.279 -9.744 18.510 1.00 70.44 362 PHE A N 1
ATOM 2831 C CA . PHE A 1 362 ? 19.513 -8.821 19.354 1.00 70.44 362 PHE A CA 1
ATOM 2832 C C . PHE A 1 362 ? 18.526 -7.985 18.520 1.00 70.44 362 PHE A C 1
ATOM 2834 O O . PHE A 1 362 ? 18.788 -7.686 17.358 1.00 70.44 362 PHE A O 1
ATOM 2841 N N . SER A 1 363 ? 17.380 -7.611 19.104 1.00 81.75 363 SER A N 1
ATOM 2842 C CA . SER A 1 363 ? 16.407 -6.709 18.472 1.00 81.75 363 SER A CA 1
ATOM 2843 C C . SER A 1 363 ? 16.222 -5.462 19.327 1.00 81.75 363 SER A C 1
ATOM 2845 O O . SER A 1 363 ? 15.470 -5.473 20.299 1.00 81.75 363 SER A O 1
ATOM 2847 N N . VAL A 1 364 ? 16.894 -4.368 18.955 1.00 85.12 364 VAL A N 1
ATOM 2848 C CA . VAL A 1 364 ? 16.783 -3.090 19.682 1.00 85.12 364 VAL A CA 1
ATOM 2849 C C . VAL A 1 364 ? 15.362 -2.531 19.708 1.00 85.12 364 VAL A C 1
ATOM 2851 O O . VAL A 1 364 ? 15.001 -1.865 20.670 1.00 85.12 364 VAL A O 1
ATOM 2854 N N . PHE A 1 365 ? 14.551 -2.810 18.683 1.00 85.50 365 PHE A N 1
ATOM 2855 C CA . PHE A 1 365 ? 13.144 -2.408 18.656 1.00 85.50 365 PHE A CA 1
ATOM 2856 C C . PHE A 1 365 ? 12.345 -3.129 19.737 1.00 85.50 365 PHE A C 1
ATOM 2858 O O . PHE A 1 365 ? 11.674 -2.484 20.533 1.00 85.50 365 PHE A O 1
ATOM 2865 N N . TYR A 1 366 ? 12.482 -4.453 19.806 1.00 88.38 366 TYR A N 1
ATOM 2866 C CA . TYR A 1 366 ? 11.748 -5.259 20.773 1.00 88.38 366 TYR A CA 1
ATOM 2867 C C . TYR A 1 366 ? 12.166 -4.956 22.217 1.00 88.38 366 TYR A C 1
ATOM 2869 O O . TYR A 1 366 ? 11.310 -4.809 23.084 1.00 88.38 366 TYR A O 1
ATOM 2877 N N . GLU A 1 367 ? 13.468 -4.803 22.487 1.00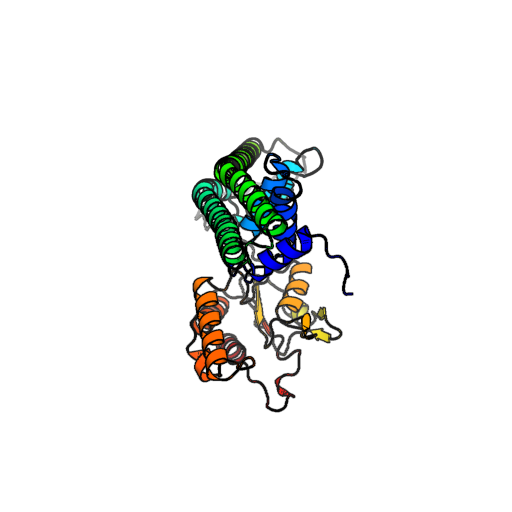 85.94 367 GLU A N 1
ATOM 2878 C CA . GLU A 1 367 ? 13.924 -4.438 23.836 1.00 85.94 367 GLU A CA 1
ATOM 2879 C C . GLU A 1 367 ? 13.419 -3.046 24.247 1.00 85.94 367 GLU A C 1
ATOM 2881 O O . GLU A 1 367 ? 13.033 -2.836 25.395 1.00 85.94 367 GLU A O 1
ATOM 2886 N N . MET A 1 368 ? 13.376 -2.095 23.308 1.00 91.56 368 MET A N 1
ATOM 2887 C CA . MET A 1 368 ? 12.814 -0.766 23.543 1.00 91.56 368 MET A CA 1
ATOM 2888 C C . MET A 1 368 ? 11.315 -0.831 23.869 1.00 91.56 368 MET A C 1
ATOM 2890 O O . MET A 1 368 ? 10.896 -0.269 24.881 1.00 91.56 368 MET A O 1
ATOM 2894 N N . GLU A 1 369 ? 10.521 -1.543 23.063 1.00 89.00 369 GLU A N 1
ATOM 2895 C CA . GLU A 1 369 ? 9.081 -1.728 23.293 1.00 89.00 369 GLU A CA 1
ATOM 2896 C C . GLU A 1 369 ? 8.827 -2.357 24.667 1.00 89.00 369 GLU A C 1
ATOM 2898 O O . GLU A 1 369 ? 8.019 -1.853 25.451 1.00 89.00 369 GLU A O 1
ATOM 2903 N N . LYS A 1 370 ? 9.568 -3.426 24.980 1.00 90.44 370 LYS A N 1
ATOM 2904 C CA . LYS A 1 370 ? 9.475 -4.142 26.249 1.00 90.44 370 LYS A CA 1
ATOM 2905 C C . LYS A 1 370 ? 9.768 -3.224 27.433 1.00 90.44 370 LYS A C 1
ATOM 2907 O O . LYS A 1 370 ? 8.945 -3.176 28.332 1.00 90.44 370 LYS A O 1
ATOM 2912 N N . ASN A 1 371 ? 10.857 -2.452 27.398 1.00 89.56 371 ASN A N 1
ATOM 2913 C CA . ASN A 1 371 ? 11.237 -1.534 28.482 1.00 89.56 371 ASN A CA 1
ATOM 2914 C C . ASN A 1 371 ? 10.229 -0.394 28.719 1.00 89.56 371 ASN A C 1
ATOM 2916 O O . ASN A 1 371 ? 10.193 0.197 29.797 1.00 89.56 371 ASN A O 1
ATOM 2920 N N . ILE A 1 372 ? 9.453 -0.009 27.702 1.00 87.50 372 ILE A N 1
ATOM 2921 C CA . ILE A 1 372 ? 8.432 1.036 27.845 1.00 87.50 372 ILE A CA 1
ATOM 2922 C C . ILE A 1 372 ? 7.154 0.460 28.455 1.00 87.50 372 ILE A C 1
ATOM 2924 O O . ILE A 1 372 ? 6.513 1.120 29.284 1.00 87.50 372 ILE A O 1
ATOM 2928 N N . LEU A 1 373 ? 6.773 -0.743 28.025 1.00 88.94 373 LEU A N 1
ATOM 2929 C CA . LEU A 1 373 ? 5.470 -1.348 28.297 1.00 88.94 373 LEU A CA 1
ATOM 2930 C C . LEU A 1 373 ? 5.450 -2.210 29.566 1.00 88.94 373 LEU A C 1
ATOM 2932 O O . LEU A 1 373 ? 4.421 -2.235 30.242 1.00 88.94 373 LEU A O 1
ATOM 2936 N N . PHE A 1 374 ? 6.564 -2.862 29.901 1.00 87.62 374 PHE A N 1
ATOM 2937 C CA . PHE A 1 374 ? 6.743 -3.752 31.052 1.00 87.62 374 PHE A CA 1
ATOM 2938 C C . PHE A 1 374 ? 7.861 -3.238 31.956 1.00 87.62 374 PHE A C 1
ATOM 2940 O O . PHE A 1 374 ? 7.701 -3.384 33.189 1.00 87.62 374 PHE A O 1
#

Foldseek 3Di:
DDDPCQDPCNVLLVLLLVQQPVLVPDDPNPQLSVLCCCCQVVVCLVPLVSLLSNLLVVLVRVPVRNVVLVVLVVQLVVPPDDDDLVVVVVVQCVVVVRCSLVVLVVVLVCLVVSLVVSLVVLLSSLVSSLVSLVVVLVPDDPVPVVVNVVSVSSNVSSVVSNVCSNVSSVVSSVVSSVSSVVSSVVVVPPDDDDDDDDDDDDDDDDDDDDDDDDDDDPQPFDDQVVQQPDWFDALNFIFGFDPHKQGFDRQAEEEFEQDPADVVVSGDDDVRSQVSVVVVVHHYDYLDDPLDDPVLVVQLVVLQVVQCVVPHVPGDQDLVRCCVGVSLVSLLVVLLCCVVNGHTYGYRYHRPPQCVDVVRDDRNSRVSSVVSRD

Solvent-accessible surface area (backbone atoms only — not comparable to full-atom values): 21821 Å² total; per-residue (Å²): 134,87,68,94,74,61,52,72,64,53,52,51,48,51,52,48,64,75,67,39,82,79,60,80,76,55,101,48,62,69,62,52,49,51,35,49,42,40,32,50,72,70,58,39,54,85,40,62,70,48,50,53,50,41,51,50,54,59,41,45,74,38,75,79,56,15,62,48,51,52,47,50,55,51,51,61,74,46,61,76,89,79,66,62,68,67,59,52,48,50,55,39,20,63,78,33,80,71,36,36,64,60,44,49,52,54,48,61,71,42,42,66,61,51,50,51,50,52,53,49,54,50,51,52,52,51,47,50,52,43,54,49,52,51,58,53,52,74,71,55,61,81,91,46,50,72,59,50,49,51,51,49,56,49,45,54,36,45,48,58,41,53,71,38,44,67,58,52,52,51,48,51,52,49,53,52,49,52,56,51,51,52,52,48,52,52,63,69,66,68,69,89,81,76,87,81,90,78,90,79,82,91,76,92,82,83,89,81,86,84,81,90,71,78,84,78,75,84,63,62,76,72,62,63,72,59,52,62,70,44,70,33,82,47,80,94,41,79,46,44,53,46,78,76,64,44,84,41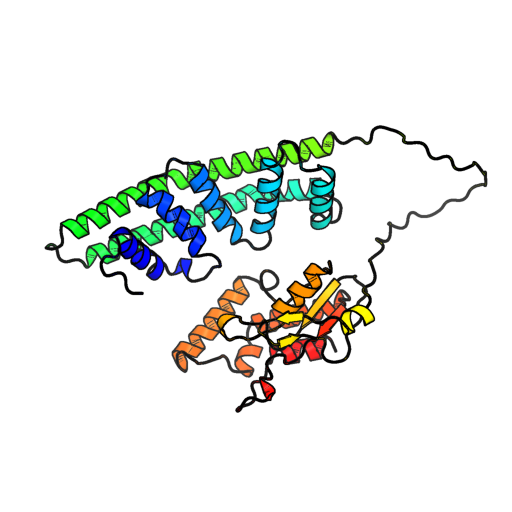,74,58,46,32,37,32,50,46,39,65,37,62,45,38,77,94,76,56,37,48,29,39,53,58,50,45,53,50,44,42,74,75,68,48,53,69,48,55,96,46,75,81,72,48,54,68,71,36,54,53,49,46,53,52,53,42,50,51,34,16,76,73,68,38,87,84,39,67,71,49,70,77,54,44,68,70,33,63,50,43,53,52,48,53,51,50,37,50,47,40,60,75,62,24,37,21,35,41,32,40,42,59,78,69,48,45,66,77,39,89,77,58,57,82,50,68,66,40,54,51,42,45,69,69,68,107

Nearest PDB structures (foldseek):
  8tid-assembly1_C  TM=3.765E-01  e=4.136E-01  Tetrahymena thermophila
  8zz0-assembly1_F  TM=3.631E-01  e=4.810E-01  Vibrio alginolyticus
  5sv0-assembly1_B  TM=2.290E-01  e=1.530E+00  Escherichia coli DH1
  5sv0-assembly2_J  TM=2.104E-01  e=1.609E+00  Escherichia coli DH1

Secondary structure (DSSP, 8-state):
---SS--HHHHHHHHHHHH-TTGGGSS-HHHHHHHHHHHHTS--TT-HHHHHHHHHHHHTTSTTTHHHHHHHHHHHHTTTTS--HHHHHHHHHHHTTT-HHHHHHHHHHHHHHHHHHHHHHHHHHHHHHHHHHHHHHTTS-TT-HHHHHHHHHHHHHHHHHHHTHHHHHHHHHHHHHHHHHHHHHHHHH----------------------------------HHHHHH-EEEETTEEEE--SPPBPPSSS-EEEE-S---BGGGTB--HHHHHHHHHHTT--EE-SSGGGS-HHHHHHHHHHHHHHHHHH-TT----HHHHTTSHHHHHHHHHHHHHHHHT-EEEE---TT-GGGSSS----HHHHHHHHHH-

Sequence (374 aa):
EYNEDPSLGQIIVNTLLTLIPVVDQVGDIRDTTKYLKDLIWDKRYAEFAVWAGLILTIIGWIPEFGSLIKGIVKLIRKGGKSVNLDDVFKVFNFFAKGNAVKWIKELLAKLPKHQKFVTTQLNDLFSGMIDTLQSVKAKLPSAMSDLIKKFDDTIATINKARDEIDTMVGRYFTELKQDLDDLIARFGKSKPDTVGTKKTFSKKQSSQAPKKSSPETIVKKIDVDELAKFEVRAGGKVLKAEGKILEGTNGKVAIIGRSMGNPKNGDVGVLDYAEGLKKQGHDVETFSGSIISGSVNDDFKKQVLKAKNKRGANARLTDSELQKTKMYTENETWAKKLKNEGYTVVNIGDPNNYHGKKPPEFSVFYEMEKNILF

InterPro domains:
  IPR049802 RhsC-like, type sIX effector domain [cd20746] (1-76)

Radius of gyration: 26.71 Å; Cα contacts (8 Å, |Δi|>4): 373; chains: 1; bounding box: 76×43×80 Å

Mean predicted aligned error: 18.64 Å

Organism: NCBI:txid652676